Protein AF-A0ABD5F4J5-F1 (afdb_monomer_lite)

Sequence (522 aa):
MKVVSCDAGKTEVSPKMYNACTFEIIDKWDPKQHAKTCDTMFYLRDGTGAYVWDCDQWIFLDFSGYTAPDWNAKENQQGYIKNKPFEKLGEFLEVSSDGVLSVNITPADIGAATKEDLTSHVNDKENPHEVTAGQTGAYTKAESDANVIYQVIGKEKAEITFRLDAKSEFVKVSSVGYTTLLSPTNVSWTPLTEEQLNNLSSLDGSLYSARDVAANYMKQLKYDCDILGFFKSLLGEKFFTIRGATTDSQKVEVLESLITDFTSNVYGYGSGGGINKLTHRNWNGTWTVSDSTAANEVTRIGQIIESTDTNWKKLINGGKISVLSNSEPTISPNYSTVNIDYLCLDVTIELSANEHFEYMIAAYHRENPPEWSDVTEKPFSSINPNQFIAENDILTIKDGILPNPNVFEETYNLNLGQGYISVKQKFGIVQLTLVITDAVYQPNTKIYENGDIDSLMNQLFNTTRLDRINVYDFQNKTAPNIDSYLIEFSNYGIVFVGDSEVTFRDTEMAMLTFTMIPNNEL

Radius of gyration: 52.83 Å; chains: 1; bounding box: 90×92×153 Å

Foldseek 3Di:
DAQPDPDPPDRDDDDDDDPQQAEAEDCDDDPVPDDLDQRYKYAHPVRQWIWGRNVPDIDTGGPPPPDRPPPPPPPDPPDDPPCPPPCDPDPFWGQDPVGDIDGDDDCVNVVHDDPVRVVCVVPDPPPPVVQDCVNVVHDDPVRVVVCVLCVPFHQDKDKDKDKDWLPHPQKWKWKDKDLDDDDPPDPRTHTDDPVLSVLAGDLPPSKNKDWDQDANIKIKMKMKGQQLVVCCVVVPPVLQVLVVDPDLQSSLVVVLVFWFKKKKKFWWWKDAPNFIKKFKFWDLVDTDTAWMDRDPHTDIDIDIDGSPDPRSSSCCDSRMHMMMIIFGTHDPPDITMIITRYIMMMIMTIDGPSVSVVSVVVSVCVVVVPPPPPPPDDDPPDDDVDDDDDPDPPPDPDDLDDPDQDWDWDWDAWPPRQFIWIWIDHPQKIKIKTWGHFDKAFAFDFRHDDPVVLVVLLSQVVWWDWDDKDKAQPPPRDRPPCPQWDWDRDSRGITTHDDGMDGDYRRGGTIIMIIIHTPPDD

Secondary structure (DSSP, 8-state):
---S---TT---------S--EEEEESS--TTTS---TTEEEEETTSSEEEEE-SSSEEEEE-TTS----TT--S-------------SSTTEEE-TTS-EEE---GGGGTPPPHHHHHHHHH--S-TT---HHHHTPPPHHHHHHHHHHHHH-S-EEEEEEEEETTSTTEEEEEEEESSPPPTT-TT-EEPPHHHHHTTBSSSS--EEEEE-STTPEEEEEEEEEHHHHHHHHH-HHHHHHTT--SHHHHHHHHHHHEEEEEEEEEEEEEETTEE-EEEEEESSSEEEEEEE--SS-EEE--EEETTSTTGGGGSSSSEEEEEEEEPPPBTTBPEEEEEEEEEEEEEEEEEHHHHHHHHHHHHHHHS--S-SS-S---SS---TT-S--TT------TT--S-SS-EEEEEEPGGGSEEEEEEEETTEEEEEEEE-S-EE-TT-BS---HHHHHHHHHHHHHEEEEEEEEEETTT-S----TT-EEEEETTEEEEESSS-EE--TT--EEEEEEEEETT--

pLDDT: mean 72.53, std 21.41, range [24.97, 98.12]

Organism: Enterococcus avium (NCBI:txid33945)

Structure (mmCIF, N/CA/C/O backbone):
data_AF-A0ABD5F4J5-F1
#
_entry.id   AF-A0ABD5F4J5-F1
#
loop_
_atom_site.group_PDB
_atom_site.id
_atom_site.type_symbol
_atom_site.label_atom_id
_atom_site.label_alt_id
_atom_site.label_comp_id
_atom_site.label_asym_id
_atom_site.label_entity_id
_atom_site.label_seq_id
_atom_site.pdbx_PDB_ins_code
_atom_site.Cartn_x
_atom_site.Cartn_y
_atom_site.Cartn_z
_atom_site.occupancy
_atom_site.B_iso_or_equiv
_atom_site.auth_seq_id
_atom_site.auth_comp_id
_atom_site.auth_asym_id
_atom_site.auth_atom_id
_atom_site.pdbx_PDB_model_num
ATOM 1 N N . MET A 1 1 ? -52.479 -25.778 95.928 1.00 35.38 1 MET A N 1
ATOM 2 C CA . MET A 1 1 ? -52.741 -25.495 94.498 1.00 35.38 1 MET A CA 1
ATOM 3 C C . MET A 1 1 ? -53.493 -26.693 93.951 1.00 35.38 1 MET A C 1
ATOM 5 O O . MET A 1 1 ? -53.098 -27.797 94.290 1.00 35.38 1 MET A O 1
ATOM 9 N N . LYS A 1 2 ? -54.570 -26.512 93.181 1.00 33.91 2 LYS A N 1
ATOM 10 C CA . LYS A 1 2 ? -55.203 -27.623 92.458 1.00 33.91 2 LYS A CA 1
ATOM 11 C C . LYS A 1 2 ? -55.096 -27.340 90.967 1.00 33.91 2 LYS A C 1
ATOM 13 O O . LYS A 1 2 ? -55.423 -26.234 90.545 1.00 33.91 2 LYS A O 1
ATOM 18 N N . VAL A 1 3 ? -54.656 -28.333 90.202 1.00 41.06 3 VAL A N 1
ATOM 19 C CA . VAL A 1 3 ? -54.776 -28.346 88.743 1.00 41.06 3 VAL A CA 1
ATOM 20 C C . VAL A 1 3 ? -56.269 -28.380 88.416 1.00 41.06 3 VAL A C 1
ATOM 22 O O . VAL A 1 3 ? -56.971 -29.331 88.759 1.00 41.06 3 VAL A O 1
ATOM 25 N N . VAL A 1 4 ? -56.785 -27.292 87.843 1.00 45.97 4 VAL A N 1
ATOM 26 C CA . VAL A 1 4 ? -58.221 -27.147 87.545 1.00 45.97 4 VAL A CA 1
ATOM 27 C C . VAL A 1 4 ? -58.592 -27.865 86.237 1.00 45.97 4 VAL A C 1
ATOM 29 O O . VAL A 1 4 ? -59.760 -28.166 86.012 1.00 45.97 4 VAL A O 1
ATOM 32 N N . SER A 1 5 ? -57.604 -28.202 85.402 1.00 45.00 5 SER A N 1
ATOM 33 C CA . SER A 1 5 ? -57.790 -28.883 84.119 1.00 45.00 5 SER A CA 1
ATOM 34 C C . SER A 1 5 ? -56.547 -29.695 83.743 1.00 45.00 5 SER A C 1
ATOM 36 O O . SER A 1 5 ? -55.437 -29.192 83.876 1.00 45.00 5 SER A O 1
ATOM 38 N N . CYS A 1 6 ? -56.729 -30.924 83.251 1.00 42.53 6 CYS A N 1
ATOM 39 C CA . CYS A 1 6 ? -55.657 -31.779 82.711 1.00 42.53 6 CYS A CA 1
ATOM 40 C C . CYS A 1 6 ? -55.560 -31.664 81.179 1.00 42.53 6 CYS A C 1
ATOM 42 O O . CYS A 1 6 ? -55.326 -32.650 80.486 1.00 42.53 6 CYS A O 1
ATOM 44 N N . ASP A 1 7 ? -55.815 -30.470 80.644 1.00 43.12 7 ASP A N 1
ATOM 45 C CA . ASP A 1 7 ? -55.774 -30.197 79.209 1.00 43.12 7 ASP A CA 1
ATOM 46 C C . ASP A 1 7 ? -54.463 -29.471 78.878 1.00 43.12 7 ASP A C 1
ATOM 48 O O . ASP A 1 7 ? -54.168 -28.421 79.458 1.00 43.12 7 ASP A O 1
ATOM 52 N N . ALA A 1 8 ? -53.658 -30.029 77.969 1.00 44.91 8 ALA A N 1
ATOM 53 C CA . ALA A 1 8 ? -52.245 -29.671 77.774 1.00 44.91 8 ALA A CA 1
ATOM 54 C C . ALA A 1 8 ? -51.992 -28.207 77.342 1.00 44.91 8 ALA A C 1
ATOM 56 O O . ALA A 1 8 ? -50.848 -27.764 77.309 1.00 44.91 8 ALA A O 1
ATOM 57 N N . GLY A 1 9 ? -53.046 -27.448 77.020 1.00 46.25 9 GLY A N 1
ATOM 58 C CA . GLY A 1 9 ? -52.972 -26.045 76.606 1.00 46.25 9 GLY A CA 1
ATOM 59 C C . GLY A 1 9 ? -53.445 -25.008 77.632 1.00 46.25 9 GLY A C 1
ATOM 60 O O . GLY A 1 9 ? -53.452 -23.826 77.295 1.00 46.25 9 GLY A O 1
ATOM 61 N N . LYS A 1 10 ? -53.889 -25.391 78.842 1.00 46.69 10 LYS A N 1
ATOM 62 C CA . LYS A 1 10 ? -54.448 -24.440 79.829 1.00 46.69 10 LYS A CA 1
ATOM 63 C C . LYS A 1 10 ? -54.079 -24.787 81.271 1.00 46.69 10 LYS A C 1
ATOM 65 O O . LYS A 1 10 ? -54.906 -25.280 82.037 1.00 46.69 10 LYS A O 1
ATOM 70 N N . THR A 1 11 ? -52.855 -24.451 81.660 1.00 39.25 11 THR A N 1
ATOM 71 C CA . THR A 1 11 ? -52.442 -24.475 83.068 1.00 39.25 11 THR A CA 1
ATOM 72 C C . THR A 1 11 ? -52.654 -23.092 83.681 1.00 39.25 11 THR A C 1
ATOM 74 O O . THR A 1 11 ? -51.770 -22.244 83.640 1.00 39.25 11 THR A O 1
ATOM 77 N N . GLU A 1 12 ? -53.834 -22.849 84.252 1.00 41.09 12 GLU A N 1
ATOM 78 C CA . GLU A 1 12 ? -54.065 -21.709 85.149 1.00 41.09 12 GLU A CA 1
ATOM 79 C C . GLU A 1 12 ? -54.025 -22.177 86.607 1.00 41.09 12 GLU A C 1
ATOM 81 O O . GLU A 1 12 ? -54.680 -23.154 86.985 1.00 41.09 12 GLU A O 1
ATOM 86 N N . VAL A 1 13 ? -53.279 -21.455 87.447 1.00 37.22 13 VAL A N 1
ATOM 87 C CA . VAL A 1 13 ? -53.216 -21.691 88.894 1.00 37.22 13 VAL A CA 1
ATOM 88 C C . VAL A 1 13 ? -53.869 -20.504 89.597 1.00 37.22 13 VAL A C 1
ATOM 90 O O . VAL A 1 13 ? -53.298 -19.421 89.666 1.00 37.22 13 VAL A O 1
ATOM 93 N N . SER A 1 14 ? -55.082 -20.699 90.120 1.00 36.78 14 SER A N 1
ATOM 94 C CA . SER A 1 14 ? -55.800 -19.685 90.905 1.00 36.78 14 SER A CA 1
ATOM 95 C C . SER A 1 14 ? -55.846 -20.079 92.390 1.00 36.78 14 SER A C 1
ATOM 97 O O . SER A 1 14 ? -56.115 -21.246 92.704 1.00 36.78 14 SER A O 1
ATOM 99 N N . PRO A 1 15 ? -55.596 -19.156 93.339 1.00 36.97 15 PRO A N 1
ATOM 100 C CA . PRO A 1 15 ? -55.627 -19.469 94.758 1.00 36.97 15 PRO A CA 1
ATOM 101 C C . PRO A 1 15 ? -57.065 -19.407 95.295 1.00 36.97 15 PRO A C 1
ATOM 103 O O . PRO A 1 15 ? -57.634 -18.335 95.486 1.00 36.97 15 PRO A O 1
ATOM 106 N N . LYS A 1 16 ? -57.639 -20.564 95.636 1.00 38.19 16 LYS A N 1
ATOM 107 C CA . LYS A 1 16 ? -58.692 -20.649 96.658 1.00 38.19 16 LYS A CA 1
ATOM 108 C C . LYS A 1 16 ? -58.170 -21.465 97.833 1.00 38.19 16 LYS A C 1
ATOM 110 O O . LYS A 1 16 ? -57.847 -22.640 97.679 1.00 38.19 16 LYS A O 1
ATOM 115 N N . MET A 1 17 ? -58.064 -20.804 98.987 1.00 39.75 17 MET A N 1
ATOM 116 C CA . MET A 1 17 ? -57.745 -21.411 100.277 1.00 39.75 17 MET A CA 1
ATOM 117 C C . MET A 1 17 ? -58.704 -22.573 100.555 1.00 39.75 17 MET A C 1
ATOM 119 O O . MET A 1 17 ? -59.894 -22.354 100.770 1.00 39.75 17 MET A O 1
ATOM 123 N N . TYR A 1 18 ? -58.176 -23.793 100.568 1.00 38.16 18 TYR A N 1
ATOM 124 C CA . TYR A 1 18 ? -58.803 -24.934 101.223 1.00 38.16 18 TYR A CA 1
ATOM 125 C C . TYR A 1 18 ? -57.776 -25.569 102.163 1.00 38.16 18 TYR A C 1
ATOM 127 O O . TYR A 1 18 ? -56.677 -25.939 101.754 1.00 38.16 18 TYR A O 1
ATOM 135 N N . ASN A 1 19 ? -58.152 -25.649 103.438 1.00 47.16 19 ASN A N 1
ATOM 136 C CA . ASN A 1 19 ? -57.339 -26.067 104.582 1.00 47.16 19 ASN A CA 1
ATOM 137 C C . ASN A 1 19 ? -57.141 -27.594 104.660 1.00 47.16 19 ASN A C 1
ATOM 139 O O . ASN A 1 19 ? -57.452 -28.190 105.687 1.00 47.16 19 ASN A O 1
ATOM 143 N N . ALA A 1 20 ? -56.676 -28.253 103.596 1.00 50.28 20 ALA A N 1
ATOM 144 C CA . ALA A 1 20 ? -56.491 -29.710 103.638 1.00 50.28 20 ALA A CA 1
ATOM 145 C C . ALA A 1 20 ? -55.264 -30.246 102.883 1.00 50.28 20 ALA A C 1
ATOM 147 O O . ALA A 1 20 ? -55.219 -31.436 102.591 1.00 50.28 20 ALA A O 1
ATOM 148 N N . CYS A 1 21 ? -54.245 -29.421 102.608 1.00 56.91 21 CYS A N 1
ATOM 149 C CA . CYS A 1 21 ? -52.928 -29.984 102.298 1.00 56.91 21 CYS A CA 1
ATOM 150 C C . CYS A 1 21 ? -52.350 -30.563 103.591 1.00 56.91 21 CYS A C 1
ATOM 152 O O . CYS A 1 21 ? -52.035 -29.821 104.522 1.00 56.91 21 CYS A O 1
ATOM 154 N N . THR A 1 22 ? -52.250 -31.884 103.661 1.00 69.94 22 THR A N 1
ATOM 155 C CA . THR A 1 22 ? -51.612 -32.564 104.787 1.00 69.94 22 THR A CA 1
ATOM 156 C C . THR A 1 22 ? -50.114 -32.602 104.506 1.00 69.94 22 THR A C 1
ATOM 158 O O . THR A 1 22 ? -49.697 -33.004 103.421 1.00 69.94 22 THR A O 1
ATOM 161 N N . PHE A 1 23 ? -49.293 -32.156 105.448 1.00 78.44 23 PHE A N 1
ATOM 162 C CA . PHE A 1 23 ? -47.840 -32.212 105.310 1.00 78.44 23 PHE A CA 1
ATOM 163 C C . PHE A 1 23 ? -47.303 -33.284 106.245 1.00 78.44 23 PHE A C 1
ATOM 165 O O . PHE A 1 23 ? -47.634 -33.288 107.431 1.00 78.44 23 PHE A O 1
ATOM 172 N N . GLU A 1 24 ? -46.474 -34.178 105.720 1.00 81.12 24 GLU A N 1
ATOM 173 C CA . GLU A 1 24 ? -45.851 -35.236 106.508 1.00 81.12 24 GLU A CA 1
ATOM 174 C C . GLU A 1 24 ? -44.334 -35.167 106.350 1.00 81.12 24 GLU A C 1
ATOM 176 O O . GLU A 1 24 ? -43.817 -35.027 105.243 1.00 81.12 24 GLU A O 1
ATOM 181 N N . ILE A 1 25 ? -43.610 -35.222 107.466 1.00 84.19 25 ILE A N 1
ATOM 182 C CA . ILE A 1 25 ? -42.146 -35.220 107.461 1.00 84.19 25 ILE A CA 1
ATOM 183 C C . ILE A 1 25 ? -41.675 -36.666 107.530 1.00 84.19 25 ILE A C 1
ATOM 185 O O . ILE A 1 25 ? -41.963 -37.371 108.497 1.00 84.19 25 ILE A O 1
ATOM 189 N N . ILE A 1 26 ? -40.899 -37.074 106.536 1.00 85.12 26 ILE A N 1
ATOM 190 C CA . ILE A 1 26 ? -40.394 -38.431 106.366 1.00 85.12 26 ILE A CA 1
ATOM 191 C C . ILE A 1 26 ? -38.867 -38.434 106.384 1.00 85.12 26 ILE A C 1
ATOM 193 O O . ILE A 1 26 ? -38.214 -37.515 105.898 1.00 85.12 26 ILE A O 1
ATOM 197 N N . ASP A 1 27 ? -38.273 -39.487 106.937 1.00 88.25 27 ASP A N 1
ATOM 198 C CA . ASP A 1 27 ? -36.811 -39.627 106.953 1.00 88.25 27 ASP A CA 1
ATOM 199 C C . ASP A 1 27 ? -36.265 -40.110 105.603 1.00 88.25 27 ASP A C 1
ATOM 201 O O . ASP A 1 27 ? -35.128 -39.818 105.241 1.00 88.25 27 ASP A O 1
ATOM 205 N N . LYS A 1 28 ? -37.070 -40.864 104.845 1.00 88.25 28 LYS A N 1
ATOM 206 C CA . LYS A 1 28 ? -36.684 -41.419 103.549 1.00 88.25 28 LYS A CA 1
ATOM 207 C C . LYS A 1 28 ? -37.902 -41.636 102.663 1.00 88.25 28 LYS A C 1
ATOM 209 O O . LYS A 1 28 ? -38.932 -42.123 103.120 1.00 88.25 28 LYS A O 1
ATOM 214 N N . TRP A 1 29 ? -37.749 -41.345 101.376 1.00 89.50 29 TRP A N 1
ATOM 215 C CA . TRP A 1 29 ? -38.781 -41.600 100.380 1.00 89.50 29 TRP A CA 1
ATOM 216 C C . TRP A 1 29 ? -38.914 -43.093 100.028 1.00 89.50 29 TRP A C 1
ATOM 218 O O . TRP A 1 29 ? -37.930 -43.744 99.669 1.00 89.50 29 TRP A O 1
ATOM 228 N N . ASP A 1 30 ? -40.144 -43.614 100.091 1.00 86.69 30 ASP A N 1
ATOM 229 C CA . ASP A 1 30 ? -40.538 -44.929 99.559 1.00 86.69 30 ASP A CA 1
ATOM 230 C C . ASP A 1 30 ? -41.938 -44.841 98.915 1.00 86.69 30 ASP A C 1
ATOM 232 O O . ASP A 1 30 ? -42.944 -44.774 99.626 1.00 86.69 30 ASP A O 1
ATOM 236 N N . PRO A 1 31 ? -42.059 -44.878 97.579 1.00 82.75 31 PRO A N 1
ATOM 237 C CA . PRO A 1 31 ? -43.342 -44.702 96.899 1.00 82.75 31 PRO A CA 1
ATOM 238 C C . PRO A 1 31 ? -44.348 -45.837 97.155 1.00 82.75 31 PRO A C 1
ATOM 240 O O . PRO A 1 31 ? -45.509 -45.699 96.773 1.00 82.75 31 PRO A O 1
ATOM 243 N N . LYS A 1 32 ? -43.937 -46.964 97.760 1.00 82.00 32 LYS A N 1
ATOM 244 C CA . LYS A 1 32 ? -44.850 -48.059 98.137 1.00 82.00 32 LYS A CA 1
ATOM 245 C C . LYS A 1 32 ? -45.522 -47.841 99.492 1.00 82.00 32 LYS A C 1
ATOM 247 O O . LYS A 1 32 ? -46.560 -48.448 99.738 1.00 82.00 32 LYS A O 1
ATOM 252 N N . GLN A 1 33 ? -44.926 -47.025 100.361 1.00 80.12 33 GLN A N 1
ATOM 253 C CA . GLN A 1 33 ? -45.419 -46.773 101.720 1.00 80.12 33 GLN A CA 1
ATOM 254 C C . GLN A 1 33 ? -46.220 -45.472 101.825 1.00 80.12 33 GLN A C 1
ATOM 256 O O . GLN A 1 33 ? -47.048 -45.342 102.722 1.00 80.12 33 GLN A O 1
ATOM 261 N N . HIS A 1 34 ? -46.023 -44.541 100.891 1.00 81.38 34 HIS A N 1
ATOM 262 C CA . HIS A 1 34 ? -46.706 -43.250 100.887 1.00 81.38 34 HIS A CA 1
ATOM 263 C C . HIS A 1 34 ? -47.927 -43.282 99.960 1.00 81.38 34 HIS A C 1
ATOM 265 O O . HIS A 1 34 ? -47.842 -43.675 98.793 1.00 81.38 34 HIS A O 1
ATOM 271 N N . ALA A 1 35 ? -49.088 -42.905 100.500 1.00 72.62 35 ALA A N 1
ATOM 272 C CA . ALA A 1 35 ? -50.349 -42.935 99.770 1.00 72.62 35 ALA A CA 1
ATOM 273 C C . ALA A 1 35 ? -50.326 -41.952 98.588 1.00 72.62 35 ALA A C 1
ATOM 275 O O . ALA A 1 35 ? -49.888 -40.813 98.723 1.00 72.62 35 ALA A O 1
ATOM 276 N N . LYS A 1 36 ? -50.835 -42.384 97.428 1.00 77.00 36 LYS A N 1
ATOM 277 C CA . LYS A 1 36 ? -50.999 -41.549 96.227 1.00 77.00 36 LYS A CA 1
ATOM 278 C C . LYS A 1 36 ? -52.202 -40.617 96.379 1.00 77.00 36 LYS A C 1
ATOM 280 O O . LYS A 1 36 ? -53.247 -40.832 95.768 1.00 77.00 36 LYS A O 1
ATOM 285 N N . THR A 1 37 ? -52.079 -39.620 97.243 1.00 70.69 37 THR A N 1
ATOM 286 C CA . THR A 1 37 ? -53.100 -38.595 97.455 1.00 70.69 37 THR A CA 1
ATOM 287 C C . THR A 1 37 ? -52.587 -37.273 96.901 1.00 70.69 37 THR A C 1
ATOM 289 O O . THR A 1 37 ? -51.484 -36.841 97.223 1.00 70.69 37 THR A O 1
ATOM 292 N N . CYS A 1 38 ? -53.395 -36.597 96.080 1.00 63.16 38 CYS A N 1
ATOM 293 C CA . CYS A 1 38 ? -53.036 -35.273 95.552 1.00 63.16 38 CYS A CA 1
ATOM 294 C C . CYS A 1 38 ? -53.111 -34.170 96.648 1.00 63.16 38 CYS A C 1
ATOM 296 O O . CYS A 1 38 ? -52.852 -33.001 96.373 1.00 63.16 38 CYS A O 1
ATOM 298 N N . ASP A 1 39 ? -53.433 -34.557 97.893 1.00 71.19 39 ASP A N 1
ATOM 299 C CA . ASP A 1 39 ? -53.629 -33.682 99.055 1.00 71.19 39 ASP A CA 1
ATOM 300 C C . ASP A 1 39 ? -52.533 -33.841 100.133 1.00 71.19 39 ASP A C 1
ATOM 302 O O . ASP A 1 39 ? -52.599 -33.181 101.172 1.00 71.19 39 ASP A O 1
ATOM 306 N N . THR A 1 40 ? -51.525 -34.702 99.925 1.00 76.62 40 THR A N 1
ATOM 307 C CA . THR A 1 40 ? -50.421 -34.899 100.883 1.00 76.62 40 THR A CA 1
ATOM 308 C C . THR A 1 40 ? -49.067 -34.616 100.239 1.00 76.62 40 THR A C 1
ATOM 310 O O . THR A 1 40 ? -48.746 -35.168 99.189 1.00 76.62 40 THR A O 1
ATOM 313 N N . MET A 1 41 ? -48.259 -33.765 100.878 1.00 82.56 41 MET A N 1
ATOM 314 C CA . MET A 1 41 ? -46.866 -33.529 100.485 1.00 82.56 41 MET A CA 1
ATOM 315 C C . MET A 1 41 ? -45.918 -34.063 101.560 1.00 82.56 41 MET A C 1
ATOM 317 O O . MET A 1 41 ? -46.071 -33.759 102.745 1.00 82.56 41 MET A O 1
ATOM 321 N N . PHE A 1 42 ? -44.928 -34.839 101.121 1.00 86.31 42 PHE A N 1
ATOM 322 C CA . PHE A 1 42 ? -43.970 -35.518 101.986 1.00 86.31 42 PHE A CA 1
ATOM 323 C C . PHE A 1 42 ? -42.624 -34.799 101.958 1.00 86.31 42 PHE A C 1
ATOM 325 O O . PHE A 1 42 ? -41.934 -34.815 100.941 1.00 86.31 42 PHE A O 1
ATOM 332 N N . TYR A 1 43 ? -42.237 -34.178 103.065 1.00 85.50 43 TYR A N 1
ATOM 333 C CA . TYR A 1 43 ? -40.959 -33.482 103.201 1.00 85.50 43 TYR A CA 1
ATOM 334 C C . TYR A 1 43 ? -39.874 -34.423 103.700 1.00 85.50 43 TYR A C 1
ATOM 336 O O . TYR A 1 43 ? -40.069 -35.113 104.700 1.00 85.50 43 TYR A O 1
ATOM 344 N N . LEU A 1 44 ? -38.705 -34.403 103.062 1.00 82.12 44 LEU A N 1
ATOM 345 C CA . LEU A 1 44 ? -37.536 -35.085 103.601 1.00 82.12 44 LEU A CA 1
ATOM 346 C C . LEU A 1 44 ? -37.030 -34.328 104.833 1.00 82.12 44 LEU A C 1
ATOM 348 O O . LEU A 1 44 ? -36.820 -33.115 104.789 1.00 82.12 44 LEU A O 1
ATOM 352 N N . ARG A 1 45 ? -36.836 -35.038 105.949 1.00 81.62 45 ARG A N 1
ATOM 353 C CA . ARG A 1 45 ? -36.413 -34.444 107.228 1.00 81.62 45 ARG A CA 1
ATOM 354 C C . ARG A 1 45 ? -35.058 -33.737 107.141 1.00 81.62 45 ARG A C 1
ATOM 356 O O . ARG A 1 45 ? -34.811 -32.806 107.901 1.00 81.62 45 ARG A O 1
ATOM 363 N N . ASP A 1 46 ? -34.197 -34.155 106.220 1.00 80.00 46 ASP A N 1
ATOM 364 C CA . ASP A 1 46 ? -32.906 -33.511 105.957 1.00 80.00 46 ASP A CA 1
ATOM 365 C C . ASP A 1 46 ? -33.025 -32.158 105.226 1.00 80.00 46 ASP A C 1
ATOM 367 O O . ASP A 1 46 ? -32.020 -31.478 105.029 1.00 80.00 46 ASP A O 1
ATOM 371 N N . GLY A 1 47 ? -34.242 -31.747 104.851 1.00 76.81 47 GLY A N 1
ATOM 372 C CA . GLY A 1 47 ? -34.526 -30.476 104.192 1.00 76.81 47 GLY A CA 1
ATOM 373 C C . GLY A 1 47 ? -34.123 -30.432 102.720 1.00 76.81 47 GLY A C 1
ATOM 374 O O . GLY A 1 47 ? -34.210 -29.370 102.110 1.00 76.81 47 GLY A O 1
ATOM 375 N N . THR A 1 48 ? -33.695 -31.555 102.138 1.00 80.38 48 THR A N 1
ATOM 376 C CA . THR A 1 48 ? -33.195 -31.601 100.755 1.00 80.38 48 THR A CA 1
ATOM 377 C C . THR A 1 48 ? -34.298 -31.468 99.709 1.00 80.38 48 THR A C 1
ATOM 379 O O . THR A 1 48 ? -34.027 -31.060 98.583 1.00 80.38 48 THR A O 1
ATOM 382 N N . GLY A 1 49 ? -35.548 -31.767 100.065 1.00 83.62 49 GLY A N 1
ATOM 383 C CA . GLY A 1 49 ? -36.659 -31.663 99.132 1.00 83.62 49 GLY A CA 1
ATOM 384 C C . GLY A 1 49 ? -37.986 -32.180 99.671 1.00 83.62 49 GLY A C 1
ATOM 385 O O . GLY A 1 49 ? -38.121 -32.532 100.847 1.00 83.62 49 GLY A O 1
ATOM 386 N N . ALA A 1 50 ? -38.973 -32.247 98.784 1.00 87.25 50 ALA A N 1
ATOM 387 C CA . ALA A 1 50 ? -40.283 -32.825 99.060 1.00 87.25 50 ALA A CA 1
ATOM 388 C C . ALA A 1 50 ? -40.810 -33.641 97.876 1.00 87.25 50 ALA A C 1
ATOM 390 O O . ALA A 1 50 ? -40.413 -33.422 96.736 1.00 87.25 50 ALA A O 1
ATOM 391 N N . TYR A 1 51 ? -41.736 -34.557 98.145 1.00 83.25 51 TYR A N 1
ATOM 392 C CA . TYR A 1 51 ? -42.450 -35.327 97.130 1.00 83.25 51 TYR A CA 1
ATOM 393 C C . TYR A 1 51 ? -43.938 -34.990 97.144 1.00 83.25 51 TYR A C 1
ATOM 395 O O . TYR A 1 51 ? -44.571 -34.967 98.204 1.00 83.25 51 TYR A O 1
ATOM 403 N N . VAL A 1 52 ? -44.501 -34.766 95.958 1.00 84.94 52 VAL A N 1
ATOM 404 C CA . VAL A 1 52 ? -45.936 -34.529 95.749 1.00 84.94 52 VAL A CA 1
ATOM 405 C C . VAL A 1 52 ? -46.458 -35.419 94.624 1.00 84.94 52 VAL A C 1
ATOM 407 O O . VAL A 1 52 ? -45.746 -35.692 93.658 1.00 84.94 52 VAL A O 1
ATOM 410 N N . TRP A 1 53 ? -47.689 -35.905 94.761 1.00 82.00 53 TRP A N 1
ATOM 411 C CA . TRP A 1 53 ? -48.362 -36.679 93.721 1.00 82.00 53 TRP A CA 1
ATOM 412 C C . TRP A 1 53 ? -49.155 -35.726 92.822 1.00 82.00 53 TRP A C 1
ATOM 414 O O . TRP A 1 53 ? -50.073 -35.064 93.305 1.00 82.00 53 TRP A O 1
ATOM 424 N N . ASP A 1 54 ? -48.830 -35.654 91.527 1.00 73.81 54 ASP A N 1
ATOM 425 C CA . ASP A 1 54 ? -49.548 -34.787 90.566 1.00 73.81 54 ASP A CA 1
ATOM 426 C C . ASP A 1 54 ? -50.822 -35.426 89.987 1.00 73.81 54 ASP A C 1
ATOM 428 O O . ASP A 1 54 ? -51.449 -34.873 89.088 1.00 73.81 54 ASP A O 1
ATOM 432 N N . CYS A 1 55 ? -51.212 -36.565 90.562 1.00 73.94 55 CYS A N 1
ATOM 433 C CA . CYS A 1 55 ? -52.265 -37.474 90.133 1.00 73.94 55 CYS A CA 1
ATOM 434 C C . CYS A 1 55 ? -51.832 -38.553 89.105 1.00 73.94 55 CYS A C 1
ATOM 436 O O . CYS A 1 55 ? -52.462 -39.613 89.103 1.00 73.94 55 CYS A O 1
ATOM 438 N N . ASP A 1 56 ? -50.701 -38.397 88.403 1.00 75.31 56 ASP A N 1
ATOM 439 C CA . ASP A 1 56 ? -50.124 -39.392 87.477 1.00 75.31 56 ASP A CA 1
ATOM 440 C C . ASP A 1 56 ? -48.772 -39.956 87.951 1.00 75.31 56 ASP A C 1
ATOM 442 O O . ASP A 1 56 ? -48.514 -41.163 87.832 1.00 75.31 56 ASP A O 1
ATOM 446 N N . GLN A 1 57 ? -47.912 -39.112 88.531 1.00 78.12 57 GLN A N 1
ATOM 447 C CA . GLN A 1 57 ? -46.591 -39.505 89.027 1.00 78.12 57 GLN A CA 1
ATOM 448 C C . GLN A 1 57 ? -46.155 -38.743 90.287 1.00 78.12 57 GLN A C 1
ATOM 450 O O . GLN A 1 57 ? -46.724 -37.725 90.679 1.00 78.12 57 GLN A O 1
ATOM 455 N N . TRP A 1 58 ? -45.116 -39.266 90.946 1.00 81.38 58 TRP A N 1
ATOM 456 C CA . TRP A 1 58 ? -44.459 -38.582 92.056 1.00 81.38 58 TRP A CA 1
ATOM 457 C C . TRP A 1 58 ? -43.460 -37.576 91.498 1.00 81.38 58 TRP A C 1
ATOM 459 O O . TRP A 1 58 ? -42.533 -37.961 90.787 1.00 81.38 58 TRP A O 1
ATOM 469 N N . ILE A 1 59 ? -43.631 -36.310 91.859 1.00 77.56 59 ILE A N 1
ATOM 470 C CA . ILE A 1 59 ? -42.715 -35.227 91.515 1.00 77.56 59 ILE A CA 1
ATOM 471 C C . ILE A 1 59 ? -41.837 -34.935 92.728 1.00 77.56 59 ILE A C 1
ATOM 473 O O . ILE A 1 59 ? -42.349 -34.707 93.826 1.00 77.56 59 ILE A O 1
ATOM 477 N N . PHE A 1 60 ? -40.520 -34.929 92.519 1.00 84.31 60 PHE A N 1
ATOM 478 C CA . PHE A 1 60 ? -39.561 -34.444 93.505 1.00 84.31 60 PHE A CA 1
ATOM 479 C C . PHE A 1 60 ? -39.341 -32.941 93.328 1.00 84.31 60 PHE A C 1
ATOM 481 O O . PHE A 1 60 ? -39.049 -32.472 92.229 1.00 84.31 60 PHE A O 1
ATOM 488 N N . LEU A 1 61 ? -39.471 -32.202 94.422 1.00 79.44 61 LEU A N 1
ATOM 489 C CA . LEU A 1 61 ? -39.160 -30.786 94.525 1.00 79.44 61 LEU A CA 1
ATOM 490 C C . LEU A 1 61 ? -37.821 -30.660 95.245 1.00 79.44 61 LEU A C 1
ATOM 492 O O . LEU A 1 61 ? -37.736 -30.949 96.438 1.00 79.44 61 LEU A O 1
ATOM 496 N N . ASP A 1 62 ? -36.787 -30.265 94.508 1.00 77.00 62 ASP A N 1
ATOM 497 C CA . ASP A 1 62 ? -35.436 -30.086 95.034 1.00 77.00 62 ASP A CA 1
ATOM 498 C C . ASP A 1 62 ? -35.312 -28.721 95.724 1.00 77.00 62 ASP A C 1
ATOM 500 O O . ASP A 1 62 ? -35.621 -27.684 95.132 1.00 77.00 62 ASP A O 1
ATOM 504 N N . PHE A 1 63 ? -34.878 -28.723 96.984 1.00 76.94 63 PHE A N 1
ATOM 505 C CA . PHE A 1 63 ? -34.609 -27.506 97.753 1.00 76.94 63 PHE A CA 1
ATOM 506 C C . PHE A 1 63 ? -33.110 -27.258 97.962 1.00 76.94 63 PHE A C 1
ATOM 508 O O . PHE A 1 63 ? -32.730 -26.315 98.661 1.00 76.94 63 PHE A O 1
ATOM 515 N N . SER A 1 64 ? -32.240 -28.066 97.352 1.00 60.28 64 SER A N 1
ATOM 516 C CA . SER A 1 64 ? -30.799 -27.854 97.391 1.00 60.28 64 SER A CA 1
ATOM 517 C C . SER A 1 64 ? -30.440 -26.484 96.789 1.00 60.28 64 SER A C 1
ATOM 519 O O . SER A 1 64 ? -30.882 -26.101 95.710 1.00 60.28 64 SER A O 1
ATOM 521 N N . GLY A 1 65 ? -29.685 -25.684 97.550 1.00 58.00 65 GLY A N 1
ATOM 522 C CA . GLY A 1 65 ? -29.365 -24.289 97.210 1.00 58.00 65 GLY A CA 1
ATOM 523 C C . GLY A 1 65 ? -30.195 -23.234 97.951 1.00 58.00 65 GLY A C 1
ATOM 524 O O . GLY A 1 65 ? -29.808 -22.067 97.961 1.00 58.00 65 GLY A O 1
ATOM 525 N N . TYR A 1 66 ? -31.261 -23.632 98.650 1.00 55.50 66 TYR A N 1
ATOM 526 C CA . TYR A 1 66 ? -31.986 -22.775 99.586 1.00 55.50 66 TYR A CA 1
ATOM 527 C C . TYR A 1 66 ? -31.683 -23.212 101.022 1.00 55.50 66 TYR A C 1
ATOM 529 O O . TYR A 1 66 ? -31.806 -24.383 101.375 1.00 55.50 66 TYR A O 1
ATOM 537 N N . THR A 1 67 ? -31.277 -22.280 101.887 1.00 50.03 67 THR A N 1
ATOM 538 C CA . THR A 1 67 ? -31.241 -22.551 103.331 1.00 50.03 67 THR A CA 1
ATOM 539 C C . THR A 1 67 ? -32.669 -22.812 103.788 1.00 50.03 67 THR A C 1
ATOM 541 O O . THR A 1 67 ? -33.529 -21.961 103.550 1.00 50.03 67 THR A O 1
ATOM 544 N N . ALA A 1 68 ? -32.915 -23.979 104.395 1.00 48.16 68 ALA A N 1
ATOM 545 C CA . ALA A 1 68 ? -34.230 -24.395 104.875 1.00 48.16 68 ALA A CA 1
ATOM 546 C C . ALA A 1 68 ? -34.959 -23.218 105.554 1.00 48.16 68 ALA A C 1
ATOM 548 O O . ALA A 1 68 ? -34.340 -22.538 106.382 1.00 48.16 68 ALA A O 1
ATOM 549 N N . PRO A 1 69 ? -36.236 -22.946 105.219 1.00 50.44 69 PRO A N 1
ATOM 550 C CA . PRO A 1 69 ? -37.004 -21.921 105.913 1.00 50.44 69 PRO A CA 1
ATOM 551 C C . PRO A 1 69 ? -36.945 -22.195 107.417 1.00 50.44 69 PRO A C 1
ATOM 553 O O . PRO A 1 69 ? -37.065 -23.344 107.837 1.00 50.44 69 PRO A O 1
ATOM 556 N N . ASP A 1 70 ? -36.738 -21.171 108.238 1.00 44.59 70 ASP A N 1
ATOM 557 C CA . ASP A 1 70 ? -36.868 -21.313 109.686 1.00 44.59 70 ASP A CA 1
ATOM 558 C C . ASP A 1 70 ? -38.347 -21.582 110.016 1.00 44.59 70 ASP A C 1
ATOM 560 O O . ASP A 1 70 ? -39.156 -20.667 110.176 1.00 44.59 70 ASP A O 1
ATOM 564 N N . TRP A 1 71 ? -38.726 -22.860 110.065 1.00 48.53 71 TRP A N 1
ATOM 565 C CA . TRP A 1 71 ? -40.095 -23.299 110.348 1.00 48.53 71 TRP A CA 1
ATOM 566 C C . TRP A 1 71 ? -40.504 -23.074 111.816 1.00 48.53 71 TRP A C 1
ATOM 568 O O . TRP A 1 71 ? -41.631 -23.391 112.187 1.00 48.53 71 TRP A O 1
ATOM 578 N N . ASN A 1 72 ? -39.642 -22.468 112.650 1.00 42.03 72 ASN A N 1
ATOM 579 C CA . ASN A 1 72 ? -40.040 -21.922 113.951 1.00 42.03 72 ASN A CA 1
ATOM 580 C C . ASN A 1 72 ? -40.636 -20.506 113.861 1.00 42.03 72 ASN A C 1
ATOM 582 O O . ASN A 1 72 ? -40.886 -19.884 114.902 1.00 42.03 72 ASN A O 1
ATOM 586 N N . ALA A 1 73 ? -40.904 -19.985 112.658 1.00 39.38 73 ALA A N 1
ATOM 587 C CA . ALA A 1 73 ? -41.688 -18.770 112.479 1.00 39.38 73 ALA A CA 1
ATOM 588 C C . ALA A 1 73 ? -43.116 -18.979 113.017 1.00 39.38 73 ALA A C 1
ATOM 590 O O . ALA A 1 73 ? -44.011 -19.482 112.342 1.00 39.38 73 ALA A O 1
ATOM 591 N N . LYS A 1 74 ? -43.303 -18.605 114.287 1.00 35.00 74 LYS A N 1
ATOM 592 C CA . LYS A 1 74 ? -44.588 -18.607 114.986 1.00 35.00 74 LYS A CA 1
ATOM 593 C C . LYS A 1 74 ? -45.639 -17.866 114.160 1.00 35.00 74 LYS A C 1
ATOM 595 O O . LYS A 1 74 ? -45.368 -16.808 113.598 1.00 35.00 74 LYS A O 1
ATOM 600 N N . GLU A 1 75 ? -46.844 -18.415 114.201 1.00 39.53 75 GLU A N 1
ATOM 601 C CA . GLU A 1 75 ? -48.076 -18.161 113.437 1.00 39.53 75 GLU A CA 1
ATOM 602 C C . GLU A 1 75 ? -48.579 -16.701 113.303 1.00 39.53 75 GLU A C 1
ATOM 604 O O . GLU A 1 75 ? -49.672 -16.489 112.803 1.00 39.53 75 GLU A O 1
ATOM 609 N N . ASN A 1 76 ? -47.827 -15.662 113.686 1.00 38.28 76 ASN A N 1
ATOM 610 C CA . ASN A 1 76 ? -48.324 -14.281 113.761 1.00 38.28 76 ASN A CA 1
ATOM 611 C C . ASN A 1 76 ? -47.350 -13.210 113.230 1.00 38.28 76 ASN A C 1
ATOM 613 O O . ASN A 1 76 ? -47.209 -12.148 113.837 1.00 38.28 76 ASN A O 1
ATOM 617 N N . GLN A 1 77 ? -46.704 -13.427 112.081 1.00 38.22 77 GLN A N 1
ATOM 618 C CA . GLN A 1 77 ? -46.086 -12.326 111.324 1.00 38.22 77 GLN A CA 1
ATOM 619 C C . GLN A 1 77 ? -46.859 -12.025 110.037 1.00 38.22 77 GLN A C 1
ATOM 621 O O . GLN A 1 77 ? -46.402 -12.241 108.919 1.00 38.22 77 GLN A O 1
ATOM 626 N N . GLN A 1 78 ? -48.046 -11.442 110.216 1.00 41.62 78 GLN A N 1
ATOM 627 C CA . GLN A 1 78 ? -48.643 -10.539 109.233 1.00 41.62 78 GLN A CA 1
ATOM 628 C C . GLN A 1 78 ? -47.730 -9.306 109.120 1.00 41.62 78 GLN A C 1
ATOM 630 O O . GLN A 1 78 ? -47.872 -8.328 109.850 1.00 41.62 78 GLN A O 1
ATOM 635 N N . GLY A 1 79 ? -46.718 -9.387 108.258 1.00 34.56 79 GLY A N 1
ATOM 636 C CA . GLY A 1 79 ? -45.691 -8.358 108.162 1.00 34.56 79 GLY A CA 1
ATOM 637 C C . GLY A 1 79 ? -44.924 -8.411 106.850 1.00 34.56 79 GLY A C 1
ATOM 638 O O . GLY A 1 79 ? -43.820 -8.930 106.800 1.00 34.56 79 GLY A O 1
ATOM 639 N N . TYR A 1 80 ? -45.500 -7.801 105.813 1.00 35.12 80 TYR A N 1
ATOM 640 C CA . TYR A 1 80 ? -44.761 -7.152 104.728 1.00 35.12 80 TYR A CA 1
ATOM 641 C C . TYR A 1 80 ? -43.715 -7.998 103.968 1.00 35.12 80 TYR A C 1
ATOM 643 O O . TYR A 1 80 ? -42.529 -7.669 103.970 1.00 35.12 80 TYR A O 1
ATOM 651 N N . ILE A 1 81 ? -44.159 -8.925 103.109 1.00 36.22 81 ILE A N 1
ATOM 652 C CA . ILE A 1 81 ? -43.544 -8.945 101.770 1.00 36.22 81 ILE A CA 1
ATOM 653 C C . ILE A 1 81 ? -44.166 -7.761 101.045 1.00 36.22 81 ILE A C 1
ATOM 655 O O . ILE A 1 81 ? -45.267 -7.827 100.505 1.00 36.22 81 ILE A O 1
ATOM 659 N N . LYS A 1 82 ? -43.505 -6.610 101.156 1.00 35.97 82 LYS A N 1
ATOM 660 C CA . LYS A 1 82 ? -43.831 -5.424 100.374 1.00 35.97 82 LYS A CA 1
ATOM 661 C C . LYS A 1 82 ? -43.817 -5.883 98.913 1.00 35.97 82 LYS A C 1
ATOM 663 O O . LYS A 1 82 ? -42.751 -6.269 98.437 1.00 35.97 82 LYS A O 1
ATOM 668 N N . ASN A 1 83 ? -44.975 -5.871 98.244 1.00 40.47 83 ASN A N 1
ATOM 669 C CA . ASN A 1 83 ? -45.071 -5.872 96.786 1.00 40.47 83 ASN A CA 1
ATOM 670 C C . ASN A 1 83 ? -44.155 -4.749 96.294 1.00 40.47 83 ASN A C 1
ATOM 672 O O . ASN A 1 83 ? -44.559 -3.588 96.235 1.00 40.47 83 ASN A O 1
ATOM 676 N N . LYS A 1 84 ? -42.888 -5.066 96.029 1.00 35.38 84 LYS A N 1
ATOM 677 C CA . LYS A 1 84 ? -42.100 -4.261 95.120 1.00 35.38 84 LYS A CA 1
ATOM 678 C C . LYS A 1 84 ? -42.697 -4.595 93.759 1.00 35.38 84 LYS A C 1
ATOM 680 O O . LYS A 1 84 ? -42.663 -5.773 93.401 1.00 35.38 84 LYS A O 1
ATOM 685 N N . PRO A 1 85 ? -43.311 -3.639 93.046 1.00 41.28 85 PRO A N 1
ATOM 686 C CA . PRO A 1 85 ? -43.641 -3.893 91.657 1.00 41.28 85 PRO A CA 1
ATOM 687 C C . PRO A 1 85 ? -42.338 -4.333 90.977 1.00 41.28 85 PRO A C 1
ATOM 689 O O . PRO A 1 85 ? -41.275 -3.764 91.243 1.00 41.28 85 PRO A O 1
ATOM 692 N N . PHE A 1 86 ? -42.389 -5.415 90.200 1.00 45.03 86 PHE A N 1
ATOM 693 C CA . PHE A 1 86 ? -41.277 -5.850 89.356 1.00 45.03 86 PHE A CA 1
ATOM 694 C C . PHE A 1 86 ? -41.109 -4.809 88.243 1.00 45.03 86 PHE A C 1
ATOM 696 O O . PHE A 1 86 ? -41.489 -5.032 87.104 1.00 45.03 86 PHE A O 1
ATOM 703 N N . GLU A 1 87 ? -40.626 -3.620 88.593 1.00 50.41 87 GLU A N 1
ATOM 704 C CA . GLU A 1 87 ? -40.711 -2.439 87.733 1.00 50.41 87 GLU A CA 1
ATOM 705 C C . GLU A 1 87 ? -39.554 -2.330 86.732 1.00 50.41 87 GLU A C 1
ATOM 707 O O . GLU A 1 87 ? -39.485 -1.341 86.018 1.00 50.41 87 GLU A O 1
ATOM 712 N N . LYS A 1 88 ? -38.660 -3.330 86.652 1.00 47.91 88 LYS A N 1
ATOM 713 C CA . LYS A 1 88 ? -37.706 -3.518 85.541 1.00 47.91 88 LYS A CA 1
ATOM 714 C C . LYS A 1 88 ? -36.950 -4.840 85.687 1.00 47.91 88 LYS A C 1
ATOM 716 O O . LYS A 1 88 ? -36.219 -5.022 86.659 1.00 47.91 88 LYS A O 1
ATOM 721 N N . LEU A 1 89 ? -37.093 -5.743 84.714 1.00 53.44 89 LEU A N 1
ATOM 722 C CA . LEU A 1 89 ? -36.298 -6.982 84.610 1.00 53.44 89 LEU A CA 1
ATOM 723 C C . LEU A 1 89 ? -35.070 -6.833 83.687 1.00 53.44 89 LEU A C 1
ATOM 725 O O . LEU A 1 89 ? -34.420 -7.815 83.345 1.00 53.44 89 LEU A O 1
ATOM 729 N N . GLY A 1 90 ? -34.723 -5.602 83.313 1.00 56.44 90 GLY A N 1
ATOM 730 C CA . GLY A 1 90 ? -33.658 -5.271 82.365 1.00 56.44 90 GLY A CA 1
ATOM 731 C C . GLY A 1 90 ? -34.133 -4.179 81.408 1.00 56.44 90 GLY A C 1
ATOM 732 O O . GLY A 1 90 ? -35.315 -3.843 81.414 1.00 56.44 90 GLY A O 1
ATOM 733 N N . GLU A 1 91 ? -33.232 -3.613 80.601 1.00 57.44 91 GLU A N 1
ATOM 734 C CA . GLU A 1 91 ? -33.511 -2.443 79.742 1.00 57.44 91 GLU A CA 1
ATOM 735 C C . GLU A 1 91 ? -34.610 -2.646 78.680 1.00 57.44 91 GLU A C 1
ATOM 737 O O . GLU A 1 91 ? -35.086 -1.659 78.134 1.00 57.44 91 GLU A O 1
ATOM 742 N N . PHE A 1 92 ? -35.086 -3.876 78.447 1.00 61.41 92 PHE A N 1
ATOM 743 C CA . PHE A 1 92 ? -36.058 -4.183 77.382 1.00 61.41 92 PHE A CA 1
ATOM 744 C C . PHE A 1 92 ? -37.212 -5.104 77.814 1.00 61.41 92 PHE A C 1
ATOM 746 O O . PHE A 1 92 ? -37.976 -5.569 76.969 1.00 61.41 92 PHE A O 1
ATOM 753 N N . LEU A 1 93 ? -37.336 -5.398 79.115 1.00 59.25 93 LEU A N 1
ATOM 754 C CA . LEU A 1 93 ? -38.369 -6.286 79.663 1.00 59.25 93 LEU A CA 1
ATOM 755 C C . LEU A 1 93 ? -39.310 -5.505 80.579 1.00 59.25 93 LEU A C 1
ATOM 757 O O . LEU A 1 93 ? -38.932 -5.124 81.693 1.00 59.25 93 LEU A O 1
ATOM 761 N N . GLU A 1 94 ? -40.546 -5.325 80.121 1.00 64.38 94 GLU A N 1
ATOM 762 C CA . GLU A 1 94 ? -41.608 -4.661 80.871 1.00 64.38 94 GLU A CA 1
ATOM 763 C C . GLU A 1 94 ? -42.727 -5.654 81.190 1.00 64.38 94 GLU A C 1
ATOM 765 O O . GLU A 1 94 ? -43.187 -6.407 80.327 1.00 64.38 94 GLU A O 1
ATOM 770 N N . VAL A 1 95 ? -43.166 -5.658 82.449 1.00 61.31 95 VAL A N 1
ATOM 771 C CA . VAL A 1 95 ? -44.349 -6.400 82.891 1.00 61.31 95 VAL A CA 1
ATOM 772 C C . VAL A 1 95 ? -45.476 -5.391 83.051 1.00 61.31 95 VAL A C 1
ATOM 774 O O . VAL A 1 95 ? -45.376 -4.471 83.865 1.00 61.31 95 VAL A O 1
ATOM 777 N N . SER A 1 96 ? -46.535 -5.541 82.263 1.00 63.50 96 SER A N 1
ATOM 778 C CA . SER A 1 96 ? -47.711 -4.680 82.344 1.00 63.50 96 SER A CA 1
ATOM 779 C C . SER A 1 96 ? -48.484 -4.906 83.651 1.00 63.50 96 SER A C 1
ATOM 781 O O . SER A 1 96 ? -48.299 -5.897 84.360 1.00 63.50 96 SER A O 1
ATOM 783 N N . SER A 1 97 ? -49.370 -3.971 84.000 1.00 58.69 97 SER A N 1
ATOM 784 C CA . SER A 1 97 ? -50.139 -3.989 85.257 1.00 58.69 97 SER A CA 1
ATOM 785 C C . SER A 1 97 ? -51.109 -5.173 85.398 1.00 58.69 97 SER A C 1
ATOM 787 O O . SER A 1 97 ? -51.566 -5.459 86.503 1.00 58.69 97 SER A O 1
ATOM 789 N N . ASP A 1 98 ? -51.399 -5.870 84.303 1.00 67.75 98 ASP A N 1
ATOM 790 C CA . ASP A 1 98 ? -52.180 -7.106 84.214 1.00 67.75 98 ASP A CA 1
ATOM 791 C C . ASP A 1 98 ? -51.312 -8.383 84.183 1.00 67.75 98 ASP A C 1
ATOM 793 O O . ASP A 1 98 ? -51.846 -9.488 84.108 1.00 67.75 98 ASP A O 1
ATOM 797 N N . GLY A 1 99 ? -49.986 -8.256 84.315 1.00 60.16 99 GLY A N 1
ATOM 798 C CA . GLY A 1 99 ? -49.058 -9.379 84.466 1.00 60.16 99 GLY A CA 1
ATOM 799 C C . GLY A 1 99 ? -48.544 -9.982 83.157 1.00 60.16 99 GLY A C 1
ATOM 800 O O . GLY A 1 99 ? -47.962 -11.067 83.187 1.00 60.16 99 GLY A O 1
ATOM 801 N N . VAL A 1 100 ? -48.728 -9.308 82.018 1.00 64.75 100 VAL A N 1
ATOM 802 C CA . VAL A 1 100 ? -48.179 -9.753 80.731 1.00 64.75 100 VAL A CA 1
ATOM 803 C C . VAL A 1 100 ? -46.728 -9.289 80.606 1.00 64.75 100 VAL A C 1
ATOM 805 O O . VAL A 1 100 ? -46.414 -8.113 80.779 1.00 64.75 100 VAL A O 1
ATOM 808 N N . LEU A 1 101 ? -45.824 -10.222 80.301 1.00 73.38 101 LEU A N 1
ATOM 809 C CA . LEU A 1 101 ? -44.441 -9.902 79.958 1.00 73.38 101 LEU A CA 1
ATOM 810 C C . LEU A 1 101 ? -44.389 -9.448 78.497 1.00 73.38 101 LEU A C 1
ATOM 812 O O . LEU A 1 101 ? -44.740 -10.212 77.598 1.00 73.38 101 LEU A O 1
ATOM 816 N N . SER A 1 102 ? -43.932 -8.224 78.262 1.00 67.12 102 SER A N 1
ATOM 817 C CA . SER A 1 102 ? -43.723 -7.673 76.926 1.00 67.12 102 SER A CA 1
ATOM 818 C C . SER A 1 102 ? -42.256 -7.305 76.729 1.00 67.12 102 SER A C 1
ATOM 820 O O . SER A 1 102 ? -41.584 -6.836 77.651 1.00 67.12 102 SER A O 1
ATOM 822 N N . VAL A 1 103 ? -41.751 -7.565 75.523 1.00 71.25 103 VAL A N 1
ATOM 823 C CA . VAL A 1 103 ? -40.407 -7.157 75.112 1.00 71.25 103 VAL A CA 1
ATOM 824 C C . VAL A 1 103 ? -40.570 -6.055 74.083 1.00 71.25 103 VAL A C 1
ATOM 826 O O . VAL A 1 103 ? -41.190 -6.273 73.040 1.00 71.25 103 VAL A O 1
ATOM 829 N N . ASN A 1 104 ? -40.053 -4.871 74.389 1.00 67.69 104 ASN A N 1
ATOM 830 C CA . ASN A 1 104 ? -40.128 -3.727 73.491 1.00 67.69 104 ASN A CA 1
ATOM 831 C C . ASN A 1 104 ? -38.836 -3.692 72.664 1.00 67.69 104 ASN A C 1
ATOM 833 O O . ASN A 1 104 ? -37.844 -3.104 73.082 1.00 67.69 104 ASN A O 1
ATOM 837 N N . ILE A 1 105 ? -38.830 -4.432 71.551 1.00 71.81 105 ILE A N 1
ATOM 838 C CA . ILE A 1 105 ? -37.696 -4.533 70.624 1.00 71.81 105 ILE A CA 1
ATOM 839 C C . ILE A 1 105 ? -38.034 -3.725 69.374 1.00 71.81 105 ILE A C 1
ATOM 841 O O . ILE A 1 105 ? -39.021 -4.004 68.690 1.00 71.81 105 ILE A O 1
ATOM 845 N N . THR A 1 106 ? -37.205 -2.742 69.053 1.00 71.38 106 THR A N 1
ATOM 846 C CA . THR A 1 106 ? -37.262 -1.997 67.795 1.00 71.38 106 THR A CA 1
ATOM 847 C C . THR A 1 106 ? -36.404 -2.678 66.717 1.00 71.38 106 THR A C 1
ATOM 849 O O . THR A 1 106 ? -35.501 -3.452 67.039 1.00 71.38 106 THR A O 1
ATOM 852 N N . PRO A 1 107 ? -36.616 -2.388 65.418 1.00 66.56 107 PRO A N 1
ATOM 853 C CA . PRO A 1 107 ? -35.718 -2.848 64.355 1.00 66.56 107 PRO A CA 1
ATOM 854 C C . PRO A 1 107 ? -34.244 -2.474 64.592 1.00 66.56 107 PRO A C 1
ATOM 856 O O . PRO A 1 107 ? -33.359 -3.258 64.257 1.00 66.56 107 PRO A O 1
ATOM 859 N N . ALA A 1 108 ? -33.980 -1.327 65.231 1.00 68.19 108 ALA A N 1
ATOM 860 C CA . ALA A 1 108 ? -32.630 -0.902 65.598 1.00 68.19 108 ALA A CA 1
ATOM 861 C C . ALA A 1 108 ? -31.993 -1.831 66.647 1.00 68.19 108 ALA A C 1
ATOM 863 O O . ALA A 1 108 ? -30.807 -2.136 66.549 1.00 68.19 108 ALA A O 1
ATOM 864 N N . ASP A 1 109 ? -32.787 -2.353 67.587 1.00 73.00 109 ASP A N 1
ATOM 865 C CA . ASP A 1 109 ? -32.308 -3.230 68.665 1.00 73.00 109 ASP A CA 1
ATOM 866 C C . ASP A 1 109 ? -31.861 -4.615 68.162 1.00 73.00 109 ASP A C 1
ATOM 868 O O . ASP A 1 109 ? -31.108 -5.311 68.840 1.00 73.00 109 ASP A O 1
ATOM 872 N N . ILE A 1 110 ? -32.290 -5.012 66.959 1.00 79.62 110 ILE A N 1
ATOM 873 C CA . ILE A 1 110 ? -31.885 -6.268 66.298 1.00 79.62 110 ILE A CA 1
ATOM 874 C C . ILE A 1 110 ? -30.981 -6.046 65.080 1.00 79.62 110 ILE A C 1
ATOM 876 O O . ILE A 1 110 ? -30.643 -7.008 64.392 1.00 79.62 110 ILE A O 1
ATOM 880 N N . GLY A 1 111 ? -30.601 -4.796 64.792 1.00 77.19 111 GLY A N 1
ATOM 881 C CA . GLY A 1 111 ? -29.804 -4.450 63.613 1.00 77.19 111 GLY A CA 1
ATOM 882 C C . GLY A 1 111 ? -30.516 -4.723 62.283 1.00 77.19 111 GLY A C 1
ATOM 883 O O . GLY A 1 111 ? -29.862 -5.012 61.283 1.00 77.19 111 GLY A O 1
ATOM 884 N N . ALA A 1 112 ? -31.850 -4.681 62.260 1.00 79.44 112 ALA A N 1
ATOM 885 C CA . ALA A 1 112 ? -32.617 -4.833 61.032 1.00 79.44 112 ALA A CA 1
ATOM 886 C C . ALA A 1 112 ? -32.540 -3.549 60.191 1.00 79.44 112 ALA A C 1
ATOM 888 O O . ALA A 1 112 ? -32.718 -2.448 60.712 1.00 79.44 112 ALA A O 1
ATOM 889 N N . ALA A 1 113 ? -32.305 -3.705 58.885 1.00 82.50 113 ALA A N 1
ATOM 890 C CA . ALA A 1 113 ? -32.248 -2.592 57.942 1.00 82.50 113 ALA A CA 1
ATOM 891 C C . ALA A 1 113 ? -33.568 -1.803 57.927 1.00 82.50 113 ALA A C 1
ATOM 893 O O . ALA A 1 113 ? -34.659 -2.384 57.925 1.00 82.50 113 ALA A O 1
ATOM 894 N N . THR A 1 114 ? -33.465 -0.475 57.907 1.00 84.94 114 THR A N 1
ATOM 895 C CA . THR A 1 114 ? -34.624 0.418 57.848 1.00 84.94 114 THR A CA 1
ATOM 896 C C . THR A 1 114 ? -35.226 0.461 56.442 1.00 84.94 114 THR A C 1
ATOM 898 O O . THR A 1 114 ? -34.651 -0.020 55.459 1.00 84.94 114 THR A O 1
ATOM 901 N N . LYS A 1 115 ? -36.420 1.052 56.320 1.00 84.06 115 LYS A N 1
ATOM 902 C CA . LYS A 1 115 ? -37.039 1.275 55.010 1.00 84.06 115 LYS A CA 1
ATOM 903 C C . LYS A 1 115 ? -36.202 2.243 54.175 1.00 84.06 115 LYS A C 1
ATOM 905 O O . LYS A 1 115 ? -36.109 2.047 52.963 1.00 84.06 115 LYS A O 1
ATOM 910 N N . GLU A 1 116 ? -35.602 3.255 54.799 1.00 83.81 116 GLU A N 1
ATOM 911 C CA . GLU A 1 116 ? -34.669 4.165 54.141 1.00 83.81 116 GLU A CA 1
ATOM 912 C C . GLU A 1 116 ? -33.429 3.420 53.628 1.00 83.81 116 GLU A C 1
ATOM 914 O O . GLU A 1 116 ? -33.091 3.586 52.458 1.00 83.81 116 GLU A O 1
ATOM 919 N N . ASP A 1 117 ? -32.828 2.532 54.430 1.00 84.31 117 ASP A N 1
ATOM 920 C CA . ASP A 1 117 ? -31.656 1.736 54.019 1.00 84.31 117 ASP A CA 1
ATOM 921 C C . ASP A 1 117 ? -31.968 0.860 52.802 1.00 84.31 117 ASP A C 1
ATOM 923 O O . ASP A 1 117 ? -31.211 0.825 51.831 1.00 84.31 117 ASP A O 1
ATOM 927 N N . LEU A 1 118 ? -33.123 0.188 52.814 1.00 86.88 118 LEU A N 1
ATOM 928 C CA . LEU A 1 118 ? -33.547 -0.651 51.695 1.00 86.88 118 LEU A CA 1
ATOM 929 C C . LEU A 1 118 ? -33.892 0.184 50.456 1.00 86.88 118 LEU A C 1
ATOM 931 O O . LEU A 1 118 ? -33.602 -0.223 49.335 1.00 86.88 118 LEU A O 1
ATOM 935 N N . THR A 1 119 ? -34.495 1.358 50.645 1.00 85.50 119 THR A N 1
ATOM 936 C CA . THR A 1 119 ? -34.814 2.276 49.543 1.00 85.50 119 THR A CA 1
ATOM 937 C C . THR A 1 119 ? -33.541 2.842 48.920 1.00 85.50 119 THR A C 1
ATOM 939 O O . THR A 1 119 ? -33.468 2.953 47.699 1.00 85.50 119 THR A O 1
ATOM 942 N N . SER A 1 120 ? -32.532 3.154 49.734 1.00 84.94 120 SER A N 1
ATOM 943 C CA . SER A 1 120 ? -31.206 3.547 49.263 1.00 84.94 120 SER A CA 1
ATOM 944 C C . SER A 1 120 ? -30.570 2.410 48.465 1.00 84.94 120 SER A C 1
ATOM 946 O O . SER A 1 120 ? -30.244 2.598 47.301 1.00 84.94 120 SER A O 1
ATOM 948 N N . HIS A 1 121 ? -30.540 1.194 49.021 1.00 82.31 121 HIS A N 1
ATOM 949 C CA . HIS A 1 121 ? -29.975 0.018 48.356 1.00 82.31 121 HIS A CA 1
ATOM 950 C C . HIS A 1 121 ? -30.653 -0.323 47.018 1.00 82.31 121 HIS A C 1
ATOM 952 O O . HIS A 1 121 ? -29.984 -0.693 46.062 1.00 82.31 121 HIS A O 1
ATOM 958 N N . VAL A 1 122 ? -31.983 -0.203 46.930 1.00 86.88 122 VAL A N 1
ATOM 959 C CA . VAL A 1 122 ? -32.746 -0.482 45.697 1.00 86.88 122 VAL A CA 1
ATOM 960 C C . VAL A 1 122 ? -32.528 0.590 44.627 1.00 86.88 122 VAL A C 1
ATOM 962 O O . VAL A 1 122 ? -32.588 0.287 43.436 1.00 86.88 122 VAL A O 1
ATOM 965 N N . ASN A 1 123 ? -32.304 1.840 45.034 1.00 81.50 123 ASN A N 1
ATOM 966 C CA . ASN A 1 123 ? -32.051 2.944 44.108 1.00 81.50 123 ASN A CA 1
ATOM 967 C C . ASN A 1 123 ? -30.568 3.116 43.772 1.00 81.50 123 ASN A C 1
ATOM 969 O O . ASN A 1 123 ? -30.251 3.853 42.835 1.00 81.50 123 ASN A O 1
ATOM 973 N N . ASP A 1 124 ? -29.686 2.436 44.500 1.00 77.56 124 ASP A N 1
ATOM 974 C CA . ASP A 1 124 ? -28.263 2.403 44.229 1.00 77.56 124 ASP A CA 1
ATOM 975 C C . ASP A 1 124 ? -27.989 1.636 42.928 1.00 77.56 124 ASP A C 1
ATOM 977 O O . ASP A 1 124 ? -28.213 0.429 42.803 1.00 77.56 124 ASP A O 1
ATOM 981 N N . LYS A 1 125 ? -27.538 2.383 41.921 1.00 79.19 125 LYS A N 1
ATOM 982 C CA . LYS A 1 125 ? -27.142 1.856 40.611 1.00 79.19 125 LYS A CA 1
ATOM 983 C C . LYS A 1 125 ? -25.625 1.708 40.496 1.00 79.19 125 LYS A C 1
ATOM 985 O O . LYS A 1 125 ? -25.152 1.209 39.474 1.00 79.19 125 LYS A O 1
ATOM 990 N N . GLU A 1 126 ? -24.872 2.123 41.511 1.00 75.06 126 GLU A N 1
ATOM 991 C CA . GLU A 1 126 ? -23.423 1.999 41.573 1.00 75.06 126 GLU A CA 1
ATOM 992 C C . GLU A 1 126 ? -23.055 0.654 42.187 1.00 75.06 126 GLU A C 1
ATOM 994 O O . GLU A 1 126 ? -22.801 0.560 43.374 1.00 75.06 126 GLU A O 1
ATOM 999 N N . ASN A 1 127 ? -23.077 -0.401 41.362 1.00 70.12 127 ASN A N 1
ATOM 1000 C CA . ASN A 1 127 ? -22.612 -1.766 41.660 1.00 70.12 127 ASN A CA 1
ATOM 1001 C C . ASN A 1 127 ? -22.318 -2.079 43.156 1.00 70.12 127 ASN A C 1
ATOM 1003 O O . ASN A 1 127 ? -21.166 -2.354 43.506 1.00 70.12 127 ASN A O 1
ATOM 1007 N N . PRO A 1 128 ? -23.338 -2.089 44.040 1.00 72.19 128 PRO A N 1
ATOM 1008 C CA . PRO A 1 128 ? -23.128 -2.072 45.496 1.00 72.19 128 PRO A CA 1
ATOM 1009 C C . PRO A 1 128 ? -22.617 -3.407 46.049 1.00 72.19 128 PRO A C 1
ATOM 1011 O O . PRO A 1 128 ? -22.291 -3.534 47.226 1.00 72.19 128 PRO A O 1
ATOM 1014 N N . HIS A 1 129 ? -22.572 -4.420 45.185 1.00 77.25 129 HIS A N 1
ATOM 1015 C CA . HIS A 1 129 ? -22.108 -5.774 45.469 1.00 77.25 129 HIS A CA 1
ATOM 1016 C C . HIS A 1 129 ? -20.782 -6.084 44.765 1.00 77.25 129 HIS A C 1
ATOM 1018 O O . HIS A 1 129 ? -20.375 -7.245 44.733 1.00 77.25 129 HIS A O 1
ATOM 1024 N N . GLU A 1 130 ? -20.154 -5.071 44.152 1.00 78.38 130 GLU A N 1
ATOM 1025 C CA . GLU A 1 130 ? -18.910 -5.179 43.381 1.00 78.38 130 GLU A CA 1
ATOM 1026 C C . GLU A 1 130 ? -18.940 -6.318 42.344 1.00 78.38 130 GLU A C 1
ATOM 1028 O O . GLU A 1 130 ? -17.925 -6.939 42.023 1.00 78.38 130 GLU A O 1
ATOM 1033 N N . VAL A 1 131 ? -20.123 -6.613 41.794 1.00 80.62 131 VAL A N 1
ATOM 1034 C CA . VAL A 1 131 ? -20.304 -7.684 40.819 1.00 80.62 131 VAL A CA 1
ATOM 1035 C C . VAL A 1 131 ? -19.531 -7.324 39.561 1.00 80.62 131 VAL A C 1
ATOM 1037 O O . VAL A 1 131 ? -19.809 -6.341 38.876 1.00 80.62 131 VAL A O 1
ATOM 1040 N N . THR A 1 132 ? -18.533 -8.134 39.252 1.00 72.81 132 THR A N 1
ATOM 1041 C CA . THR A 1 132 ? -17.707 -7.980 38.060 1.00 72.81 132 THR A CA 1
ATOM 1042 C C . THR A 1 132 ? -18.432 -8.520 36.828 1.00 72.81 132 THR A C 1
ATOM 1044 O O . THR A 1 132 ? -19.264 -9.429 36.910 1.00 72.81 132 THR A O 1
ATOM 1047 N N . ALA A 1 133 ? -18.073 -8.012 35.647 1.00 64.56 133 ALA A N 1
ATOM 1048 C CA . ALA A 1 133 ? -18.569 -8.538 34.372 1.00 64.56 133 ALA A CA 1
ATOM 1049 C C . ALA A 1 133 ? -18.351 -10.066 34.266 1.00 64.56 133 ALA A C 1
ATOM 1051 O O . ALA A 1 133 ? -19.260 -10.808 33.893 1.00 64.56 133 ALA A O 1
ATOM 1052 N N . GLY A 1 134 ? -17.204 -10.556 34.754 1.00 65.81 134 GLY A N 1
ATOM 1053 C CA . GLY A 1 134 ? -16.884 -11.985 34.801 1.00 65.81 134 GLY A CA 1
ATOM 1054 C C . GLY A 1 134 ? -17.849 -12.827 35.646 1.00 65.81 134 GLY A C 1
ATOM 1055 O O . GLY A 1 134 ? -18.120 -13.971 35.291 1.00 65.81 134 GLY A O 1
ATOM 1056 N N . GLN A 1 135 ? -18.424 -12.277 36.721 1.00 72.56 135 GLN A N 1
ATOM 1057 C CA . GLN A 1 135 ? -19.388 -12.997 37.567 1.00 72.56 135 GLN A CA 1
ATOM 1058 C C . GLN A 1 135 ? -20.770 -13.145 36.918 1.00 72.56 135 GLN A C 1
ATOM 1060 O O . GLN A 1 135 ? -21.488 -14.093 37.229 1.00 72.56 135 GLN A O 1
ATOM 1065 N N . THR A 1 136 ? -21.143 -12.244 36.007 1.00 72.12 136 THR A N 1
ATOM 1066 C CA . THR A 1 136 ? -22.420 -12.312 35.269 1.00 72.12 136 THR A CA 1
ATOM 1067 C C . THR A 1 136 ? -22.294 -13.036 33.929 1.00 72.12 136 THR A C 1
ATOM 1069 O O . THR A 1 136 ? -23.294 -13.239 33.243 1.00 72.12 136 THR A O 1
ATOM 1072 N N . GLY A 1 137 ? -21.074 -13.433 33.547 1.00 66.62 137 GLY A N 1
ATOM 1073 C CA . GLY A 1 137 ? -20.778 -13.927 32.203 1.00 66.62 137 GLY A CA 1
ATOM 1074 C C . GLY A 1 137 ? -20.911 -12.845 31.126 1.00 66.62 137 GLY A C 1
ATOM 1075 O O . GLY A 1 137 ? -20.988 -13.174 29.944 1.00 66.62 137 GLY A O 1
ATOM 1076 N N . ALA A 1 138 ? -20.964 -11.569 31.523 1.00 64.81 138 ALA A N 1
ATOM 1077 C CA . ALA A 1 138 ? -20.983 -10.442 30.609 1.00 64.81 138 ALA A CA 1
ATOM 1078 C C . ALA A 1 138 ? -19.560 -10.118 30.150 1.00 64.81 138 ALA A C 1
ATOM 1080 O O . ALA A 1 138 ? -18.604 -10.172 30.925 1.00 64.81 138 ALA A O 1
ATOM 1081 N N . TYR A 1 139 ? -19.427 -9.741 28.884 1.00 56.38 139 TYR A N 1
ATOM 1082 C CA . TYR A 1 139 ? -18.176 -9.208 28.366 1.00 56.38 139 TYR A CA 1
ATOM 1083 C C . TYR A 1 139 ? -17.914 -7.824 28.961 1.00 56.38 139 TYR A C 1
ATOM 1085 O O . TYR A 1 139 ? -18.818 -6.995 29.084 1.00 56.38 139 TYR A O 1
ATOM 1093 N N . THR A 1 140 ? -16.658 -7.541 29.289 1.00 69.94 140 THR A N 1
ATOM 1094 C CA . THR A 1 140 ? -16.210 -6.169 29.531 1.00 69.94 140 THR A CA 1
ATOM 1095 C C . THR A 1 140 ? -16.456 -5.318 28.284 1.00 69.94 140 THR A C 1
ATOM 1097 O O . THR A 1 140 ? -16.585 -5.831 27.168 1.00 69.94 140 THR A O 1
ATOM 1100 N N . LYS A 1 141 ? -16.498 -3.990 28.441 1.00 65.50 141 LYS A N 1
ATOM 1101 C CA . LYS A 1 141 ? -16.611 -3.079 27.292 1.00 65.50 141 LYS A CA 1
ATOM 1102 C C . LYS A 1 141 ? -15.511 -3.351 26.255 1.00 65.50 141 LYS A C 1
ATOM 1104 O O . LYS A 1 141 ? -15.804 -3.444 25.073 1.00 65.50 141 LYS A O 1
ATOM 1109 N N . ALA A 1 142 ? -14.275 -3.568 26.709 1.00 65.00 142 ALA A N 1
ATOM 1110 C CA . ALA A 1 142 ? -13.144 -3.887 25.840 1.00 65.00 142 ALA A CA 1
ATOM 1111 C C . ALA A 1 142 ? -13.329 -5.216 25.083 1.00 65.00 142 ALA A C 1
ATOM 1113 O O . ALA A 1 142 ? -13.054 -5.285 23.889 1.00 65.00 142 ALA A O 1
ATOM 1114 N N . GLU A 1 143 ? -13.830 -6.260 25.748 1.00 63.06 143 GLU A N 1
ATOM 1115 C CA . GLU A 1 143 ? -14.126 -7.546 25.101 1.00 63.06 143 GLU A CA 1
ATOM 1116 C C . GLU A 1 143 ? -15.305 -7.449 24.129 1.00 63.06 143 GLU A C 1
ATOM 1118 O O . GLU A 1 143 ? -15.283 -8.082 23.078 1.00 63.06 143 GLU A O 1
ATOM 1123 N N . SER A 1 144 ? -16.318 -6.645 24.454 1.00 64.25 144 SER A N 1
ATOM 1124 C CA . SER A 1 144 ? -17.473 -6.397 23.584 1.00 64.25 144 SER A CA 1
ATOM 1125 C C . SER A 1 144 ? -17.050 -5.649 22.318 1.00 64.25 144 SER A C 1
ATOM 1127 O O . SER A 1 144 ? -17.376 -6.085 21.216 1.00 64.25 144 SER A O 1
ATOM 1129 N N . ASP A 1 145 ? -16.262 -4.580 22.469 1.00 63.12 145 ASP A N 1
ATOM 1130 C CA . ASP A 1 145 ? -15.724 -3.785 21.362 1.00 63.12 145 ASP A CA 1
ATOM 1131 C C . ASP A 1 145 ? -14.820 -4.648 20.461 1.00 63.12 145 ASP A C 1
ATOM 1133 O O . ASP A 1 145 ? -14.967 -4.643 19.238 1.00 63.12 145 ASP A O 1
ATOM 1137 N N . ALA A 1 146 ? -13.948 -5.472 21.055 1.00 59.72 146 ALA A N 1
ATOM 1138 C CA . ALA A 1 146 ? -13.111 -6.411 20.311 1.00 59.72 146 ALA A CA 1
ATOM 1139 C C . ALA A 1 146 ? -13.947 -7.479 19.583 1.00 59.72 146 ALA A C 1
ATOM 1141 O O . ALA A 1 146 ? -13.718 -7.741 18.404 1.00 59.72 146 ALA A O 1
ATOM 1142 N N . ASN A 1 147 ? -14.942 -8.080 20.242 1.00 61.16 147 ASN A N 1
ATOM 1143 C CA . ASN A 1 147 ? -15.769 -9.132 19.646 1.00 61.16 147 ASN A CA 1
ATOM 1144 C C . ASN A 1 147 ? -16.625 -8.622 18.482 1.00 61.16 147 ASN A C 1
ATOM 1146 O O . ASN A 1 147 ? -16.755 -9.335 17.488 1.00 61.16 147 ASN A O 1
ATOM 1150 N N . VAL A 1 148 ? -17.167 -7.402 18.560 1.00 62.47 148 VAL A N 1
ATOM 1151 C CA . VAL A 1 148 ? -17.926 -6.797 17.450 1.00 62.47 148 VAL A CA 1
ATOM 1152 C C . VAL A 1 148 ? -17.025 -6.584 16.227 1.00 62.47 148 VAL A C 1
ATOM 1154 O O . VAL A 1 148 ? -17.430 -6.897 15.109 1.00 62.47 148 VAL A O 1
ATOM 1157 N N . ILE A 1 149 ? -15.782 -6.137 16.422 1.00 56.22 149 ILE A N 1
ATOM 1158 C CA . ILE A 1 149 ? -14.808 -5.947 15.335 1.00 56.22 149 ILE A CA 1
ATOM 1159 C C . ILE A 1 149 ? -14.370 -7.301 14.748 1.00 56.22 149 ILE A C 1
ATOM 1161 O O . ILE A 1 149 ? -14.388 -7.488 13.534 1.00 56.22 149 ILE A O 1
ATOM 1165 N N . TYR A 1 150 ? -14.059 -8.295 15.584 1.00 55.50 150 TYR A N 1
ATOM 1166 C CA . TYR A 1 150 ? -13.654 -9.621 15.105 1.00 55.50 150 TYR A CA 1
ATOM 1167 C C . TYR A 1 150 ? -14.770 -10.360 14.349 1.00 55.50 150 TYR A C 1
ATOM 1169 O O . TYR A 1 150 ? -14.478 -11.072 13.385 1.00 55.50 150 TYR A O 1
ATOM 1177 N N . GLN A 1 151 ? -16.034 -10.201 14.760 1.00 56.09 151 GLN A N 1
ATOM 1178 C CA . GLN A 1 151 ? -17.175 -10.903 14.158 1.00 56.09 151 GLN A CA 1
ATOM 1179 C C . GLN A 1 151 ? -17.633 -10.317 12.817 1.00 56.09 151 GLN A C 1
ATOM 1181 O O . GLN A 1 151 ? -18.176 -11.056 11.999 1.00 56.09 151 GLN A O 1
ATOM 1186 N N . VAL A 1 152 ? -17.430 -9.018 12.573 1.00 55.69 152 VAL A N 1
ATOM 1187 C CA . VAL A 1 152 ? -17.939 -8.346 11.362 1.00 55.69 152 VAL A CA 1
ATOM 1188 C C . VAL A 1 152 ? -16.951 -8.413 10.186 1.00 55.69 152 VAL A C 1
ATOM 1190 O O . VAL A 1 152 ? -17.377 -8.312 9.038 1.00 55.69 152 VAL A O 1
ATOM 1193 N N . ILE A 1 153 ? -15.649 -8.599 10.441 1.00 54.47 153 ILE A N 1
ATOM 1194 C CA . ILE A 1 153 ? -14.594 -8.276 9.457 1.00 54.47 153 ILE A CA 1
ATOM 1195 C C . ILE A 1 153 ? -13.575 -9.413 9.249 1.00 54.47 153 ILE A C 1
ATOM 1197 O O . ILE A 1 153 ? -12.937 -9.479 8.202 1.00 54.47 153 ILE A O 1
ATOM 1201 N N . GLY A 1 154 ? -13.445 -10.338 10.210 1.00 53.47 154 GLY A N 1
ATOM 1202 C CA . GLY A 1 154 ? -12.478 -11.440 10.154 1.00 53.47 154 GLY A CA 1
ATOM 1203 C C . GLY A 1 154 ? -11.011 -11.002 10.331 1.00 53.47 154 GLY A C 1
ATOM 1204 O O . GLY A 1 154 ? -10.662 -9.831 10.229 1.00 53.47 154 GLY A O 1
ATOM 1205 N N . LYS A 1 155 ? -10.118 -11.967 10.605 1.00 55.69 155 LYS A N 1
ATOM 1206 C CA . LYS A 1 155 ? -8.650 -11.762 10.687 1.00 55.69 155 LYS A CA 1
ATOM 1207 C C . LYS A 1 155 ? -7.967 -11.700 9.314 1.00 55.69 155 LYS A C 1
ATOM 1209 O O . LYS A 1 155 ? -6.743 -11.787 9.238 1.00 55.69 155 LYS A O 1
ATOM 1214 N N . GLU A 1 156 ? -8.741 -11.665 8.235 1.00 67.75 156 GLU A N 1
ATOM 1215 C CA . GLU A 1 156 ? -8.217 -11.942 6.905 1.00 67.75 156 GLU A CA 1
ATOM 1216 C C . GLU A 1 156 ? -7.308 -10.808 6.429 1.00 67.75 156 GLU A C 1
ATOM 1218 O O . GLU A 1 156 ? -7.683 -9.635 6.373 1.00 67.75 156 GLU A O 1
ATOM 1223 N N . LYS A 1 157 ? -6.075 -11.201 6.120 1.00 80.00 157 LYS A N 1
ATOM 1224 C CA . LYS A 1 157 ? -5.120 -10.418 5.354 1.00 80.00 157 LYS A CA 1
ATOM 1225 C C . LYS A 1 157 ? -5.349 -10.746 3.884 1.00 80.00 157 LYS A C 1
ATOM 1227 O O . LYS A 1 157 ? -5.445 -11.919 3.524 1.00 80.00 157 LYS A O 1
ATOM 1232 N N . ALA A 1 158 ? -5.477 -9.717 3.062 1.00 83.12 158 ALA A N 1
ATOM 1233 C CA . ALA A 1 158 ? -5.634 -9.835 1.625 1.00 83.12 158 ALA A CA 1
ATOM 1234 C C . ALA A 1 158 ? -4.353 -9.356 0.944 1.00 83.12 158 ALA A C 1
ATOM 1236 O O . ALA A 1 158 ? -3.982 -8.188 1.073 1.00 83.12 158 ALA A O 1
ATOM 1237 N N . GLU A 1 159 ? -3.707 -10.251 0.203 1.00 91.44 159 GLU A N 1
ATOM 1238 C CA . GLU A 1 159 ? -2.647 -9.885 -0.731 1.00 91.44 159 GLU A CA 1
ATOM 1239 C C . GLU A 1 159 ? -3.269 -9.419 -2.047 1.00 91.44 159 GLU A C 1
ATOM 1241 O O . GLU A 1 159 ? -4.121 -10.094 -2.632 1.00 91.44 159 GLU A O 1
ATOM 1246 N N . ILE A 1 160 ? -2.868 -8.235 -2.502 1.00 92.12 160 ILE A N 1
ATOM 1247 C CA . ILE A 1 160 ? -3.381 -7.619 -3.722 1.00 92.12 160 ILE A CA 1
ATOM 1248 C C . ILE A 1 160 ? -2.204 -7.104 -4.543 1.00 92.12 160 ILE A C 1
ATOM 1250 O O . ILE A 1 160 ? -1.427 -6.270 -4.075 1.00 92.12 160 ILE A O 1
ATOM 1254 N N . THR A 1 161 ? -2.105 -7.567 -5.789 1.00 95.94 161 THR A N 1
ATOM 1255 C CA . THR A 1 161 ? -1.108 -7.097 -6.755 1.00 95.94 161 THR A CA 1
ATOM 1256 C C . THR A 1 161 ? -1.680 -5.987 -7.627 1.00 95.94 161 THR A C 1
ATOM 1258 O O . THR A 1 161 ? -2.699 -6.154 -8.301 1.00 95.94 161 THR A O 1
ATOM 1261 N N . PHE A 1 162 ? -0.980 -4.859 -7.657 1.00 96.56 162 PHE A N 1
ATOM 1262 C CA . PHE A 1 162 ? -1.277 -3.701 -8.488 1.00 96.56 162 PHE A CA 1
ATOM 1263 C C . PHE A 1 162 ? -0.251 -3.574 -9.605 1.00 96.56 162 PHE A C 1
ATOM 1265 O O . PHE A 1 162 ? 0.947 -3.714 -9.376 1.00 96.56 162 PHE A O 1
ATOM 1272 N N . ARG A 1 163 ? -0.722 -3.262 -10.812 1.00 96.19 163 ARG A N 1
ATOM 1273 C CA . ARG A 1 163 ? 0.120 -3.112 -11.998 1.00 96.19 163 ARG A CA 1
ATOM 1274 C C . ARG A 1 163 ? 0.219 -1.655 -12.426 1.00 96.19 163 ARG A C 1
ATOM 1276 O O . ARG A 1 163 ? -0.796 -1.000 -12.643 1.00 96.19 163 ARG A O 1
ATOM 1283 N N . LEU A 1 164 ? 1.448 -1.183 -12.605 1.00 96.81 164 LEU A N 1
ATOM 1284 C CA . LEU A 1 164 ? 1.784 0.115 -13.176 1.00 96.81 164 LEU A CA 1
ATOM 1285 C C . LEU A 1 164 ? 2.511 -0.110 -14.505 1.00 96.81 164 LEU A C 1
ATOM 1287 O O . LEU A 1 164 ? 3.677 -0.502 -14.523 1.00 96.81 164 LEU A O 1
ATOM 1291 N N . ASP A 1 165 ? 1.825 0.111 -15.620 1.00 94.81 165 ASP A N 1
ATOM 1292 C CA . ASP A 1 165 ? 2.402 0.022 -16.965 1.00 94.81 165 ASP A CA 1
ATOM 1293 C C . ASP A 1 165 ? 2.808 1.399 -17.519 1.00 94.81 165 ASP A C 1
ATOM 1295 O O . ASP A 1 165 ? 2.658 2.426 -16.856 1.00 94.81 165 ASP A O 1
ATOM 1299 N N . ALA A 1 166 ? 3.321 1.428 -18.752 1.00 93.75 166 ALA A N 1
ATOM 1300 C CA . ALA A 1 166 ? 3.775 2.649 -19.417 1.00 93.75 166 ALA A CA 1
ATOM 1301 C C . ALA A 1 166 ? 2.697 3.742 -19.597 1.00 93.75 166 ALA A C 1
ATOM 1303 O O . ALA A 1 166 ? 3.062 4.887 -19.863 1.00 93.75 166 ALA A O 1
ATOM 1304 N N . LYS A 1 167 ? 1.399 3.416 -19.482 1.00 89.88 167 LYS A N 1
ATOM 1305 C CA . LYS A 1 167 ? 0.288 4.380 -19.584 1.00 89.88 167 LYS A CA 1
ATOM 1306 C C . LYS A 1 167 ? -0.141 4.951 -18.241 1.00 89.88 167 LYS A C 1
ATOM 1308 O O . LYS A 1 167 ? -0.869 5.942 -18.217 1.00 89.88 167 LYS A O 1
ATOM 1313 N N . SER A 1 168 ? 0.275 4.340 -17.136 1.00 94.56 168 SER A N 1
ATOM 1314 C CA . SER A 1 168 ? 0.004 4.880 -15.810 1.00 94.56 168 SER A CA 1
ATOM 1315 C C . SER A 1 168 ? 0.571 6.296 -15.690 1.00 94.56 168 SER A C 1
ATOM 1317 O O . SER A 1 168 ? 1.734 6.538 -16.008 1.00 94.56 168 SER A O 1
ATOM 1319 N N . GLU A 1 169 ? -0.224 7.234 -15.168 1.00 95.50 169 GLU A N 1
ATOM 1320 C CA . GLU A 1 169 ? 0.230 8.609 -14.899 1.00 95.50 169 GLU A CA 1
ATOM 1321 C C . GLU A 1 169 ? 1.395 8.666 -13.892 1.00 95.50 169 GLU A C 1
ATOM 1323 O O . GLU A 1 169 ? 2.155 9.636 -13.844 1.00 95.50 169 GLU A O 1
ATOM 1328 N N . PHE A 1 170 ? 1.561 7.592 -13.115 1.00 97.19 170 PHE A N 1
ATOM 1329 C CA . PHE A 1 170 ? 2.632 7.410 -12.141 1.00 97.19 170 PHE A CA 1
ATOM 1330 C C . PHE A 1 170 ? 3.902 6.812 -12.755 1.00 97.19 170 PHE A C 1
ATOM 1332 O O . PHE A 1 170 ? 4.881 6.612 -12.038 1.00 97.19 170 PHE A O 1
ATOM 1339 N N . VAL A 1 171 ? 3.916 6.522 -14.058 1.00 97.12 171 VAL A N 1
ATOM 1340 C CA . VAL A 1 171 ? 5.067 5.951 -14.760 1.00 97.12 171 VAL A CA 1
ATOM 1341 C C . VAL A 1 171 ? 5.613 6.951 -15.769 1.00 97.12 171 VAL A C 1
ATOM 1343 O O . VAL A 1 171 ? 4.896 7.492 -16.605 1.00 97.12 171 VAL A O 1
ATOM 1346 N N . LYS A 1 172 ? 6.924 7.197 -15.709 1.00 96.75 172 LYS A N 1
ATOM 1347 C CA . LYS A 1 172 ? 7.632 8.024 -16.693 1.00 96.75 172 LYS A CA 1
ATOM 1348 C C . LYS A 1 172 ? 8.696 7.210 -17.392 1.00 96.75 172 LYS A C 1
ATOM 1350 O O . LYS A 1 172 ? 9.627 6.739 -16.743 1.00 96.75 172 LYS A O 1
ATOM 1355 N N . VAL A 1 173 ? 8.587 7.097 -18.713 1.00 97.75 173 VAL A N 1
ATOM 1356 C CA . VAL A 1 173 ? 9.559 6.382 -19.544 1.00 97.75 173 VAL A CA 1
ATOM 1357 C C . VAL A 1 173 ? 10.423 7.377 -20.314 1.00 97.75 173 VAL A C 1
ATOM 1359 O O . VAL A 1 173 ? 9.917 8.305 -20.947 1.00 97.75 173 VAL A O 1
ATOM 1362 N N . SER A 1 174 ? 11.736 7.167 -20.282 1.00 97.69 174 SER A N 1
ATOM 1363 C CA . SER A 1 174 ? 12.728 8.012 -20.946 1.00 97.69 174 SER A CA 1
ATOM 1364 C C . SER A 1 174 ? 13.805 7.167 -21.610 1.00 97.69 174 SER A C 1
ATOM 1366 O O . SER A 1 174 ? 14.183 6.114 -21.101 1.00 97.69 174 SER A O 1
ATOM 1368 N N . SER A 1 175 ? 14.370 7.649 -22.715 1.00 97.69 175 SER A N 1
ATOM 1369 C CA . SER A 1 175 ? 15.490 6.985 -23.384 1.00 97.69 175 SER A CA 1
ATOM 1370 C C . SER A 1 175 ? 16.672 7.921 -23.591 1.00 97.69 175 SER A C 1
ATOM 1372 O O . SER A 1 175 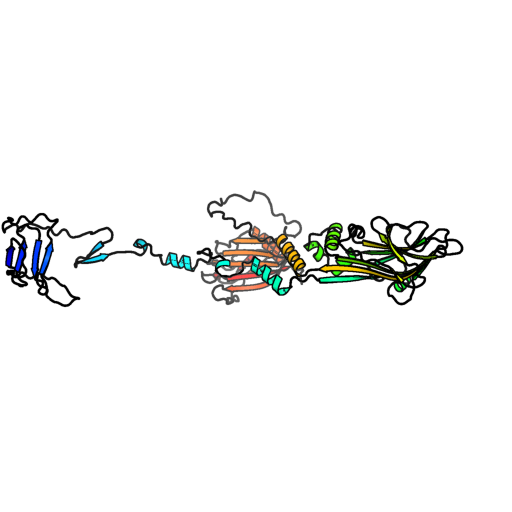? 16.528 9.141 -23.663 1.00 97.69 175 SER A O 1
ATOM 1374 N N . VAL A 1 176 ? 17.858 7.335 -23.709 1.00 97.69 176 VAL A N 1
ATOM 1375 C CA . VAL A 1 176 ? 19.102 8.051 -24.004 1.00 97.69 176 VAL A CA 1
ATOM 1376 C C . VAL A 1 176 ? 20.104 7.080 -24.622 1.00 97.69 176 VAL A C 1
ATOM 1378 O O . VAL A 1 176 ? 19.952 5.864 -24.506 1.00 97.69 176 VAL A O 1
ATOM 1381 N N . GLY A 1 177 ? 21.101 7.596 -25.328 1.00 97.12 177 GLY A N 1
ATOM 1382 C CA . GLY A 1 177 ? 22.300 6.837 -25.657 1.00 97.12 177 GLY A CA 1
ATOM 1383 C C . GLY A 1 177 ? 23.511 7.508 -25.032 1.00 97.12 177 GLY A C 1
ATOM 1384 O O . GLY A 1 177 ? 23.630 8.732 -25.063 1.00 97.12 177 GLY A O 1
ATOM 1385 N N . TYR A 1 178 ? 24.371 6.719 -24.395 1.00 97.19 178 TYR A N 1
ATOM 1386 C CA . TYR A 1 178 ? 25.530 7.249 -23.680 1.00 97.19 178 TYR A CA 1
ATOM 1387 C C . TYR A 1 178 ? 26.618 6.189 -23.534 1.00 97.19 178 TYR A C 1
ATOM 1389 O O . TYR A 1 178 ? 26.338 5.001 -23.658 1.00 97.19 178 TYR A O 1
ATOM 1397 N N . THR A 1 179 ? 27.858 6.587 -23.252 1.00 95.81 179 THR A N 1
ATOM 1398 C CA . THR A 1 179 ? 28.983 5.647 -23.062 1.00 95.81 179 THR A CA 1
ATOM 1399 C C . THR A 1 179 ? 28.993 4.972 -21.688 1.00 95.81 179 THR A C 1
ATOM 1401 O O . THR A 1 179 ? 29.712 3.998 -21.480 1.00 95.81 179 THR A O 1
ATOM 1404 N N . THR A 1 180 ? 28.198 5.476 -20.743 1.00 96.06 180 THR A N 1
ATOM 1405 C CA . THR A 1 180 ? 28.048 4.948 -19.382 1.00 96.06 180 THR A CA 1
ATOM 1406 C C . THR A 1 180 ? 26.573 4.836 -19.001 1.00 96.06 180 THR A C 1
ATOM 1408 O O . THR A 1 180 ? 25.706 5.452 -19.626 1.00 96.06 180 THR A O 1
ATOM 1411 N N . LEU A 1 181 ? 26.280 4.056 -17.957 1.00 97.12 181 LEU A N 1
ATOM 1412 C CA . LEU A 1 181 ? 24.931 3.970 -17.402 1.00 97.12 181 LEU A CA 1
ATOM 1413 C C . LEU A 1 181 ? 24.592 5.275 -16.669 1.00 97.12 181 LEU A C 1
ATOM 1415 O O . LEU A 1 181 ? 25.264 5.629 -15.697 1.00 97.12 181 LEU A O 1
ATOM 1419 N N . LEU A 1 182 ? 23.565 5.995 -17.125 1.00 97.19 182 LEU A N 1
ATOM 1420 C CA . LEU A 1 182 ? 23.164 7.260 -16.502 1.00 97.19 182 LEU A CA 1
ATOM 1421 C C . LEU A 1 182 ? 22.311 7.009 -15.257 1.00 97.19 182 LEU A C 1
ATOM 1423 O O . LEU A 1 182 ? 21.433 6.149 -15.271 1.00 97.19 182 LEU A O 1
ATOM 1427 N N . SER A 1 183 ? 22.525 7.775 -14.183 1.00 96.31 183 SER A N 1
ATOM 1428 C CA . SER A 1 183 ? 21.662 7.707 -12.995 1.00 96.31 183 SER A CA 1
ATOM 1429 C C . SER A 1 183 ? 20.217 8.101 -13.337 1.00 96.31 183 SER A C 1
ATOM 1431 O O . SER A 1 183 ? 19.999 8.879 -14.274 1.00 96.31 183 SER A O 1
ATOM 1433 N N . PRO A 1 184 ? 19.211 7.646 -12.567 1.00 96.06 184 PRO A N 1
ATOM 1434 C CA . PRO A 1 184 ? 17.820 8.019 -12.808 1.00 96.06 184 PRO A CA 1
ATOM 1435 C C . PRO A 1 184 ? 17.569 9.532 -12.825 1.00 96.06 184 PRO A C 1
ATOM 1437 O O . PRO A 1 184 ? 16.711 9.999 -13.566 1.00 96.06 184 PRO A O 1
ATOM 1440 N N . THR A 1 185 ? 18.325 10.308 -12.051 1.00 95.12 185 THR A N 1
ATOM 1441 C CA . THR A 1 185 ? 18.155 11.762 -11.911 1.00 95.12 185 THR A CA 1
ATOM 1442 C C . THR A 1 185 ? 18.938 12.586 -12.937 1.00 95.12 185 THR A C 1
ATOM 1444 O O . THR A 1 185 ? 18.922 13.813 -12.873 1.00 95.12 185 THR A O 1
ATOM 1447 N N . ASN A 1 186 ? 19.647 11.948 -13.874 1.00 96.88 186 ASN A N 1
ATOM 1448 C CA . ASN A 1 186 ? 20.434 12.666 -14.873 1.00 96.88 186 ASN A CA 1
ATOM 1449 C C . ASN A 1 186 ? 19.534 13.485 -15.820 1.00 96.88 186 ASN A C 1
ATOM 1451 O O . ASN A 1 186 ? 18.531 12.996 -16.325 1.00 96.88 186 ASN A O 1
ATOM 1455 N N . VAL A 1 187 ? 19.916 14.722 -16.122 1.00 96.38 187 VAL A N 1
ATOM 1456 C CA . VAL A 1 187 ? 19.114 15.620 -16.974 1.00 96.38 187 VAL A CA 1
ATOM 1457 C C . VAL A 1 187 ? 19.136 15.265 -18.466 1.00 96.38 187 VAL A C 1
ATOM 1459 O O . VAL A 1 187 ? 18.346 15.804 -19.229 1.00 96.38 187 VAL A O 1
ATOM 1462 N N . SER A 1 188 ? 20.023 14.363 -18.896 1.00 97.19 188 SER A N 1
ATOM 1463 C CA . SER A 1 188 ? 20.166 13.963 -20.308 1.00 97.19 188 SER A CA 1
ATOM 1464 C C . SER A 1 188 ? 19.100 12.959 -20.761 1.00 97.19 188 SER A C 1
ATOM 1466 O O . SER A 1 188 ? 19.025 12.629 -21.945 1.00 97.19 188 SER A O 1
ATOM 1468 N N . TRP A 1 189 ? 18.292 12.436 -19.834 1.00 98.00 189 TRP A N 1
ATOM 1469 C CA . TRP A 1 189 ? 17.164 11.572 -20.165 1.00 98.00 189 TRP A CA 1
ATOM 1470 C C . TRP A 1 189 ? 16.148 12.331 -21.016 1.00 98.00 189 TRP A C 1
ATOM 1472 O O . TRP A 1 189 ? 15.665 13.387 -20.617 1.00 98.00 189 TRP A O 1
ATOM 1482 N N . THR A 1 190 ? 15.793 11.770 -22.172 1.00 97.44 190 THR A N 1
ATOM 1483 C CA . THR A 1 190 ? 14.742 12.326 -23.031 1.00 97.44 190 THR A CA 1
ATOM 1484 C C . THR A 1 190 ? 13.449 11.542 -22.804 1.00 97.44 190 THR A C 1
ATOM 1486 O O . THR A 1 190 ? 13.438 10.340 -23.093 1.00 97.44 190 THR A O 1
ATOM 1489 N N . PRO A 1 191 ? 12.379 12.171 -22.281 1.00 97.31 191 PRO A N 1
ATOM 1490 C CA . PRO A 1 191 ? 11.078 11.524 -22.131 1.00 97.31 191 PRO A CA 1
ATOM 1491 C C . PRO A 1 191 ? 10.534 11.032 -23.472 1.00 97.31 191 PRO A C 1
ATOM 1493 O O . PRO A 1 191 ? 10.737 11.679 -24.502 1.00 97.31 191 PRO A O 1
ATOM 1496 N N . LEU A 1 192 ? 9.847 9.892 -23.456 1.00 96.50 192 LEU A N 1
ATOM 1497 C CA . LEU A 1 192 ? 9.147 9.383 -24.634 1.00 96.50 192 LEU A CA 1
ATOM 1498 C C . LEU A 1 192 ? 7.898 10.225 -24.927 1.00 96.50 192 LEU A C 1
ATOM 1500 O O . LEU A 1 192 ? 7.279 10.783 -24.021 1.00 96.50 192 LEU A O 1
ATOM 1504 N N . THR A 1 193 ? 7.527 10.305 -26.204 1.00 95.25 193 THR A N 1
ATOM 1505 C CA . THR A 1 193 ? 6.251 10.897 -26.623 1.00 95.25 193 THR A CA 1
ATOM 1506 C C . THR A 1 193 ? 5.088 9.950 -26.320 1.00 95.25 193 THR A C 1
ATOM 1508 O O . THR A 1 193 ? 5.279 8.747 -26.156 1.00 95.25 193 T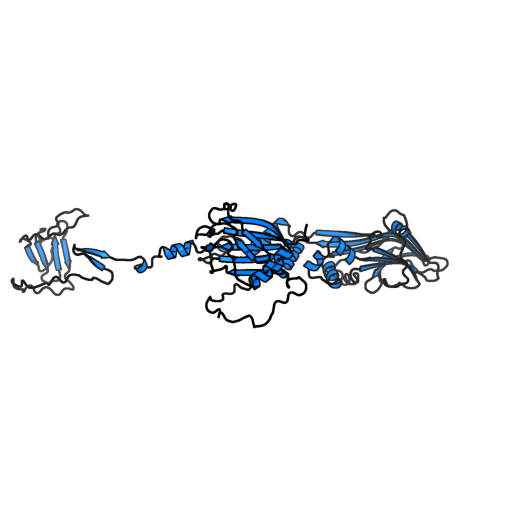HR A O 1
ATOM 1511 N N . GLU A 1 194 ? 3.860 10.467 -26.297 1.00 93.12 194 GLU A N 1
ATOM 1512 C CA . GLU A 1 194 ? 2.652 9.657 -26.077 1.00 93.12 194 GLU A CA 1
ATOM 1513 C C . GLU A 1 194 ? 2.490 8.536 -27.121 1.00 93.12 194 GLU A C 1
ATOM 1515 O O . GLU A 1 194 ? 2.183 7.398 -26.779 1.00 93.12 194 GLU A O 1
ATOM 1520 N N . GLU A 1 195 ? 2.800 8.821 -28.389 1.00 92.25 195 GLU A N 1
ATOM 1521 C CA . GLU A 1 195 ? 2.828 7.815 -29.460 1.00 92.25 195 GLU A CA 1
ATOM 1522 C C . GLU A 1 195 ? 3.813 6.677 -29.154 1.00 92.25 195 GLU A C 1
ATOM 1524 O O . GLU A 1 195 ? 3.495 5.506 -29.340 1.00 92.25 195 GLU A O 1
ATOM 1529 N N . GLN A 1 196 ? 4.995 7.005 -28.625 1.00 94.75 196 GLN A N 1
ATOM 1530 C CA . GLN A 1 196 ? 5.999 6.010 -28.248 1.00 94.75 196 GLN A CA 1
ATOM 1531 C C . GLN A 1 196 ? 5.592 5.210 -27.005 1.00 94.75 196 GLN A C 1
ATOM 1533 O O . GLN A 1 196 ? 5.903 4.025 -26.932 1.00 94.75 196 GLN A O 1
ATOM 1538 N N . LEU A 1 197 ? 4.904 5.833 -26.043 1.00 94.81 197 LEU A N 1
ATOM 1539 C CA . LEU A 1 197 ? 4.366 5.149 -24.862 1.00 94.81 197 LEU A CA 1
ATOM 1540 C C . LEU A 1 197 ? 3.250 4.163 -25.229 1.00 94.81 197 LEU A C 1
ATOM 1542 O O . LEU A 1 197 ? 3.129 3.117 -24.595 1.00 94.81 197 LEU A O 1
ATOM 1546 N N . ASN A 1 198 ? 2.466 4.445 -26.274 1.00 92.69 198 ASN A N 1
ATOM 1547 C CA . ASN A 1 198 ? 1.445 3.513 -26.755 1.00 92.69 198 ASN A CA 1
ATOM 1548 C C . ASN A 1 198 ? 2.048 2.178 -27.223 1.00 92.69 198 ASN A C 1
ATOM 1550 O O . ASN A 1 198 ? 1.492 1.133 -26.889 1.00 92.69 198 ASN A O 1
ATOM 1554 N N . ASN A 1 199 ? 3.223 2.205 -27.860 1.00 94.56 199 ASN A N 1
ATOM 1555 C CA . ASN A 1 199 ? 4.000 1.013 -28.248 1.00 94.56 199 ASN A CA 1
ATOM 1556 C C . ASN A 1 199 ? 4.660 0.281 -27.060 1.00 94.56 199 ASN A C 1
ATOM 1558 O O . ASN A 1 199 ? 5.493 -0.592 -27.253 1.00 94.56 199 ASN A O 1
ATOM 1562 N N . LEU A 1 200 ? 4.403 0.708 -25.823 1.00 95.31 200 LEU A N 1
ATOM 1563 C CA . LEU A 1 200 ? 4.930 0.086 -24.604 1.00 95.31 200 LEU A CA 1
ATOM 1564 C C . LEU A 1 200 ? 3.813 -0.356 -23.654 1.00 95.31 200 LEU A C 1
ATOM 1566 O O . LEU A 1 200 ? 4.086 -0.752 -22.520 1.00 95.31 200 LEU A O 1
ATOM 1570 N N . SER A 1 201 ? 2.555 -0.213 -24.078 1.00 86.31 201 SER A N 1
ATOM 1571 C CA . SER A 1 201 ? 1.394 -0.260 -23.187 1.00 86.31 201 SER A CA 1
ATOM 1572 C C . SER A 1 201 ? 0.692 -1.610 -23.116 1.00 86.31 201 SER A C 1
ATOM 1574 O O . SER A 1 201 ? -0.068 -1.859 -22.183 1.00 86.31 201 SER A O 1
ATOM 1576 N N . SER A 1 202 ? 0.962 -2.489 -24.073 1.00 92.62 202 SER A N 1
ATOM 1577 C CA . SER A 1 202 ? 0.401 -3.831 -24.147 1.00 92.62 202 SER A CA 1
ATOM 1578 C C . SER A 1 202 ? 1.384 -4.762 -24.832 1.00 92.62 202 SER A C 1
ATOM 1580 O O . SER A 1 202 ? 2.168 -4.341 -25.669 1.00 92.62 202 SER A O 1
ATOM 1582 N N . LEU A 1 203 ? 1.328 -6.046 -24.483 1.00 93.81 203 LEU A N 1
ATOM 1583 C CA . LEU A 1 203 ? 2.043 -7.084 -25.217 1.00 93.81 203 LEU A CA 1
ATOM 1584 C C . LEU A 1 203 ? 1.265 -7.403 -26.501 1.00 93.81 203 LEU A C 1
ATOM 1586 O O . LEU A 1 203 ? 0.409 -8.290 -26.502 1.00 93.81 203 LEU A O 1
ATOM 1590 N N . ASP A 1 204 ? 1.504 -6.628 -27.557 1.00 94.12 204 ASP A N 1
ATOM 1591 C CA . ASP A 1 204 ? 0.746 -6.694 -28.812 1.00 94.12 204 ASP A CA 1
ATOM 1592 C C . ASP A 1 204 ? 1.621 -6.793 -30.076 1.00 94.12 204 ASP A C 1
ATOM 1594 O O . ASP A 1 204 ? 1.097 -6.933 -31.185 1.00 94.12 204 ASP A O 1
ATOM 1598 N N . GLY A 1 205 ? 2.946 -6.797 -29.913 1.00 91.75 205 GLY A N 1
ATOM 1599 C CA . GLY A 1 205 ? 3.923 -6.852 -30.994 1.00 91.75 205 GLY A CA 1
ATOM 1600 C C . GLY A 1 205 ? 4.301 -5.485 -31.573 1.00 91.75 205 GLY A C 1
ATOM 1601 O O . GLY A 1 205 ? 5.159 -5.429 -32.462 1.00 91.75 205 GLY A O 1
ATOM 1602 N 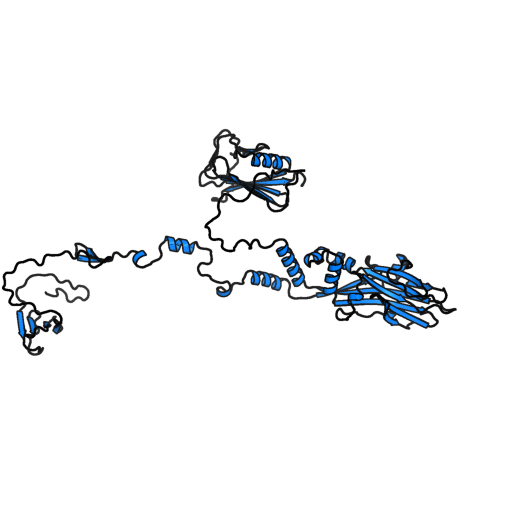N . SER A 1 206 ? 3.705 -4.386 -31.106 1.00 93.50 206 SER A N 1
ATOM 1603 C CA . SER A 1 206 ? 4.049 -3.024 -31.518 1.00 93.50 206 SER A CA 1
ATOM 1604 C C . SER A 1 206 ? 5.287 -2.553 -30.770 1.00 93.50 206 SER A C 1
ATOM 1606 O O . SER A 1 206 ? 5.212 -1.989 -29.690 1.00 93.50 206 SER A O 1
ATOM 1608 N N . LEU A 1 207 ? 6.460 -2.736 -31.371 1.00 94.62 207 LEU A N 1
ATOM 1609 C CA . LEU A 1 207 ? 7.717 -2.429 -30.693 1.00 94.62 207 LEU A CA 1
ATOM 1610 C C . LEU A 1 207 ? 8.000 -0.924 -30.617 1.00 94.62 207 LEU A C 1
ATOM 1612 O O . LEU A 1 207 ? 8.121 -0.232 -31.634 1.00 94.62 207 LEU A O 1
ATOM 1616 N N . TYR A 1 208 ? 8.297 -0.438 -29.415 1.00 96.69 208 TYR A N 1
ATOM 1617 C CA . TYR A 1 208 ? 9.205 0.687 -29.263 1.00 96.69 208 TYR A CA 1
ATOM 1618 C C . TYR A 1 208 ? 10.629 0.236 -29.602 1.00 96.69 208 TYR A C 1
ATOM 1620 O O . TYR A 1 208 ? 11.246 -0.560 -28.891 1.00 96.69 208 TYR A O 1
ATOM 1628 N N . SER A 1 209 ? 11.179 0.783 -30.683 1.00 95.69 209 SER A N 1
ATOM 1629 C CA . SER A 1 209 ? 12.558 0.540 -31.106 1.00 95.69 209 SER A CA 1
ATOM 1630 C C . SER A 1 209 ? 13.345 1.842 -31.094 1.00 95.69 209 SER A C 1
ATOM 1632 O O . SER A 1 209 ? 13.014 2.789 -31.811 1.00 95.69 209 SER A O 1
ATOM 1634 N N . ALA A 1 210 ? 14.439 1.873 -30.337 1.00 94.94 210 ALA A N 1
ATOM 1635 C CA . ALA A 1 210 ? 15.354 3.005 -30.319 1.00 94.94 210 ALA A CA 1
ATOM 1636 C C . ALA A 1 210 ? 16.797 2.559 -30.525 1.00 94.94 210 ALA A C 1
ATOM 1638 O O . ALA A 1 210 ? 17.244 1.567 -29.954 1.00 94.94 210 ALA A O 1
ATOM 1639 N N . ARG A 1 211 ? 17.532 3.336 -31.324 1.00 94.81 211 ARG A N 1
ATOM 1640 C CA . ARG A 1 211 ? 18.890 3.034 -31.778 1.00 94.81 211 ARG A CA 1
ATOM 1641 C C . ARG A 1 211 ? 19.853 4.165 -31.440 1.00 94.81 211 ARG A C 1
ATOM 1643 O O . ARG A 1 211 ? 19.476 5.331 -31.516 1.00 94.81 211 ARG A O 1
ATOM 1650 N N . ASP A 1 212 ? 21.100 3.807 -31.156 1.00 95.50 212 ASP A N 1
ATOM 1651 C CA . ASP A 1 212 ? 22.245 4.710 -31.171 1.00 95.50 212 ASP A CA 1
ATOM 1652 C C . ASP A 1 212 ? 23.330 4.229 -32.150 1.00 95.50 212 ASP A C 1
ATOM 1654 O O . ASP A 1 212 ? 23.523 3.028 -32.360 1.00 95.50 212 ASP A O 1
ATOM 1658 N N . VAL A 1 213 ? 24.016 5.185 -32.775 1.00 93.00 213 VAL A N 1
ATOM 1659 C CA . VAL A 1 213 ? 25.047 4.960 -33.799 1.00 93.00 213 VAL A CA 1
ATOM 1660 C C . VAL A 1 213 ? 26.406 5.535 -33.404 1.00 93.00 213 VAL A C 1
ATOM 1662 O O . VAL A 1 213 ? 27.398 5.274 -34.084 1.00 93.00 213 VAL A O 1
ATOM 1665 N N . ALA A 1 214 ? 26.472 6.319 -32.326 1.00 92.88 214 ALA A N 1
ATOM 1666 C CA . ALA A 1 214 ? 27.718 6.889 -31.851 1.00 92.88 214 ALA A CA 1
ATOM 1667 C C . ALA A 1 214 ? 28.632 5.788 -31.292 1.00 92.88 214 ALA A C 1
ATOM 1669 O O . ALA A 1 214 ? 28.190 4.816 -30.671 1.00 92.88 214 ALA A O 1
ATOM 1670 N N . ALA A 1 215 ? 29.934 5.929 -31.543 1.00 90.94 215 ALA A N 1
ATOM 1671 C CA . ALA A 1 215 ? 30.924 4.927 -31.169 1.00 90.94 215 ALA A CA 1
ATOM 1672 C C . ALA A 1 215 ? 30.933 4.701 -29.649 1.00 90.94 215 ALA A C 1
ATOM 1674 O O . ALA A 1 215 ? 31.063 5.654 -28.883 1.00 90.94 215 ALA A O 1
ATOM 1675 N N . ASN A 1 216 ? 30.840 3.435 -29.226 1.00 92.75 216 ASN A N 1
ATOM 1676 C CA . ASN A 1 216 ? 30.786 3.004 -27.823 1.00 92.75 216 ASN A CA 1
ATOM 1677 C C . ASN A 1 216 ? 29.552 3.468 -27.030 1.00 92.75 216 ASN A C 1
ATOM 1679 O O . ASN A 1 216 ? 29.527 3.316 -25.809 1.00 92.75 216 ASN A O 1
ATOM 1683 N N . TYR A 1 217 ? 28.531 4.030 -27.679 1.00 95.38 217 TYR A N 1
ATOM 1684 C CA . TYR A 1 217 ? 27.298 4.392 -26.984 1.00 95.38 217 TYR A CA 1
ATOM 1685 C C . TYR A 1 217 ? 26.452 3.140 -26.776 1.00 95.38 217 TYR A C 1
ATOM 1687 O O . TYR A 1 217 ? 26.331 2.303 -27.668 1.00 95.38 217 TYR A O 1
ATOM 1695 N N . MET A 1 218 ? 25.854 3.018 -25.598 1.00 96.12 218 MET A N 1
ATOM 1696 C CA . MET A 1 218 ? 24.809 2.047 -25.309 1.00 96.12 218 MET A CA 1
ATOM 1697 C C . MET A 1 218 ? 23.459 2.748 -25.282 1.00 96.12 218 MET A C 1
ATOM 1699 O O . MET A 1 218 ? 23.290 3.762 -24.594 1.00 96.12 218 MET A O 1
ATOM 1703 N N . LYS A 1 219 ? 22.492 2.197 -26.018 1.00 97.31 219 LYS A N 1
ATOM 1704 C CA . LYS A 1 219 ? 21.113 2.654 -25.927 1.00 97.31 219 LYS A CA 1
ATOM 1705 C C . LYS A 1 219 ? 20.498 2.152 -24.623 1.00 97.31 219 LYS A C 1
ATOM 1707 O O . LYS A 1 219 ? 20.647 0.992 -24.239 1.00 97.31 219 LYS A O 1
ATOM 1712 N N . GLN A 1 220 ? 19.829 3.070 -23.945 1.00 97.81 220 GLN A N 1
ATOM 1713 C CA . GLN A 1 220 ? 19.264 2.915 -22.618 1.00 97.81 220 GLN A CA 1
ATOM 1714 C C . GLN A 1 220 ? 17.801 3.378 -22.635 1.00 97.81 220 GLN A C 1
ATOM 1716 O O . GLN A 1 220 ? 17.492 4.437 -23.189 1.00 97.81 220 GLN A O 1
ATOM 1721 N N . LEU A 1 221 ? 16.916 2.595 -22.022 1.00 98.12 221 LEU A N 1
ATOM 1722 C CA . LEU A 1 221 ? 15.515 2.922 -21.763 1.00 98.12 221 LEU A CA 1
ATOM 1723 C C . LEU A 1 221 ? 15.253 2.749 -20.271 1.00 98.12 221 LEU A C 1
ATOM 1725 O O . LEU A 1 221 ? 15.484 1.675 -19.721 1.00 98.12 221 LEU A O 1
ATOM 1729 N N . LYS A 1 222 ? 14.767 3.797 -19.622 1.00 96.94 222 LYS A N 1
ATOM 1730 C CA . LYS A 1 222 ? 14.443 3.802 -18.202 1.00 96.94 222 LYS A CA 1
ATOM 1731 C C . LYS A 1 222 ? 12.956 4.043 -18.022 1.00 96.94 222 LYS A C 1
ATOM 1733 O O . LYS A 1 222 ? 12.396 4.869 -18.737 1.00 96.94 222 LYS A O 1
ATOM 1738 N N . TYR A 1 223 ? 12.356 3.398 -17.033 1.00 96.12 223 TYR A N 1
ATOM 1739 C CA . TYR A 1 223 ? 11.062 3.808 -16.508 1.00 96.12 223 TYR A CA 1
ATOM 1740 C C . TYR A 1 223 ? 11.150 4.032 -14.997 1.00 96.12 223 TYR A C 1
ATOM 1742 O O . TYR A 1 223 ? 11.761 3.243 -14.274 1.00 96.12 223 TYR A O 1
ATOM 1750 N N . ASP A 1 224 ? 10.601 5.156 -14.539 1.00 97.12 224 ASP A N 1
ATOM 1751 C CA . ASP A 1 224 ? 10.446 5.478 -13.122 1.00 97.12 224 ASP A CA 1
ATOM 1752 C C . ASP A 1 224 ? 8.975 5.335 -12.741 1.00 97.12 224 ASP A C 1
ATOM 1754 O O . ASP A 1 224 ? 8.123 5.982 -13.353 1.00 97.12 224 ASP A O 1
ATOM 1758 N N . CYS A 1 225 ? 8.694 4.541 -11.715 1.00 98.00 225 CYS A N 1
ATOM 1759 C CA . CYS A 1 225 ? 7.359 4.353 -11.160 1.00 98.00 225 CYS A CA 1
ATOM 1760 C C . CYS A 1 225 ? 7.244 5.082 -9.819 1.00 98.00 225 CYS A C 1
ATOM 1762 O O . CYS A 1 225 ? 7.972 4.757 -8.880 1.00 98.00 225 CYS A O 1
ATOM 1764 N N . ASP A 1 226 ? 6.326 6.041 -9.713 1.00 98.00 226 ASP A N 1
ATOM 1765 C CA . ASP A 1 226 ? 5.966 6.736 -8.475 1.00 98.00 226 ASP A CA 1
ATOM 1766 C C . ASP A 1 226 ? 4.928 5.929 -7.686 1.00 98.00 226 ASP A C 1
ATOM 1768 O O . ASP A 1 226 ? 3.721 6.178 -7.744 1.00 98.00 226 ASP A O 1
ATOM 1772 N N . ILE A 1 227 ? 5.412 4.915 -6.967 1.00 98.00 227 ILE A N 1
ATOM 1773 C CA . ILE A 1 227 ? 4.550 4.017 -6.195 1.00 98.00 227 ILE A CA 1
ATOM 1774 C C . ILE A 1 227 ? 3.895 4.740 -5.013 1.00 98.00 227 ILE A C 1
ATOM 1776 O O . ILE A 1 227 ? 2.749 4.447 -4.687 1.00 98.00 227 ILE A O 1
ATOM 1780 N N . LEU A 1 228 ? 4.565 5.726 -4.406 1.00 97.69 228 LEU A N 1
ATOM 1781 C CA . LEU A 1 228 ? 3.956 6.527 -3.345 1.00 97.69 228 LEU A CA 1
ATOM 1782 C C . LEU A 1 228 ? 2.783 7.344 -3.893 1.00 97.69 228 LEU A C 1
ATOM 1784 O O . LEU A 1 228 ? 1.702 7.318 -3.308 1.00 97.69 228 LEU A O 1
ATOM 1788 N N . GLY A 1 229 ? 2.971 8.040 -5.018 1.00 97.69 229 GLY A N 1
ATOM 1789 C CA . GLY A 1 229 ? 1.898 8.773 -5.689 1.00 97.69 229 GLY A CA 1
ATOM 1790 C C . GLY A 1 229 ? 0.707 7.875 -6.028 1.00 97.69 229 GLY A C 1
ATOM 1791 O O . GLY A 1 229 ? -0.432 8.218 -5.705 1.00 97.69 229 GLY A O 1
ATOM 1792 N N . PHE A 1 230 ? 0.980 6.691 -6.583 1.00 97.88 230 PHE A N 1
ATOM 1793 C CA . PHE A 1 230 ? -0.043 5.701 -6.916 1.00 97.88 230 PHE A CA 1
ATOM 1794 C C . PHE A 1 230 ? -0.850 5.263 -5.687 1.00 97.88 230 PHE A C 1
ATOM 1796 O O . PHE A 1 230 ? -2.076 5.383 -5.678 1.00 97.88 230 PHE A O 1
ATOM 1803 N N . PHE A 1 231 ? -0.188 4.819 -4.614 1.00 96.94 231 PHE A N 1
ATOM 1804 C CA . PHE A 1 231 ? -0.889 4.342 -3.418 1.00 96.94 231 PHE A CA 1
ATOM 1805 C C . PHE A 1 231 ? -1.567 5.465 -2.626 1.00 96.94 231 PHE A C 1
ATOM 1807 O O . PHE A 1 231 ? -2.580 5.215 -1.979 1.00 96.94 231 PHE A O 1
ATOM 1814 N N . LYS A 1 232 ? -1.091 6.712 -2.715 1.00 96.75 232 LYS A N 1
ATOM 1815 C CA . LYS A 1 232 ? -1.820 7.878 -2.189 1.00 96.75 232 LYS A CA 1
ATOM 1816 C C . LYS A 1 232 ? -3.127 8.120 -2.938 1.00 96.75 232 LYS A C 1
ATOM 1818 O O . LYS A 1 232 ? -4.132 8.413 -2.296 1.00 96.75 232 LYS A O 1
ATOM 1823 N N . SER A 1 233 ? -3.115 7.982 -4.264 1.00 96.69 233 SER A N 1
ATOM 1824 C CA . SER A 1 233 ? -4.322 8.083 -5.090 1.00 96.69 233 SER A CA 1
ATOM 1825 C C . SER A 1 233 ? -5.300 6.939 -4.792 1.00 96.69 233 SER A C 1
ATOM 1827 O O . SER A 1 233 ? -6.497 7.167 -4.639 1.00 96.69 233 SER A O 1
ATOM 1829 N N . LEU A 1 234 ? -4.780 5.720 -4.622 1.00 92.88 234 LEU A N 1
ATOM 1830 C CA . LEU A 1 234 ? -5.582 4.515 -4.416 1.00 92.88 234 LEU A CA 1
ATOM 1831 C C . LEU A 1 234 ? -6.166 4.388 -2.998 1.00 92.88 234 LEU A C 1
ATOM 1833 O O . LEU A 1 234 ? -7.349 4.099 -2.843 1.00 92.88 234 LEU A O 1
ATOM 1837 N N . LEU A 1 235 ? -5.335 4.554 -1.964 1.00 91.38 235 LEU A N 1
ATOM 1838 C CA . LEU A 1 235 ? -5.707 4.322 -0.559 1.00 91.38 235 LEU A CA 1
ATOM 1839 C C . LEU A 1 235 ? -6.166 5.608 0.150 1.00 91.38 235 LEU A C 1
ATOM 1841 O O . LEU A 1 235 ? -6.807 5.545 1.199 1.00 91.38 235 LEU A O 1
ATOM 1845 N N . GLY A 1 236 ? -5.854 6.776 -0.418 1.00 90.94 236 GLY A N 1
ATOM 1846 C CA . GLY A 1 236 ? -6.177 8.089 0.136 1.00 90.94 236 GLY A CA 1
ATOM 1847 C C . GLY A 1 236 ? -5.204 8.565 1.222 1.00 90.94 236 GLY A C 1
ATOM 1848 O O . GLY A 1 236 ? -4.623 7.784 1.971 1.00 90.94 236 GLY A O 1
ATOM 1849 N N . GLU A 1 237 ? -5.057 9.887 1.365 1.00 91.38 237 GLU A N 1
ATOM 1850 C CA . GLU A 1 237 ? -4.145 10.502 2.353 1.00 91.38 237 GLU A CA 1
ATOM 1851 C C . GLU A 1 237 ? -4.448 10.070 3.799 1.00 91.38 237 GLU A C 1
ATOM 1853 O O . GLU A 1 237 ? -3.532 9.805 4.581 1.00 91.38 237 GLU A O 1
ATOM 1858 N N . LYS A 1 238 ? -5.736 9.922 4.144 1.00 88.44 238 LYS A N 1
ATOM 1859 C CA . LYS A 1 238 ? -6.170 9.513 5.489 1.00 88.44 238 LYS A CA 1
ATOM 1860 C C . LYS A 1 238 ? -5.620 8.148 5.905 1.00 88.44 238 LYS A C 1
ATOM 1862 O O . LYS A 1 238 ? -5.318 7.955 7.080 1.00 88.44 238 LYS A O 1
ATOM 1867 N N . PHE A 1 239 ? -5.453 7.219 4.961 1.00 90.62 239 PHE A N 1
ATOM 1868 C CA . PHE A 1 239 ? -4.918 5.884 5.234 1.00 90.62 239 PHE A CA 1
ATOM 1869 C C . PHE A 1 239 ? -3.527 5.942 5.878 1.00 90.62 239 PHE A C 1
ATOM 1871 O O . PHE A 1 239 ? -3.223 5.160 6.785 1.00 90.62 239 PHE A O 1
ATOM 1878 N N . PHE A 1 240 ? -2.704 6.893 5.437 1.00 92.75 240 PHE A N 1
ATOM 1879 C CA . PHE A 1 240 ? -1.360 7.102 5.954 1.00 92.75 240 PHE A CA 1
ATOM 1880 C C . PHE A 1 240 ? -1.365 7.913 7.253 1.00 92.75 240 PHE A C 1
ATOM 1882 O O . PHE A 1 240 ? -0.683 7.543 8.209 1.00 92.75 240 PHE A O 1
ATOM 1889 N N . THR A 1 241 ? -2.161 8.983 7.334 1.00 91.50 241 THR A N 1
ATOM 1890 C CA . THR A 1 241 ? -2.181 9.847 8.529 1.00 91.50 241 THR A CA 1
ATOM 1891 C C . THR A 1 241 ? -2.733 9.131 9.759 1.00 91.50 241 THR A C 1
ATOM 1893 O O . THR A 1 241 ? -2.224 9.329 10.859 1.00 91.50 241 THR A O 1
ATOM 1896 N N . ILE A 1 242 ? -3.714 8.240 9.586 1.00 85.50 242 ILE A N 1
ATOM 1897 C CA . ILE A 1 242 ? -4.242 7.374 10.654 1.00 85.50 242 ILE A CA 1
ATOM 1898 C C . ILE A 1 242 ? -3.145 6.456 11.232 1.00 85.50 242 ILE A C 1
ATOM 1900 O O . ILE A 1 242 ? -3.118 6.193 12.435 1.00 85.50 242 ILE A O 1
ATOM 1904 N N . ARG A 1 243 ? -2.174 6.056 10.402 1.00 88.38 243 ARG A N 1
ATOM 1905 C CA . ARG A 1 243 ?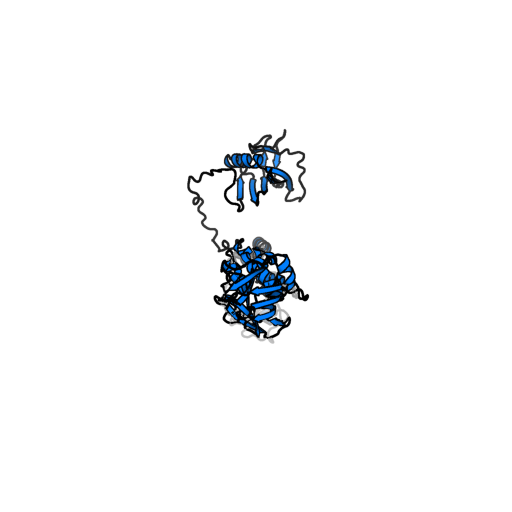 -0.968 5.308 10.802 1.00 88.38 243 ARG A CA 1
ATOM 1906 C C . ARG A 1 243 ? 0.171 6.206 11.305 1.00 88.38 243 ARG A C 1
ATOM 1908 O O . ARG A 1 243 ? 1.285 5.738 11.501 1.00 88.38 243 ARG A O 1
ATOM 1915 N N . GLY A 1 244 ? -0.096 7.493 11.531 1.00 87.50 244 GLY A N 1
ATOM 1916 C CA . GLY A 1 244 ? 0.868 8.459 12.063 1.00 87.50 244 GLY A CA 1
ATOM 1917 C C . GLY A 1 244 ? 1.842 9.039 11.033 1.00 87.50 244 GLY A C 1
ATOM 1918 O O . GLY A 1 244 ? 2.730 9.799 11.412 1.00 87.50 244 GLY A O 1
ATOM 1919 N N . ALA A 1 245 ? 1.688 8.728 9.743 1.00 93.12 245 ALA A N 1
ATOM 1920 C CA . ALA A 1 245 ? 2.565 9.238 8.695 1.00 93.12 245 ALA A CA 1
ATOM 1921 C C . ALA A 1 245 ? 2.070 10.587 8.151 1.00 93.12 245 ALA A C 1
ATOM 1923 O O . ALA A 1 245 ? 1.076 10.656 7.426 1.00 93.12 245 ALA A O 1
ATOM 1924 N N . THR A 1 246 ? 2.779 11.670 8.479 1.00 93.50 246 THR A N 1
ATOM 1925 C CA . THR A 1 246 ? 2.434 13.041 8.055 1.00 93.50 246 THR A CA 1
ATOM 1926 C C . THR A 1 246 ? 3.379 13.588 6.987 1.00 93.50 246 THR A C 1
ATOM 1928 O O . THR A 1 246 ? 2.973 14.414 6.171 1.00 93.50 246 THR A O 1
ATOM 1931 N N . THR A 1 247 ? 4.612 13.087 6.931 1.00 96.38 247 THR A N 1
ATOM 1932 C CA . THR A 1 247 ? 5.614 13.426 5.907 1.00 96.38 247 THR A CA 1
ATOM 1933 C C . THR A 1 247 ? 5.707 12.343 4.835 1.00 96.38 247 THR A C 1
ATOM 1935 O O . THR A 1 247 ? 5.439 11.177 5.113 1.00 96.38 247 THR A O 1
ATOM 1938 N N . ASP A 1 248 ? 6.141 12.687 3.618 1.00 95.19 248 ASP A N 1
ATOM 1939 C CA . ASP A 1 248 ? 6.292 11.692 2.545 1.00 95.19 248 ASP A CA 1
ATOM 1940 C C . ASP A 1 248 ? 7.280 10.572 2.917 1.00 95.19 248 ASP A C 1
ATOM 1942 O O . ASP A 1 248 ? 7.028 9.420 2.585 1.00 95.19 248 ASP A O 1
ATOM 1946 N N . SER A 1 249 ? 8.334 10.859 3.693 1.00 96.31 249 SER A N 1
ATOM 1947 C CA . SER A 1 249 ? 9.256 9.825 4.198 1.00 96.31 249 SER A CA 1
ATOM 1948 C C . SER A 1 249 ? 8.538 8.795 5.074 1.00 96.31 249 SER A C 1
ATOM 1950 O O . SER A 1 249 ? 8.688 7.597 4.866 1.00 96.31 249 SER A O 1
ATOM 1952 N N . GLN A 1 250 ? 7.697 9.247 6.009 1.00 96.94 250 GLN A N 1
ATOM 1953 C CA . GLN A 1 250 ? 6.917 8.341 6.858 1.00 96.94 250 GLN A CA 1
ATOM 1954 C C . GLN A 1 250 ? 5.868 7.568 6.051 1.00 96.94 250 GLN A C 1
ATOM 1956 O O . GLN A 1 250 ? 5.566 6.418 6.354 1.00 96.94 250 GLN A O 1
ATOM 1961 N N . LYS A 1 251 ? 5.302 8.179 5.003 1.00 97.25 251 LYS A N 1
ATOM 1962 C CA . LYS A 1 251 ? 4.347 7.492 4.122 1.00 97.25 251 LYS A CA 1
ATOM 1963 C C . LYS A 1 251 ? 5.026 6.379 3.326 1.00 97.25 251 LYS A C 1
ATOM 1965 O O . LYS A 1 251 ? 4.420 5.330 3.132 1.00 97.25 251 LYS A O 1
ATOM 1970 N N . VAL A 1 252 ? 6.278 6.585 2.911 1.00 97.25 252 VAL A N 1
ATOM 1971 C CA . VAL A 1 252 ? 7.105 5.532 2.304 1.00 97.25 252 VAL A CA 1
ATOM 1972 C C . VAL A 1 252 ? 7.362 4.410 3.303 1.00 97.25 252 VAL A C 1
ATOM 1974 O O . VAL A 1 252 ? 7.180 3.261 2.935 1.00 97.25 252 VAL A O 1
ATOM 1977 N N . GLU A 1 253 ? 7.684 4.709 4.563 1.00 96.75 253 GLU A N 1
ATOM 1978 C CA . GLU A 1 253 ? 7.870 3.676 5.597 1.00 96.75 253 GLU A CA 1
ATOM 1979 C C . GLU A 1 253 ? 6.604 2.832 5.823 1.00 96.75 253 GLU A C 1
ATOM 1981 O O . GLU A 1 253 ? 6.693 1.610 5.939 1.00 96.75 253 GLU A O 1
ATOM 1986 N N . VAL A 1 254 ? 5.422 3.462 5.827 1.00 95.75 254 VAL A N 1
ATOM 1987 C CA . VAL A 1 254 ? 4.134 2.745 5.882 1.00 95.75 254 VAL A CA 1
ATOM 1988 C C . VAL A 1 254 ? 3.932 1.889 4.635 1.00 95.75 254 VAL A C 1
ATOM 1990 O O . VAL A 1 254 ? 3.508 0.745 4.735 1.00 95.75 254 VAL A O 1
ATOM 1993 N N . LEU A 1 255 ? 4.239 2.407 3.446 1.00 96.25 255 LEU A N 1
ATOM 1994 C CA . LEU A 1 255 ? 4.127 1.621 2.220 1.00 96.25 255 LEU A CA 1
ATOM 1995 C C . LEU A 1 255 ? 5.091 0.422 2.233 1.00 96.25 255 LEU A C 1
ATOM 1997 O O . LEU A 1 255 ? 4.703 -0.689 1.886 1.00 96.25 255 LEU A O 1
ATOM 2001 N N . GLU A 1 256 ? 6.321 0.620 2.703 1.00 96.12 256 GLU A N 1
ATOM 2002 C CA . GLU A 1 256 ? 7.310 -0.442 2.878 1.00 96.12 256 GLU A CA 1
ATOM 2003 C C . GLU A 1 256 ? 6.880 -1.510 3.893 1.00 96.12 256 GLU A C 1
ATOM 2005 O O . GLU A 1 256 ? 7.347 -2.639 3.807 1.00 96.12 256 GLU A O 1
ATOM 2010 N N . SER A 1 257 ? 6.030 -1.196 4.875 1.00 94.31 257 SER A N 1
ATOM 2011 C CA . SER A 1 257 ? 5.516 -2.229 5.784 1.00 94.31 257 SER A CA 1
ATOM 2012 C C . SER A 1 257 ? 4.395 -3.069 5.171 1.00 94.31 257 SER A C 1
ATOM 2014 O O . SER A 1 257 ? 4.068 -4.115 5.719 1.00 94.31 257 SER A O 1
ATOM 2016 N N . LEU A 1 258 ? 3.789 -2.599 4.076 1.00 94.62 258 LEU A N 1
ATOM 2017 C CA . LEU A 1 258 ? 2.661 -3.257 3.413 1.00 94.62 258 LEU A CA 1
ATOM 2018 C C . LEU A 1 258 ? 3.084 -4.054 2.179 1.00 94.62 258 LEU A C 1
ATOM 2020 O O . LEU A 1 258 ? 2.428 -5.037 1.854 1.00 94.62 258 LEU A O 1
ATOM 2024 N N . ILE A 1 259 ? 4.141 -3.632 1.477 1.00 96.88 259 ILE A N 1
ATOM 2025 C CA . ILE A 1 259 ? 4.645 -4.335 0.290 1.00 96.88 259 ILE A CA 1
ATOM 2026 C C . ILE A 1 259 ? 5.197 -5.706 0.689 1.00 96.88 259 ILE A C 1
ATOM 2028 O O . ILE A 1 259 ? 6.134 -5.792 1.481 1.00 96.88 259 ILE A O 1
ATOM 2032 N N . THR A 1 260 ? 4.655 -6.763 0.086 1.00 97.19 260 THR A N 1
ATOM 2033 C CA . THR A 1 260 ? 5.149 -8.140 0.228 1.00 97.19 260 THR A CA 1
ATOM 2034 C C . THR A 1 260 ? 6.234 -8.436 -0.797 1.00 97.19 260 THR A C 1
ATOM 2036 O O . THR A 1 260 ? 7.265 -9.016 -0.453 1.00 97.19 260 THR A O 1
ATOM 2039 N N . ASP A 1 261 ? 6.027 -7.985 -2.033 1.00 97.56 261 ASP A N 1
ATOM 2040 C CA . ASP A 1 261 ? 6.922 -8.163 -3.169 1.00 97.56 261 ASP A CA 1
ATOM 2041 C C . ASP A 1 261 ? 6.625 -7.149 -4.283 1.00 97.56 261 ASP A C 1
ATOM 2043 O O . ASP A 1 261 ? 5.577 -6.499 -4.325 1.00 97.56 261 ASP A O 1
ATOM 2047 N N . PHE A 1 262 ? 7.565 -7.008 -5.213 1.00 97.19 262 PHE A N 1
ATOM 2048 C CA . PHE A 1 262 ? 7.318 -6.345 -6.487 1.00 97.19 262 PHE A CA 1
ATOM 2049 C C . PHE A 1 262 ? 8.178 -6.942 -7.601 1.00 97.19 262 PHE A C 1
ATOM 2051 O O . PHE A 1 262 ? 9.256 -7.486 -7.372 1.00 97.19 262 PHE A O 1
ATOM 2058 N N . THR A 1 263 ? 7.721 -6.800 -8.842 1.00 96.38 263 THR A N 1
ATOM 2059 C CA . THR A 1 263 ? 8.400 -7.315 -10.033 1.00 96.38 263 THR A CA 1
ATOM 2060 C C . THR A 1 263 ? 8.461 -6.245 -11.110 1.00 96.38 263 THR A C 1
ATOM 2062 O O . THR A 1 263 ? 7.433 -5.800 -11.622 1.00 96.38 263 THR A O 1
ATOM 2065 N N . SER A 1 264 ? 9.674 -5.855 -11.501 1.00 95.00 264 SER A N 1
ATOM 2066 C CA . SER A 1 264 ? 9.906 -5.015 -12.676 1.00 95.00 264 SER A CA 1
ATOM 2067 C C . SER A 1 264 ? 10.015 -5.889 -13.926 1.00 95.00 264 SER A C 1
ATOM 2069 O O . SER A 1 264 ? 10.975 -6.642 -14.089 1.00 95.00 264 SER A O 1
ATOM 2071 N N . ASN A 1 265 ? 9.022 -5.807 -14.810 1.00 95.69 265 ASN A N 1
ATOM 2072 C CA . ASN A 1 265 ? 8.921 -6.622 -16.017 1.00 95.69 265 ASN A CA 1
ATOM 2073 C C . ASN A 1 265 ? 9.261 -5.803 -17.265 1.00 95.69 265 ASN A C 1
ATOM 2075 O O . ASN A 1 265 ? 8.826 -4.658 -17.414 1.00 95.69 265 ASN A O 1
ATOM 2079 N N . VAL A 1 266 ? 9.990 -6.424 -18.190 1.00 97.06 266 VAL A N 1
ATOM 2080 C CA . VAL A 1 266 ? 10.253 -5.900 -19.533 1.00 97.06 266 VAL A CA 1
ATOM 2081 C C . VAL A 1 266 ? 10.116 -7.032 -20.542 1.00 97.06 266 VAL A C 1
ATOM 2083 O O . VAL A 1 266 ? 10.674 -8.109 -20.354 1.00 97.06 266 VAL A O 1
ATOM 2086 N N . TYR A 1 267 ? 9.386 -6.786 -21.623 1.00 98.12 267 TYR A N 1
ATOM 2087 C CA . TYR A 1 267 ? 9.192 -7.712 -22.731 1.00 98.12 267 TYR A CA 1
ATOM 2088 C C . TYR A 1 267 ? 9.887 -7.130 -23.950 1.00 98.12 267 TYR A C 1
ATOM 2090 O O . TYR A 1 267 ? 9.443 -6.131 -24.516 1.00 98.12 267 TYR A O 1
ATOM 2098 N N . GLY A 1 268 ? 11.013 -7.720 -24.338 1.00 97.62 268 GLY A N 1
ATOM 2099 C CA . GLY A 1 268 ? 11.808 -7.169 -25.422 1.00 97.62 268 GLY A CA 1
ATOM 2100 C C . GLY A 1 268 ? 13.098 -7.921 -25.687 1.00 97.62 268 GLY A C 1
ATOM 2101 O O . GLY A 1 268 ? 13.342 -9.002 -25.154 1.00 97.62 268 GLY A O 1
ATOM 2102 N N . TYR A 1 269 ? 13.925 -7.323 -26.533 1.00 97.94 269 TYR A N 1
ATOM 2103 C CA . TYR A 1 269 ? 15.262 -7.791 -26.865 1.00 97.94 269 TYR A CA 1
ATOM 2104 C C . TYR A 1 269 ? 16.162 -6.610 -27.232 1.00 97.94 269 TYR A C 1
ATOM 2106 O O . TYR A 1 269 ? 15.714 -5.500 -27.527 1.00 97.94 269 TYR A O 1
ATOM 2114 N N . GLY A 1 270 ? 17.468 -6.843 -27.202 1.00 96.75 270 GLY A N 1
ATOM 2115 C CA . GLY A 1 270 ? 18.473 -5.823 -27.463 1.00 96.75 270 GLY A CA 1
ATOM 2116 C C . GLY A 1 270 ? 19.508 -6.344 -28.438 1.00 96.75 270 GLY A C 1
ATOM 2117 O O . GLY A 1 270 ? 19.796 -7.537 -28.466 1.00 96.75 270 GLY A O 1
ATOM 2118 N N . SER A 1 271 ? 20.089 -5.449 -29.224 1.00 94.12 271 SER A N 1
ATOM 2119 C CA . SER A 1 271 ? 21.193 -5.771 -30.126 1.00 94.12 271 SER A CA 1
ATOM 2120 C C . SER A 1 271 ? 22.273 -4.708 -29.998 1.00 94.12 271 SER A C 1
ATOM 2122 O O . SER A 1 271 ? 21.967 -3.520 -30.050 1.00 94.12 271 SER A O 1
ATOM 2124 N N . GLY A 1 272 ? 23.525 -5.114 -29.832 1.00 89.31 272 GLY A N 1
ATOM 2125 C CA . GLY A 1 272 ? 24.652 -4.202 -29.658 1.00 89.31 272 GLY A CA 1
ATOM 2126 C C . GLY A 1 272 ? 25.970 -4.961 -29.676 1.00 89.31 272 GLY A C 1
ATOM 2127 O O . GLY A 1 272 ? 26.007 -6.148 -29.373 1.00 89.31 272 GLY A O 1
ATOM 2128 N N . GLY A 1 273 ? 27.058 -4.316 -30.088 1.00 81.69 273 GLY A N 1
ATOM 2129 C CA . GLY A 1 273 ? 28.383 -4.942 -30.069 1.00 81.69 273 GLY A CA 1
ATOM 2130 C C . GLY A 1 273 ? 28.535 -6.212 -30.921 1.00 81.69 273 GLY A C 1
ATOM 2131 O O . GLY A 1 273 ? 29.444 -6.999 -30.683 1.00 81.69 273 GLY A O 1
ATOM 2132 N N . GLY A 1 274 ? 27.647 -6.436 -31.897 1.00 85.62 274 GLY A N 1
ATOM 2133 C CA . GLY A 1 274 ? 27.613 -7.661 -32.707 1.00 85.62 274 GLY A CA 1
ATOM 2134 C C . GLY A 1 274 ? 26.930 -8.862 -32.041 1.00 85.62 274 GLY A C 1
ATOM 2135 O O . GLY A 1 274 ? 26.958 -9.950 -32.609 1.00 85.62 274 GLY A O 1
ATOM 2136 N N . ILE A 1 275 ? 26.304 -8.681 -30.873 1.00 92.56 275 ILE A N 1
ATOM 2137 C CA . ILE A 1 275 ? 25.541 -9.717 -30.167 1.00 92.56 275 ILE A CA 1
ATOM 2138 C C . ILE A 1 275 ? 24.110 -9.255 -29.869 1.00 92.56 275 ILE A C 1
ATOM 2140 O O . ILE A 1 275 ? 23.817 -8.058 -29.824 1.00 92.56 275 ILE A O 1
ATOM 2144 N N . ASN A 1 276 ? 23.214 -10.218 -29.645 1.00 95.56 276 ASN A N 1
ATOM 2145 C CA . ASN A 1 276 ? 21.892 -9.945 -29.092 1.00 95.56 276 ASN A CA 1
ATOM 2146 C C . ASN A 1 276 ? 21.986 -10.027 -27.577 1.00 95.56 276 ASN A C 1
ATOM 2148 O O . ASN A 1 276 ? 22.383 -11.060 -27.036 1.00 95.56 276 ASN A O 1
ATOM 2152 N N . LYS A 1 277 ? 21.686 -8.918 -26.907 1.00 96.25 277 LYS A N 1
ATOM 2153 C CA . LYS A 1 277 ? 21.617 -8.858 -25.455 1.00 96.25 277 LYS A CA 1
ATOM 2154 C C . LYS A 1 277 ? 20.814 -7.653 -24.987 1.00 96.25 277 LYS A C 1
ATOM 2156 O O . LYS A 1 277 ? 21.112 -6.516 -25.361 1.00 96.25 277 LYS A O 1
ATOM 2161 N N . LEU A 1 278 ? 19.843 -7.914 -24.120 1.00 97.88 278 LEU A N 1
ATOM 2162 C CA . LEU A 1 278 ? 19.140 -6.910 -23.327 1.00 97.88 278 LEU A CA 1
ATOM 2163 C C . LEU A 1 278 ? 19.445 -7.168 -21.854 1.00 97.88 278 LEU A C 1
ATOM 2165 O O . LEU A 1 278 ? 19.272 -8.288 -21.377 1.00 97.88 278 LEU A O 1
ATOM 2169 N N . THR A 1 279 ? 19.916 -6.147 -21.143 1.00 97.50 279 THR A N 1
ATOM 2170 C CA . THR A 1 279 ? 20.169 -6.229 -19.699 1.00 97.50 279 THR A CA 1
ATOM 2171 C C . THR A 1 279 ? 19.148 -5.387 -18.953 1.00 97.50 279 THR A C 1
ATOM 2173 O O . THR A 1 279 ? 19.029 -4.195 -19.231 1.00 97.50 279 THR A O 1
ATOM 2176 N N . HIS A 1 280 ? 18.459 -6.005 -17.998 1.00 96.50 280 HIS A N 1
ATOM 2177 C CA . HIS A 1 280 ? 17.493 -5.389 -17.095 1.00 96.50 280 HIS A CA 1
ATOM 2178 C C . HIS A 1 280 ? 18.126 -5.119 -15.735 1.00 96.50 280 HIS A C 1
ATOM 2180 O O . HIS A 1 280 ? 18.873 -5.945 -15.197 1.00 96.50 280 HIS A O 1
ATOM 2186 N N . ARG A 1 281 ? 17.871 -3.932 -15.192 1.00 96.62 281 ARG A N 1
ATOM 2187 C CA . ARG A 1 281 ? 18.555 -3.422 -14.007 1.00 96.62 281 ARG A CA 1
ATOM 2188 C C . ARG A 1 281 ? 17.602 -2.647 -13.119 1.00 96.62 281 ARG A C 1
ATOM 2190 O O . ARG A 1 281 ? 16.861 -1.801 -13.610 1.00 96.62 281 ARG A O 1
ATOM 2197 N N . ASN A 1 282 ? 17.732 -2.834 -11.813 1.00 95.06 282 ASN A N 1
ATOM 2198 C CA . ASN A 1 282 ? 17.043 -2.019 -10.820 1.00 95.06 282 ASN A CA 1
ATOM 2199 C C . ASN A 1 282 ? 18.030 -1.075 -10.116 1.00 95.06 282 ASN A C 1
ATOM 2201 O O . ASN A 1 282 ? 19.204 -1.412 -9.895 1.00 95.06 282 ASN A O 1
ATOM 2205 N N . TRP A 1 283 ? 17.558 0.125 -9.782 1.00 95.94 283 TRP A N 1
ATOM 2206 C CA . TRP A 1 283 ? 18.344 1.139 -9.084 1.00 95.94 283 TRP A CA 1
ATOM 2207 C C . TRP A 1 283 ? 18.256 0.975 -7.567 1.00 95.94 283 TRP A C 1
ATOM 2209 O O . TRP A 1 283 ? 17.167 1.047 -7.016 1.00 95.94 283 TRP A O 1
ATOM 2219 N N . ASN A 1 284 ? 19.394 0.853 -6.881 1.00 92.94 284 ASN A N 1
ATOM 2220 C CA . ASN A 1 284 ? 19.470 0.843 -5.409 1.00 92.94 284 ASN A CA 1
ATOM 2221 C C . ASN A 1 284 ? 20.515 1.826 -4.843 1.00 92.94 284 ASN A C 1
ATOM 2223 O O . ASN A 1 284 ? 21.138 1.574 -3.810 1.00 92.94 284 ASN A O 1
ATOM 2227 N N . GLY A 1 285 ? 20.764 2.919 -5.570 1.00 92.31 285 GLY A N 1
ATOM 2228 C CA . GLY A 1 285 ? 21.922 3.808 -5.396 1.00 92.31 285 GLY A CA 1
ATOM 2229 C C . GLY A 1 285 ? 23.013 3.573 -6.448 1.00 92.31 285 GLY A C 1
ATOM 2230 O O . GLY A 1 285 ? 23.797 4.471 -6.744 1.00 92.31 285 GLY A O 1
ATOM 2231 N N . THR A 1 286 ? 23.010 2.394 -7.071 1.00 94.25 286 THR A N 1
ATOM 2232 C CA . THR A 1 286 ? 23.704 2.085 -8.325 1.00 94.25 286 THR A CA 1
ATOM 2233 C C . THR A 1 286 ? 22.824 1.171 -9.182 1.00 94.25 286 THR A C 1
ATOM 2235 O O . THR A 1 286 ? 21.833 0.618 -8.701 1.00 94.25 286 THR A O 1
ATOM 2238 N N . TRP A 1 287 ? 23.160 1.007 -10.461 1.00 95.31 287 TRP A N 1
ATOM 2239 C CA . TRP A 1 287 ? 22.460 0.066 -11.331 1.00 95.31 287 TRP A CA 1
ATOM 2240 C C . TRP A 1 287 ? 22.937 -1.361 -11.079 1.00 95.31 287 TRP A C 1
ATOM 2242 O O . TRP A 1 287 ? 24.050 -1.732 -11.458 1.00 95.31 287 TRP A O 1
ATOM 2252 N N . THR A 1 288 ? 22.067 -2.183 -10.503 1.00 92.31 288 THR A N 1
ATOM 2253 C CA . THR A 1 288 ? 22.325 -3.614 -10.298 1.00 92.31 288 THR A CA 1
ATOM 2254 C C . THR A 1 288 ? 21.666 -4.437 -11.391 1.00 92.31 288 THR A C 1
ATOM 2256 O O . THR A 1 288 ? 20.547 -4.136 -11.787 1.00 92.31 288 THR A O 1
ATOM 2259 N N . VAL A 1 289 ? 22.375 -5.435 -11.927 1.00 90.38 289 VAL A N 1
ATOM 2260 C CA . VAL A 1 289 ? 21.782 -6.362 -12.904 1.00 90.38 289 VAL A CA 1
ATOM 2261 C C . VAL A 1 289 ? 20.765 -7.223 -12.178 1.00 90.38 289 VAL A C 1
ATOM 2263 O O . VAL A 1 289 ? 21.119 -7.882 -11.206 1.00 90.38 289 VAL A O 1
ATOM 2266 N N . SER A 1 290 ? 19.532 -7.200 -12.668 1.00 87.38 290 SER A N 1
ATOM 2267 C CA . SER A 1 290 ? 18.441 -8.025 -12.154 1.00 87.38 290 SER A CA 1
ATOM 2268 C C . SER A 1 290 ? 18.207 -9.226 -13.063 1.00 87.38 290 SER A C 1
ATOM 2270 O O . SER A 1 290 ? 18.026 -10.332 -12.578 1.00 87.38 290 SER A O 1
ATOM 2272 N N . ASP A 1 291 ? 18.260 -9.026 -14.382 1.00 95.62 291 ASP A N 1
ATOM 2273 C CA . ASP A 1 291 ? 18.067 -10.101 -15.356 1.00 95.62 291 ASP A CA 1
ATOM 2274 C C . ASP A 1 291 ? 18.684 -9.730 -16.718 1.00 95.62 291 ASP A C 1
ATOM 2276 O O . ASP A 1 291 ? 19.021 -8.568 -16.972 1.00 95.62 291 ASP A O 1
ATOM 2280 N N . SER A 1 292 ? 18.856 -10.697 -17.617 1.00 96.75 292 SER A N 1
ATOM 2281 C CA . SER A 1 292 ? 19.259 -10.432 -19.000 1.00 96.75 292 SER A CA 1
ATOM 2282 C C . SER A 1 292 ? 18.840 -11.546 -19.948 1.00 96.75 292 SER A C 1
ATOM 2284 O O . SER A 1 292 ? 18.827 -12.715 -19.578 1.00 96.75 292 SER A O 1
ATOM 2286 N N . THR A 1 293 ? 18.601 -11.195 -21.209 1.00 97.44 293 THR A N 1
ATOM 2287 C CA . THR A 1 293 ? 18.337 -12.163 -22.280 1.00 97.44 293 THR A CA 1
ATOM 2288 C C . THR A 1 293 ? 19.303 -11.961 -23.439 1.00 97.44 293 THR A C 1
ATOM 2290 O O . THR A 1 293 ? 19.674 -10.827 -23.744 1.00 97.44 293 THR A O 1
ATOM 2293 N N . ALA A 1 294 ? 19.698 -13.060 -24.086 1.00 97.25 294 ALA A N 1
ATOM 2294 C CA . ALA A 1 294 ? 20.444 -13.069 -25.347 1.00 97.25 294 ALA A CA 1
ATOM 2295 C C . ALA A 1 294 ? 19.549 -13.378 -26.566 1.00 97.25 294 ALA A C 1
ATOM 2297 O O . ALA A 1 294 ? 20.048 -13.587 -27.674 1.00 97.25 294 ALA A O 1
ATOM 2298 N N . ALA A 1 295 ? 18.231 -13.443 -26.360 1.00 96.50 295 ALA A N 1
ATOM 2299 C CA . ALA A 1 295 ? 17.265 -13.664 -27.424 1.00 96.50 295 ALA A CA 1
ATOM 2300 C C . ALA A 1 295 ? 17.253 -12.499 -28.425 1.00 96.50 295 ALA A C 1
ATOM 2302 O O . ALA A 1 295 ? 17.599 -11.360 -28.106 1.00 96.50 295 ALA A O 1
ATOM 2303 N N . ASN A 1 296 ? 16.828 -12.802 -29.646 1.00 94.31 296 ASN A N 1
ATOM 2304 C CA . ASN A 1 296 ? 16.627 -11.851 -30.739 1.00 94.31 296 ASN A CA 1
ATOM 2305 C C . ASN A 1 296 ? 15.140 -11.621 -31.056 1.00 94.31 296 ASN A C 1
ATOM 2307 O O . ASN A 1 296 ? 14.810 -11.117 -32.126 1.00 94.31 296 ASN A O 1
ATOM 2311 N N . GLU A 1 297 ? 14.267 -12.011 -30.135 1.00 96.25 297 GLU A N 1
ATOM 2312 C CA . GLU A 1 297 ? 12.816 -11.887 -30.202 1.00 96.25 297 GLU A CA 1
ATOM 2313 C C . GLU A 1 297 ? 12.276 -11.459 -28.833 1.00 96.25 297 GLU A C 1
ATOM 2315 O O . GLU A 1 297 ? 12.979 -11.565 -27.821 1.00 96.25 297 GLU A O 1
ATOM 2320 N N . VAL A 1 298 ? 11.040 -10.953 -28.799 1.00 97.56 298 VAL A N 1
ATOM 2321 C CA . VAL A 1 298 ? 10.404 -10.440 -27.577 1.00 97.56 298 VAL A CA 1
ATOM 2322 C C . VAL A 1 298 ? 10.428 -11.510 -26.487 1.00 97.56 298 VAL A C 1
ATOM 2324 O O . VAL A 1 298 ? 9.751 -12.529 -26.576 1.00 97.56 298 VAL A O 1
ATOM 2327 N N . THR A 1 299 ? 11.219 -11.260 -25.446 1.00 97.62 299 THR A N 1
ATOM 2328 C CA . THR A 1 299 ? 11.386 -12.159 -24.305 1.00 97.62 299 THR A CA 1
ATOM 2329 C C . THR A 1 299 ? 11.106 -11.387 -23.029 1.00 97.62 299 THR A C 1
ATOM 2331 O O . THR A 1 299 ? 11.573 -10.259 -22.867 1.00 97.62 299 THR A O 1
ATOM 2334 N N . ARG A 1 300 ? 10.352 -11.993 -22.108 1.00 97.00 300 ARG A N 1
ATOM 2335 C CA . ARG A 1 300 ? 10.159 -11.433 -20.770 1.00 97.00 300 ARG A CA 1
ATOM 2336 C C . ARG A 1 300 ? 11.450 -11.576 -19.965 1.00 97.00 300 ARG A C 1
ATOM 2338 O O . ARG A 1 300 ? 11.919 -12.694 -19.770 1.00 97.00 300 ARG A O 1
ATOM 2345 N N . ILE A 1 301 ? 11.950 -10.466 -19.443 1.00 96.94 301 ILE A N 1
ATOM 2346 C CA . ILE A 1 301 ? 12.981 -10.406 -18.404 1.00 96.94 301 ILE A CA 1
ATOM 2347 C C . ILE A 1 301 ? 12.445 -9.625 -17.203 1.00 96.94 301 ILE A C 1
ATOM 2349 O O . ILE A 1 301 ? 11.631 -8.710 -17.356 1.00 96.94 301 ILE A O 1
ATOM 2353 N N . GLY A 1 302 ? 12.867 -10.011 -16.004 1.00 92.81 302 GLY A N 1
ATOM 2354 C CA . GLY A 1 302 ? 12.378 -9.420 -14.760 1.00 92.81 302 GLY A CA 1
ATOM 2355 C C . GLY A 1 302 ? 12.363 -10.414 -13.607 1.00 92.81 302 GLY A C 1
ATOM 2356 O O . GLY A 1 302 ? 11.939 -11.562 -13.764 1.00 92.81 302 GLY A O 1
ATOM 2357 N N . GLN A 1 303 ? 12.793 -9.947 -12.437 1.00 91.50 303 GLN A N 1
ATOM 2358 C CA . GLN A 1 303 ? 12.909 -10.742 -11.219 1.00 91.50 303 GLN A CA 1
ATOM 2359 C C . GLN A 1 303 ? 11.910 -10.245 -10.168 1.00 91.50 303 GLN A C 1
ATOM 2361 O O . GLN A 1 303 ? 11.735 -9.034 -10.011 1.00 91.50 303 GLN A O 1
ATOM 2366 N N . ILE A 1 304 ? 11.285 -11.187 -9.459 1.00 95.00 304 ILE A N 1
ATOM 2367 C CA . ILE A 1 304 ? 10.500 -10.908 -8.253 1.00 95.00 304 ILE A CA 1
ATOM 2368 C C . ILE A 1 304 ? 11.474 -10.497 -7.146 1.00 95.00 304 ILE A C 1
ATOM 2370 O O . ILE A 1 304 ? 12.461 -11.194 -6.904 1.00 95.00 304 ILE A O 1
ATOM 2374 N N . ILE A 1 305 ? 11.206 -9.365 -6.506 1.00 95.25 305 ILE A N 1
ATOM 2375 C CA . ILE A 1 305 ? 11.933 -8.885 -5.336 1.00 95.25 305 ILE A CA 1
ATOM 2376 C C . ILE A 1 305 ? 11.003 -9.000 -4.136 1.00 95.25 305 ILE A C 1
ATOM 2378 O O . ILE A 1 305 ? 9.969 -8.335 -4.097 1.00 95.25 305 ILE A O 1
ATOM 2382 N N . GLU A 1 306 ? 11.378 -9.824 -3.163 1.00 96.38 306 GLU A N 1
ATOM 2383 C CA . GLU A 1 306 ? 10.580 -10.057 -1.960 1.00 96.38 306 GLU A CA 1
ATOM 2384 C C . GLU A 1 306 ? 10.972 -9.075 -0.847 1.00 96.38 306 GLU A C 1
ATOM 2386 O O . GLU A 1 306 ? 12.124 -8.652 -0.721 1.00 96.38 306 GLU A O 1
ATOM 2391 N N . SER A 1 307 ? 10.024 -8.740 0.026 1.00 94.25 307 SER A N 1
ATOM 2392 C CA . SER A 1 307 ? 10.250 -7.899 1.213 1.00 94.25 307 SER A CA 1
ATOM 2393 C C . SER A 1 307 ? 11.180 -8.540 2.263 1.00 94.25 307 SER A C 1
ATOM 2395 O O . SER A 1 307 ? 11.614 -7.891 3.220 1.00 94.25 307 SER A O 1
ATOM 2397 N N . THR A 1 308 ? 11.532 -9.810 2.080 1.00 94.00 308 THR A N 1
ATOM 2398 C CA . THR A 1 308 ? 12.537 -10.554 2.851 1.00 94.00 308 THR A CA 1
ATOM 2399 C C . THR A 1 308 ? 13.969 -10.322 2.353 1.00 94.00 308 THR A C 1
ATOM 2401 O O . THR A 1 308 ? 14.919 -10.594 3.095 1.00 94.00 308 THR A O 1
ATOM 2404 N N . ASP A 1 309 ? 14.164 -9.782 1.144 1.00 92.81 309 ASP A N 1
ATOM 2405 C CA . ASP A 1 309 ? 15.493 -9.557 0.573 1.00 92.81 309 ASP A CA 1
ATOM 2406 C C . ASP A 1 309 ? 16.243 -8.435 1.304 1.00 92.81 309 ASP A C 1
ATOM 2408 O O . ASP A 1 309 ? 15.766 -7.313 1.441 1.00 92.81 309 ASP A O 1
ATOM 2412 N N . THR A 1 310 ? 17.499 -8.661 1.701 1.00 89.12 310 THR A N 1
ATOM 2413 C CA . THR A 1 310 ? 18.259 -7.741 2.582 1.00 89.12 310 THR A CA 1
ATOM 2414 C C . THR A 1 310 ? 18.348 -6.283 2.094 1.00 89.12 310 THR A C 1
ATOM 2416 O O . THR A 1 310 ? 18.577 -5.376 2.891 1.00 89.12 310 THR A 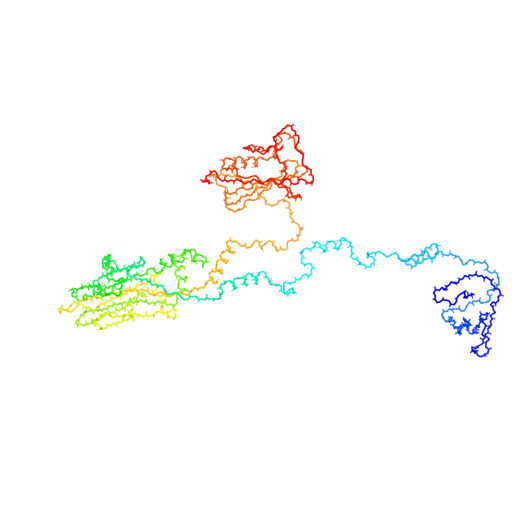O 1
ATOM 2419 N N . ASN A 1 311 ? 18.199 -6.032 0.791 1.00 87.94 311 ASN A N 1
ATOM 2420 C CA . ASN A 1 311 ? 18.330 -4.699 0.199 1.00 87.94 311 ASN A CA 1
ATOM 2421 C C . ASN A 1 311 ? 17.073 -4.214 -0.538 1.00 87.94 311 ASN A C 1
ATOM 2423 O O . ASN A 1 311 ? 17.170 -3.201 -1.232 1.00 87.94 311 ASN A O 1
ATOM 2427 N N . TRP A 1 312 ? 15.921 -4.880 -0.401 1.00 93.19 312 TRP A N 1
ATOM 2428 C CA . TRP A 1 312 ? 14.729 -4.547 -1.190 1.00 93.19 312 TRP A CA 1
ATOM 2429 C C . TRP A 1 312 ? 14.298 -3.084 -1.014 1.00 93.19 312 TRP A C 1
ATOM 2431 O O . TRP A 1 312 ? 14.065 -2.384 -1.994 1.00 93.19 312 TRP A O 1
ATOM 2441 N N . LYS A 1 313 ? 14.325 -2.574 0.226 1.00 93.56 313 LYS A N 1
ATOM 2442 C CA . LYS A 1 313 ? 13.968 -1.184 0.550 1.00 93.56 313 LYS A CA 1
ATOM 2443 C C . LYS A 1 313 ? 14.822 -0.159 -0.188 1.00 93.56 313 LYS A C 1
ATOM 2445 O O . LYS A 1 313 ? 14.332 0.890 -0.575 1.00 93.56 313 LYS A O 1
ATOM 2450 N N . LYS A 1 314 ? 16.097 -0.468 -0.464 1.00 93.81 314 LYS A N 1
ATOM 2451 C CA . LYS A 1 314 ? 16.986 0.442 -1.212 1.00 93.81 314 LYS A CA 1
ATOM 2452 C C . LYS A 1 314 ? 16.533 0.650 -2.657 1.00 93.81 314 LYS A C 1
ATOM 2454 O O . LYS A 1 314 ? 16.956 1.620 -3.278 1.00 93.81 314 LYS A O 1
ATOM 2459 N N . LEU A 1 315 ? 15.720 -0.264 -3.191 1.00 94.62 315 LEU A N 1
ATOM 2460 C CA . LEU A 1 315 ? 15.133 -0.157 -4.525 1.00 94.62 315 LEU A CA 1
ATOM 2461 C C . LEU A 1 315 ? 13.959 0.836 -4.551 1.00 94.62 315 LEU A C 1
ATOM 2463 O O . LEU A 1 315 ? 13.608 1.330 -5.621 1.00 94.62 315 LEU A O 1
ATOM 2467 N N . ILE A 1 316 ? 13.395 1.165 -3.382 1.00 94.62 316 ILE A N 1
ATOM 2468 C CA . ILE A 1 316 ? 12.361 2.183 -3.190 1.00 94.62 316 ILE A CA 1
ATOM 2469 C C . ILE A 1 316 ? 13.046 3.483 -2.759 1.00 94.62 316 ILE A C 1
ATOM 2471 O O . ILE A 1 316 ? 13.325 3.741 -1.593 1.00 94.62 316 ILE A O 1
ATOM 2475 N N . ASN A 1 317 ? 13.347 4.336 -3.730 1.00 91.31 317 ASN A N 1
ATOM 2476 C CA . ASN A 1 317 ? 14.066 5.585 -3.512 1.00 91.31 317 ASN A CA 1
ATOM 2477 C C . ASN A 1 317 ? 13.086 6.746 -3.296 1.00 91.31 317 ASN A C 1
ATOM 2479 O O . ASN A 1 317 ? 12.696 7.422 -4.250 1.00 91.31 317 ASN A O 1
ATOM 2483 N N . GLY A 1 318 ? 12.666 6.955 -2.046 1.00 90.19 318 GLY A N 1
ATOM 2484 C CA . GLY A 1 318 ? 11.722 8.023 -1.697 1.00 90.19 318 GLY A CA 1
ATOM 2485 C C . GLY A 1 318 ? 10.342 7.815 -2.326 1.00 90.19 318 GLY A C 1
ATOM 2486 O O . GLY A 1 318 ? 9.747 8.760 -2.835 1.00 90.19 318 GLY A O 1
ATOM 2487 N N . GLY A 1 319 ? 9.870 6.564 -2.349 1.00 95.38 319 GLY A N 1
ATOM 2488 C CA . GLY A 1 319 ? 8.575 6.207 -2.933 1.00 95.38 319 GLY A CA 1
ATOM 2489 C C . GLY A 1 319 ? 8.595 5.985 -4.444 1.00 95.38 319 GLY A C 1
ATOM 2490 O O . GLY A 1 319 ? 7.531 5.904 -5.054 1.00 95.38 319 GLY A O 1
ATOM 2491 N N . LYS A 1 320 ? 9.783 5.885 -5.054 1.00 96.62 320 LYS A N 1
ATOM 2492 C CA . LYS A 1 320 ? 9.952 5.622 -6.488 1.00 96.62 320 LYS A CA 1
ATOM 2493 C C . LYS A 1 320 ? 10.798 4.387 -6.742 1.00 96.62 320 LYS A C 1
ATOM 2495 O O . LYS A 1 320 ? 11.825 4.207 -6.093 1.00 96.62 320 LYS A O 1
ATOM 2500 N N . ILE A 1 321 ? 10.409 3.594 -7.733 1.00 97.19 321 ILE A N 1
ATOM 2501 C CA . ILE A 1 321 ? 11.204 2.475 -8.243 1.00 97.19 321 ILE A CA 1
ATOM 2502 C C . ILE A 1 321 ? 11.682 2.841 -9.646 1.00 97.19 321 ILE A C 1
ATOM 2504 O O . ILE A 1 321 ? 10.876 3.146 -10.523 1.00 97.19 321 ILE A O 1
ATOM 2508 N N . SER A 1 322 ? 12.999 2.826 -9.854 1.00 97.12 322 SER A N 1
ATOM 2509 C CA . SER A 1 322 ? 13.619 3.133 -11.147 1.00 97.12 322 SER A CA 1
ATOM 2510 C C . SER A 1 322 ? 14.234 1.882 -11.755 1.00 97.12 322 SER A C 1
ATOM 2512 O O . SER A 1 322 ? 15.028 1.184 -11.115 1.00 97.12 322 SER A O 1
ATOM 2514 N N . VAL A 1 323 ? 13.917 1.650 -13.023 1.00 97.12 323 VAL A N 1
ATOM 2515 C CA . VAL A 1 323 ? 14.307 0.451 -13.761 1.00 97.12 323 VAL A CA 1
ATOM 2516 C C . VAL A 1 323 ? 14.950 0.845 -15.080 1.00 97.12 323 VAL A C 1
ATOM 2518 O O . VAL A 1 323 ? 14.482 1.764 -15.747 1.00 97.12 323 VAL A O 1
ATOM 2521 N N . LEU A 1 324 ? 16.018 0.151 -15.466 1.00 97.62 324 LEU A N 1
ATOM 2522 C CA . LEU A 1 324 ? 16.779 0.404 -16.683 1.00 97.62 324 LEU A CA 1
ATOM 2523 C C . LEU A 1 324 ? 16.899 -0.863 -17.522 1.00 97.62 324 LEU A C 1
ATOM 2525 O O . LEU A 1 324 ? 17.339 -1.906 -17.048 1.00 97.62 324 LEU A O 1
ATOM 2529 N N . SER A 1 325 ? 16.601 -0.724 -18.805 1.00 97.50 325 SER A N 1
ATOM 2530 C CA . SER A 1 325 ? 16.931 -1.684 -19.847 1.00 97.50 325 SER A CA 1
ATOM 2531 C C . SER A 1 325 ? 17.985 -1.098 -20.776 1.00 97.50 325 SER A C 1
ATOM 2533 O O . SER A 1 325 ? 17.823 0.011 -21.288 1.00 97.50 325 SER A O 1
ATOM 2535 N N . ASN A 1 326 ? 19.076 -1.826 -21.007 1.00 97.44 326 ASN A N 1
ATOM 2536 C CA . ASN A 1 326 ? 20.133 -1.382 -21.912 1.00 97.44 326 ASN A CA 1
ATOM 2537 C C . ASN A 1 326 ? 20.624 -2.506 -22.830 1.00 97.44 326 ASN A C 1
ATOM 2539 O O . ASN A 1 326 ? 20.700 -3.670 -22.429 1.00 97.44 326 ASN A O 1
ATOM 2543 N N . SER A 1 327 ? 21.003 -2.131 -24.049 1.00 96.62 327 SER A N 1
ATOM 2544 C CA . SER A 1 327 ? 21.744 -2.986 -24.978 1.00 96.62 327 SER A CA 1
ATOM 2545 C C . SER A 1 327 ? 23.253 -2.798 -24.817 1.00 96.62 327 SER A C 1
ATOM 2547 O O . SER A 1 327 ? 23.723 -1.888 -24.125 1.00 96.62 327 SER A O 1
ATOM 2549 N N . GLU A 1 328 ? 24.028 -3.675 -25.449 1.00 95.50 328 GLU A N 1
ATOM 2550 C CA . GLU A 1 328 ? 25.491 -3.581 -25.465 1.00 95.50 328 GLU A CA 1
ATOM 2551 C C . GLU A 1 328 ? 25.974 -2.372 -26.295 1.00 95.50 328 GLU A C 1
ATOM 2553 O O . GLU A 1 328 ? 25.253 -1.914 -27.191 1.00 95.50 328 GLU A O 1
ATOM 2558 N N . PRO A 1 329 ? 27.171 -1.824 -26.021 1.00 95.38 329 PRO A N 1
ATOM 2559 C CA . PRO A 1 329 ? 27.700 -0.669 -26.744 1.00 95.38 329 PRO A CA 1
ATOM 2560 C C . PRO A 1 329 ? 27.837 -0.883 -28.258 1.00 95.38 329 PRO A C 1
ATOM 2562 O O . PRO A 1 329 ? 28.104 -1.987 -28.733 1.00 95.38 329 PRO A O 1
ATOM 2565 N N . THR A 1 330 ? 27.709 0.194 -29.030 1.00 93.88 330 THR A N 1
ATOM 2566 C CA . THR A 1 330 ? 27.974 0.222 -30.476 1.00 93.88 330 THR A CA 1
ATOM 2567 C C . THR A 1 330 ? 29.405 -0.234 -30.783 1.00 93.88 330 THR A C 1
ATOM 2569 O O . THR A 1 330 ? 30.364 0.348 -30.272 1.00 93.88 330 THR A O 1
ATOM 2572 N N . ILE A 1 331 ? 29.551 -1.207 -31.688 1.00 88.88 331 ILE A N 1
ATOM 2573 C CA . ILE A 1 331 ? 30.830 -1.605 -32.299 1.00 88.88 331 ILE A CA 1
ATOM 2574 C C . ILE A 1 331 ? 30.629 -1.570 -33.810 1.00 88.88 331 ILE A C 1
ATOM 2576 O O . ILE A 1 331 ? 29.835 -2.348 -34.334 1.00 88.88 331 ILE A O 1
ATOM 2580 N N . SER A 1 332 ? 31.341 -0.678 -34.507 1.00 78.00 332 SER A N 1
ATOM 2581 C CA . SER A 1 332 ? 31.210 -0.487 -35.960 1.00 78.00 332 SER A CA 1
ATOM 2582 C C . SER A 1 332 ? 31.292 -1.818 -36.729 1.00 78.00 332 SER A C 1
ATOM 2584 O O . SER A 1 332 ? 32.211 -2.597 -36.463 1.00 78.00 332 SER A O 1
ATOM 2586 N N . PRO A 1 333 ? 30.378 -2.100 -37.680 1.00 80.00 333 PRO A N 1
ATOM 2587 C CA . PRO A 1 333 ? 29.277 -1.256 -38.173 1.00 80.00 333 PRO A CA 1
ATOM 2588 C C . PRO A 1 333 ? 27.947 -1.412 -37.399 1.00 80.00 333 PRO A C 1
ATOM 2590 O O . PRO A 1 333 ? 26.935 -0.845 -37.804 1.00 80.00 333 PRO A O 1
ATOM 2593 N N . ASN A 1 334 ? 27.919 -2.200 -36.323 1.00 86.38 334 ASN A N 1
ATOM 2594 C CA . ASN A 1 334 ? 26.708 -2.550 -35.581 1.00 86.38 334 ASN A CA 1
ATOM 2595 C C . ASN A 1 334 ? 26.284 -1.454 -34.602 1.00 86.38 334 ASN A C 1
ATOM 2597 O O . ASN A 1 334 ? 27.105 -0.884 -33.883 1.00 86.38 334 ASN A O 1
ATOM 2601 N N . TYR A 1 335 ? 24.976 -1.234 -34.527 1.00 92.00 335 TYR A N 1
ATOM 2602 C CA . TYR A 1 335 ? 24.344 -0.243 -33.663 1.00 92.00 335 TYR A CA 1
ATOM 2603 C C . TYR A 1 335 ? 23.968 -0.816 -32.297 1.00 92.00 335 TYR A C 1
ATOM 2605 O O . TYR A 1 335 ? 23.737 -2.018 -32.179 1.00 92.00 335 TYR A O 1
ATOM 2613 N N . SER A 1 336 ? 23.817 0.052 -31.296 1.00 96.62 336 SER A N 1
ATOM 2614 C CA . SER A 1 336 ? 23.160 -0.295 -30.033 1.00 96.62 336 SER A CA 1
ATOM 2615 C C . SER A 1 336 ? 21.661 -0.018 -30.151 1.00 96.62 336 SER A C 1
ATOM 2617 O O . SER A 1 336 ? 21.270 1.105 -30.459 1.00 96.62 336 SER A O 1
ATOM 2619 N N . THR A 1 337 ? 20.811 -1.025 -29.971 1.00 96.62 337 THR A N 1
ATOM 2620 C CA . THR A 1 337 ? 19.354 -0.921 -30.137 1.00 96.62 337 THR A CA 1
ATOM 2621 C C . THR A 1 337 ? 18.634 -1.647 -29.008 1.00 96.62 337 THR A C 1
ATOM 2623 O O . THR A 1 337 ? 18.965 -2.793 -28.700 1.00 96.62 337 THR A O 1
ATOM 2626 N N . VAL A 1 338 ? 17.616 -0.997 -28.444 1.00 97.75 338 VAL A N 1
ATOM 2627 C CA . VAL A 1 338 ? 16.634 -1.607 -27.537 1.00 97.75 338 VAL A CA 1
ATOM 2628 C C . VAL A 1 338 ? 15.297 -1.715 -28.266 1.00 97.75 338 VAL A C 1
ATOM 2630 O O . VAL A 1 338 ? 14.856 -0.739 -28.873 1.00 97.75 338 VAL A O 1
ATOM 2633 N N . ASN A 1 339 ? 14.679 -2.894 -28.216 1.00 97.44 339 ASN A N 1
ATOM 2634 C CA . ASN A 1 339 ? 13.374 -3.181 -28.808 1.00 97.44 339 ASN A CA 1
ATOM 2635 C C . ASN A 1 339 ? 12.464 -3.715 -27.705 1.00 97.44 339 ASN A C 1
ATOM 2637 O O . ASN A 1 339 ? 12.680 -4.827 -27.223 1.00 97.44 339 ASN A O 1
ATOM 2641 N N . ILE A 1 340 ? 11.490 -2.918 -27.281 1.00 97.94 340 ILE A N 1
ATOM 2642 C CA . ILE A 1 340 ? 10.599 -3.236 -26.166 1.00 97.94 340 ILE A CA 1
ATOM 2643 C C . ILE A 1 340 ? 9.159 -3.186 -26.668 1.00 97.94 340 ILE A C 1
ATOM 2645 O O . ILE A 1 340 ? 8.783 -2.227 -27.330 1.00 97.94 340 ILE A O 1
ATOM 2649 N N . ASP A 1 341 ? 8.387 -4.218 -26.356 1.00 97.56 341 ASP A N 1
ATOM 2650 C CA . ASP A 1 341 ? 6.956 -4.328 -26.666 1.00 97.56 341 ASP A CA 1
ATOM 2651 C C . ASP A 1 341 ? 6.110 -3.874 -25.469 1.00 97.56 341 ASP A C 1
ATOM 2653 O O . ASP A 1 341 ? 5.150 -3.125 -25.581 1.00 97.56 341 ASP A O 1
ATOM 2657 N N . TYR A 1 342 ? 6.516 -4.287 -24.267 1.00 97.50 342 TYR A N 1
ATOM 2658 C CA . TYR A 1 342 ? 5.760 -4.013 -23.053 1.00 97.50 342 TYR A CA 1
ATOM 2659 C C . TYR A 1 342 ? 6.676 -3.857 -21.842 1.00 97.50 342 TYR A C 1
ATOM 2661 O O . TYR A 1 342 ? 7.689 -4.550 -21.713 1.00 97.50 342 TYR A O 1
ATOM 2669 N N . LEU A 1 343 ? 6.313 -2.957 -20.930 1.00 96.38 343 LEU A N 1
ATOM 2670 C CA . LEU A 1 343 ? 6.940 -2.830 -19.618 1.00 96.38 343 LEU A CA 1
ATOM 2671 C C . LEU A 1 343 ? 5.883 -2.571 -18.547 1.00 96.38 343 LEU A C 1
ATOM 2673 O O . LEU A 1 343 ? 4.909 -1.854 -18.780 1.00 96.38 343 LEU A O 1
ATOM 2677 N N . CYS A 1 344 ? 6.078 -3.160 -17.371 1.00 96.12 344 CYS A N 1
ATOM 2678 C CA . CYS A 1 344 ? 5.221 -2.910 -16.220 1.00 96.12 344 CYS A CA 1
ATOM 2679 C C . CYS A 1 344 ? 5.937 -3.207 -14.905 1.00 96.12 344 CYS A C 1
ATOM 2681 O O . CYS A 1 344 ? 6.842 -4.041 -14.835 1.00 96.12 344 CYS A O 1
ATOM 2683 N N . LEU A 1 345 ? 5.496 -2.536 -13.850 1.00 97.62 345 LEU A N 1
ATOM 2684 C CA . LEU A 1 345 ? 5.837 -2.840 -12.473 1.00 97.62 345 LEU A CA 1
ATOM 2685 C C . LEU A 1 345 ? 4.609 -3.447 -11.798 1.00 97.62 345 LEU A C 1
ATOM 2687 O O . LEU A 1 345 ? 3.568 -2.799 -11.723 1.00 97.62 345 LEU A O 1
ATOM 2691 N N . ASP A 1 346 ? 4.753 -4.664 -11.294 1.00 97.62 346 ASP A N 1
ATOM 2692 C CA . ASP A 1 346 ? 3.758 -5.293 -10.430 1.00 97.62 346 ASP A CA 1
ATOM 2693 C C . ASP A 1 346 ? 4.194 -5.086 -8.978 1.00 97.62 346 ASP A C 1
ATOM 2695 O O . ASP A 1 346 ? 5.342 -5.374 -8.652 1.00 97.62 346 ASP A O 1
ATOM 2699 N N . VAL A 1 347 ? 3.322 -4.553 -8.123 1.00 98.06 347 VAL A N 1
ATOM 2700 C CA . VAL A 1 347 ? 3.573 -4.337 -6.690 1.00 98.06 347 VAL A CA 1
ATOM 2701 C C . VAL A 1 347 ? 2.484 -5.037 -5.900 1.00 98.06 347 VAL A C 1
ATOM 2703 O O . VAL A 1 347 ? 1.307 -4.708 -6.052 1.00 98.06 347 VAL A O 1
ATOM 2706 N N . THR A 1 348 ? 2.871 -5.973 -5.048 1.00 97.81 348 THR A N 1
ATOM 2707 C CA . THR A 1 348 ? 1.956 -6.705 -4.178 1.00 97.81 348 THR A CA 1
ATOM 2708 C C . THR A 1 348 ? 2.008 -6.109 -2.781 1.00 97.81 348 THR A C 1
ATOM 2710 O O . THR A 1 348 ? 3.087 -5.865 -2.237 1.00 97.81 348 THR A O 1
ATOM 2713 N N . ILE A 1 349 ? 0.836 -5.831 -2.214 1.00 95.69 349 ILE A N 1
ATOM 2714 C CA . ILE A 1 349 ? 0.696 -5.396 -0.824 1.00 95.69 349 ILE A CA 1
ATOM 2715 C C . ILE A 1 349 ? -0.220 -6.347 -0.066 1.00 95.69 349 ILE A C 1
ATOM 2717 O O . ILE A 1 349 ? -1.171 -6.880 -0.635 1.00 95.69 349 ILE A O 1
ATOM 2721 N N . GLU A 1 350 ? 0.024 -6.490 1.229 1.00 93.38 350 GLU A N 1
ATOM 2722 C CA . GLU A 1 350 ? -0.872 -7.170 2.153 1.00 93.38 350 GLU A CA 1
ATOM 2723 C C . GLU A 1 350 ? -1.656 -6.131 2.963 1.00 93.38 350 GLU A C 1
ATOM 2725 O O . GLU A 1 350 ? -1.083 -5.247 3.602 1.00 93.38 350 GLU A O 1
ATOM 2730 N N . LEU A 1 351 ? -2.985 -6.223 2.935 1.00 87.25 351 LEU A N 1
ATOM 2731 C CA . LEU A 1 351 ? -3.877 -5.343 3.684 1.00 87.25 351 LEU A CA 1
ATOM 2732 C C . LEU A 1 351 ? -4.783 -6.149 4.609 1.00 87.25 351 LEU A C 1
ATOM 2734 O O . LEU A 1 351 ? -5.349 -7.164 4.216 1.00 87.25 351 LEU A O 1
ATOM 2738 N N . SER A 1 352 ? -4.989 -5.646 5.823 1.00 82.94 352 SER A N 1
ATOM 2739 C CA . SER A 1 352 ? -5.987 -6.161 6.757 1.00 82.94 352 SER A CA 1
ATOM 2740 C C . SER A 1 352 ? -7.027 -5.087 7.038 1.00 82.94 352 SER A C 1
ATOM 2742 O O . SER A 1 352 ? -6.704 -3.980 7.480 1.00 82.94 352 SER A O 1
ATOM 2744 N N . ALA A 1 353 ? -8.294 -5.418 6.782 1.00 74.25 353 ALA A N 1
ATOM 2745 C CA . ALA A 1 353 ? -9.404 -4.546 7.140 1.00 74.25 353 ALA A CA 1
ATOM 2746 C C . ALA A 1 353 ? -9.438 -4.344 8.662 1.00 74.25 353 ALA A C 1
ATOM 2748 O O . ALA A 1 353 ? -9.496 -3.204 9.116 1.00 74.25 353 ALA A O 1
ATOM 2749 N N . ASN A 1 354 ? -9.298 -5.428 9.436 1.00 73.25 354 ASN A N 1
ATOM 2750 C CA . ASN A 1 354 ? -9.229 -5.384 10.898 1.00 73.25 354 ASN A CA 1
ATOM 2751 C C . ASN A 1 354 ? -8.137 -4.424 11.392 1.00 73.25 354 ASN A C 1
ATOM 2753 O O . ASN A 1 354 ? -8.416 -3.522 12.174 1.00 73.25 354 ASN A O 1
ATOM 2757 N N . GLU A 1 355 ? -6.915 -4.561 10.874 1.00 78.69 355 GLU A N 1
ATOM 2758 C CA . GLU A 1 355 ? -5.793 -3.698 11.255 1.00 78.69 355 GLU A CA 1
ATOM 2759 C C . GLU A 1 355 ? -6.064 -2.229 10.899 1.00 78.69 355 GLU A C 1
ATOM 2761 O O . GLU A 1 355 ? -5.790 -1.322 11.683 1.00 78.69 355 GLU A O 1
ATOM 2766 N N . HIS A 1 356 ? -6.655 -1.963 9.729 1.00 81.44 356 HIS A N 1
ATOM 2767 C CA . HIS A 1 356 ? -7.015 -0.598 9.362 1.00 81.44 356 HIS A CA 1
ATOM 2768 C C . HIS A 1 356 ? -8.065 0.010 10.307 1.00 81.44 356 HIS A C 1
ATOM 2770 O O . HIS A 1 356 ? -7.916 1.169 10.702 1.00 81.44 356 HIS A O 1
ATOM 2776 N N . PHE A 1 357 ? -9.089 -0.754 10.703 1.00 75.44 357 PHE A N 1
ATOM 2777 C CA . PHE A 1 357 ? -10.079 -0.309 11.688 1.00 75.44 357 PHE A CA 1
ATOM 2778 C C . PHE A 1 357 ? -9.455 -0.073 13.066 1.00 75.44 357 PHE A C 1
ATOM 2780 O O . PHE A 1 357 ? -9.752 0.946 13.687 1.00 75.44 357 PHE A O 1
ATOM 2787 N N . GLU A 1 358 ? -8.545 -0.941 13.514 1.00 75.38 358 GLU A N 1
ATOM 2788 C CA . GLU A 1 358 ? -7.786 -0.742 14.754 1.00 75.38 358 GLU A CA 1
ATOM 2789 C C . GLU A 1 358 ? -7.007 0.580 14.725 1.00 75.38 358 GLU A C 1
ATOM 2791 O O . GLU A 1 358 ? -7.090 1.365 15.673 1.00 75.38 358 GLU A O 1
ATOM 2796 N N . TYR A 1 359 ? -6.328 0.893 13.615 1.00 79.19 359 TYR A N 1
ATOM 2797 C CA . TYR A 1 359 ? -5.666 2.188 13.463 1.00 79.19 359 TYR A CA 1
ATOM 2798 C C . TYR A 1 359 ? -6.653 3.362 13.475 1.00 79.19 359 TYR A C 1
ATOM 2800 O O . TYR A 1 359 ? -6.360 4.385 14.094 1.00 79.19 359 TYR A O 1
ATOM 2808 N N . MET A 1 360 ? -7.815 3.242 12.822 1.00 72.94 360 MET A N 1
ATOM 2809 C CA . MET A 1 360 ? -8.839 4.296 12.843 1.00 72.94 360 MET A CA 1
ATOM 2810 C C . MET A 1 360 ? -9.360 4.558 14.254 1.00 72.94 360 MET A C 1
ATOM 2812 O O . MET A 1 360 ? -9.466 5.714 14.657 1.00 72.94 360 MET A O 1
ATOM 2816 N N . ILE A 1 361 ? -9.634 3.502 15.020 1.00 67.50 361 ILE A N 1
ATOM 2817 C CA . ILE A 1 361 ? -10.075 3.600 16.415 1.00 67.50 361 ILE A CA 1
ATOM 2818 C C . ILE A 1 361 ? -8.974 4.224 17.274 1.00 67.50 361 ILE A C 1
ATOM 2820 O O . ILE A 1 361 ? -9.248 5.120 18.067 1.00 67.50 361 ILE A O 1
ATOM 2824 N N . ALA A 1 362 ? -7.718 3.810 17.096 1.00 67.50 362 ALA A N 1
ATOM 2825 C CA . ALA A 1 362 ? -6.590 4.377 17.829 1.00 67.50 362 ALA A CA 1
ATOM 2826 C C . ALA A 1 362 ? -6.370 5.865 17.509 1.00 67.50 362 ALA A C 1
ATOM 2828 O O . ALA A 1 362 ? -6.097 6.655 18.412 1.00 67.50 362 ALA A O 1
ATOM 2829 N N . ALA A 1 363 ? -6.500 6.264 16.240 1.00 67.50 363 ALA A N 1
ATOM 2830 C CA . ALA A 1 363 ? -6.449 7.666 15.838 1.00 67.50 363 ALA A CA 1
ATOM 2831 C C . ALA A 1 363 ? -7.614 8.456 16.450 1.00 67.50 363 ALA A C 1
ATOM 2833 O O . ALA A 1 363 ? -7.384 9.503 17.053 1.00 67.50 363 ALA A O 1
ATOM 2834 N N . TYR A 1 364 ? -8.831 7.907 16.397 1.00 69.94 364 TYR A N 1
ATOM 2835 C CA . TYR A 1 364 ? -10.010 8.508 17.013 1.00 69.94 364 TYR A CA 1
ATOM 2836 C C . TYR A 1 364 ? -9.842 8.687 18.524 1.00 69.94 364 TYR A C 1
ATOM 2838 O O . TYR A 1 364 ? -10.099 9.776 19.017 1.00 69.94 364 TYR A O 1
ATOM 2846 N N . HIS A 1 365 ? -9.356 7.677 19.252 1.00 62.38 365 HIS A N 1
ATOM 2847 C CA . HIS A 1 365 ? -9.076 7.774 20.689 1.00 62.38 365 HIS A CA 1
ATOM 2848 C C . HIS A 1 365 ? -7.928 8.734 21.021 1.00 62.38 365 HIS A C 1
ATOM 2850 O O . HIS A 1 365 ? -7.869 9.247 22.130 1.00 62.38 365 HIS A O 1
ATOM 2856 N N . ARG A 1 366 ? -6.992 8.981 20.099 1.00 65.50 366 ARG A N 1
ATOM 2857 C CA . ARG A 1 366 ? -5.933 9.980 20.301 1.00 65.50 366 ARG A CA 1
ATOM 2858 C C . ARG A 1 366 ? -6.469 11.402 20.159 1.00 65.50 366 ARG A C 1
ATOM 2860 O O . ARG A 1 366 ? -6.074 12.277 20.918 1.00 65.50 366 ARG A O 1
ATOM 2867 N N . GLU A 1 367 ? -7.330 11.621 19.169 1.00 62.84 367 GLU A N 1
ATOM 2868 C CA . GLU A 1 367 ? -7.982 12.911 18.914 1.00 62.84 367 GLU A CA 1
ATOM 2869 C C . GLU A 1 367 ? -9.121 13.189 19.904 1.00 62.84 367 GLU A C 1
ATOM 2871 O O . GLU A 1 367 ? -9.368 14.336 20.259 1.00 62.84 367 GLU A O 1
ATOM 2876 N N . ASN A 1 368 ? -9.776 12.130 20.375 1.00 56.34 368 ASN A N 1
ATOM 2877 C CA . ASN A 1 368 ? -10.877 12.135 21.330 1.00 56.34 368 ASN A CA 1
ATOM 2878 C C . ASN A 1 368 ? -10.490 11.216 22.494 1.00 56.34 368 ASN A C 1
ATOM 2880 O O . ASN A 1 368 ? -11.040 10.112 22.612 1.00 56.34 368 ASN A O 1
ATOM 2884 N N . PRO A 1 369 ? -9.494 11.610 23.312 1.00 47.22 369 PRO A N 1
ATOM 2885 C CA . PRO A 1 369 ? -9.163 10.850 24.504 1.00 47.22 369 PRO A CA 1
ATOM 2886 C C . PRO A 1 369 ? -10.442 10.674 25.323 1.00 47.22 369 PRO A C 1
ATOM 2888 O O . PRO A 1 369 ? -11.210 11.631 25.452 1.00 47.22 369 PRO A O 1
ATOM 2891 N N . PRO A 1 370 ? -10.724 9.466 25.840 1.00 43.09 370 PRO A N 1
ATOM 2892 C CA . PRO A 1 370 ? -11.845 9.308 26.748 1.00 43.09 370 PRO A CA 1
ATOM 2893 C C . PRO A 1 370 ? -11.658 10.314 27.888 1.00 43.09 370 PRO A C 1
ATOM 2895 O O . PRO A 1 370 ? -10.574 10.370 28.472 1.00 43.09 370 PRO A O 1
ATOM 2898 N N . GLU A 1 371 ? -12.690 11.106 28.194 1.00 45.41 371 GLU A N 1
ATOM 2899 C CA . GLU A 1 371 ? -12.760 11.996 29.367 1.00 45.41 371 GLU A CA 1
ATOM 2900 C C . GLU A 1 371 ? -12.814 11.166 30.665 1.00 45.41 371 GLU A C 1
ATOM 2902 O O . GLU A 1 371 ? -13.748 11.231 31.453 1.00 45.41 371 GLU A O 1
ATOM 2907 N N . TRP A 1 372 ? -11.827 10.297 30.860 1.00 38.44 372 TRP A N 1
ATOM 2908 C CA . TRP A 1 372 ? -11.702 9.374 31.983 1.00 38.44 372 TRP A CA 1
ATOM 2909 C C . TRP A 1 372 ? -10.397 9.615 32.746 1.00 38.44 372 TRP A C 1
ATOM 2911 O O . TRP A 1 372 ? -9.851 8.707 33.366 1.00 38.44 372 TRP A O 1
ATOM 2921 N N . SER A 1 373 ? -9.897 10.852 32.727 1.00 34.06 373 SER A N 1
ATOM 2922 C CA . SER A 1 373 ? -8.821 11.299 33.618 1.00 34.06 373 SER A CA 1
ATOM 2923 C C . SER A 1 373 ? -9.307 12.094 34.837 1.00 34.06 373 SER A C 1
ATOM 2925 O O . SER A 1 373 ? -8.463 12.507 35.622 1.00 34.06 373 SER A O 1
ATOM 2927 N N . ASP A 1 374 ? -10.622 12.253 35.046 1.00 36.00 374 ASP A N 1
ATOM 2928 C CA . ASP A 1 374 ? -11.176 12.908 36.249 1.00 36.00 374 ASP A CA 1
ATOM 2929 C C . ASP A 1 374 ? -11.964 11.979 37.190 1.00 36.00 374 ASP A C 1
ATOM 2931 O O . ASP A 1 374 ? -12.473 12.431 38.212 1.00 36.00 374 ASP A O 1
ATOM 2935 N N . VAL A 1 375 ? -11.984 10.662 36.948 1.00 34.72 375 VAL A N 1
ATOM 2936 C CA . VAL A 1 375 ? -12.471 9.686 37.947 1.00 34.72 375 VAL A CA 1
ATOM 2937 C C . VAL A 1 375 ? -11.293 9.031 38.673 1.00 34.72 375 VAL A C 1
ATOM 2939 O O . VAL A 1 375 ? -11.186 7.815 38.786 1.00 34.72 375 VAL A O 1
ATOM 2942 N N . THR A 1 376 ? -10.363 9.846 39.167 1.00 30.08 376 THR A N 1
ATOM 2943 C CA . THR A 1 376 ? -9.636 9.485 40.389 1.00 30.08 376 THR A CA 1
ATOM 2944 C C . THR A 1 376 ? -10.315 10.214 41.528 1.00 30.08 376 THR A C 1
ATOM 2946 O O . THR A 1 376 ? -10.297 11.444 41.554 1.00 30.08 376 THR A O 1
ATOM 2949 N N . GLU A 1 377 ? -10.919 9.439 42.426 1.00 36.62 377 GLU A N 1
ATOM 2950 C CA . GLU A 1 377 ? -11.483 9.844 43.712 1.00 36.62 377 GLU A CA 1
ATOM 2951 C C . GLU A 1 377 ? -10.800 11.098 44.283 1.00 36.62 377 GLU A C 1
ATOM 2953 O O . GLU A 1 377 ? -9.727 11.036 44.887 1.00 36.62 377 GLU A O 1
ATOM 2958 N N . LYS A 1 378 ? -11.432 12.262 44.118 1.00 27.33 378 LYS A N 1
ATOM 2959 C CA . LYS A 1 378 ? -11.208 13.374 45.037 1.00 27.33 378 LYS A CA 1
ATOM 2960 C C . LYS A 1 378 ? -12.322 13.296 46.072 1.00 27.33 378 LYS A C 1
ATOM 2962 O O . LYS A 1 378 ? -13.488 13.401 45.690 1.00 27.33 378 LYS A O 1
ATOM 2967 N N . PRO A 1 379 ? -12.011 13.103 47.365 1.00 25.75 379 PRO A N 1
ATOM 2968 C CA . PRO A 1 379 ? -13.030 13.200 48.394 1.00 25.75 379 PRO A CA 1
ATOM 2969 C C . PRO A 1 379 ? -13.676 14.586 48.300 1.00 25.75 379 PRO A C 1
ATOM 2971 O O . PRO A 1 379 ? -12.985 15.591 48.122 1.00 25.75 379 PRO A O 1
ATOM 2974 N N . PHE A 1 380 ? -15.001 14.628 48.428 1.00 27.48 380 PHE A N 1
ATOM 2975 C CA . PHE A 1 380 ? -15.873 15.809 48.330 1.00 27.48 380 PHE A CA 1
ATOM 2976 C C . PHE A 1 380 ? -15.630 16.892 49.408 1.00 27.48 380 PHE A C 1
ATOM 2978 O O . PHE A 1 380 ? -16.511 17.684 49.733 1.00 27.48 380 PHE A O 1
ATOM 2985 N N . SER A 1 381 ? -14.435 16.972 49.983 1.00 32.06 381 SER A N 1
ATOM 2986 C CA . SER A 1 381 ? -14.086 17.909 51.042 1.00 32.06 381 SER A CA 1
ATOM 2987 C C . SER A 1 381 ? -12.860 18.729 50.645 1.00 32.06 381 SER A C 1
ATOM 2989 O O . SER A 1 381 ? -11.737 18.334 50.950 1.00 32.06 381 SER A O 1
ATOM 2991 N N . SER A 1 382 ? -13.098 19.865 49.976 1.00 31.53 382 SER A N 1
ATOM 2992 C CA . SER A 1 382 ? -12.262 21.089 49.884 1.00 31.53 382 SER A CA 1
ATOM 2993 C C . SER A 1 382 ? -12.105 21.650 48.463 1.00 31.53 382 SER A C 1
ATOM 2995 O O . SER A 1 382 ? -11.003 21.762 47.935 1.00 31.53 382 SER A O 1
ATOM 2997 N N . ILE A 1 383 ? -13.202 22.112 47.856 1.00 26.89 383 ILE A N 1
ATOM 2998 C CA . ILE A 1 383 ? -13.098 23.175 46.846 1.00 26.89 383 ILE A CA 1
ATOM 2999 C C . ILE A 1 383 ? -13.331 24.499 47.576 1.00 26.89 383 ILE A C 1
ATOM 3001 O O . ILE A 1 383 ? -14.428 24.802 48.037 1.00 26.89 383 ILE A O 1
ATOM 3005 N N . ASN A 1 384 ? -12.240 25.239 47.761 1.00 28.95 384 ASN A N 1
ATOM 3006 C CA . ASN A 1 384 ? -12.226 26.607 48.262 1.00 28.95 384 ASN A CA 1
ATOM 3007 C C . ASN A 1 384 ? -12.801 27.525 47.158 1.00 28.95 384 ASN A C 1
ATOM 3009 O O . ASN A 1 384 ? -12.266 27.473 46.051 1.00 28.95 384 ASN A O 1
ATOM 3013 N N . PRO A 1 385 ? -13.831 28.363 47.398 1.00 27.03 385 PRO A N 1
ATOM 3014 C CA . PRO A 1 385 ? -14.515 29.119 46.335 1.00 27.03 385 PRO A CA 1
ATOM 3015 C C . PRO A 1 385 ? -13.682 30.193 45.610 1.00 27.03 385 PRO A C 1
ATOM 3017 O O . PRO A 1 385 ? -14.229 30.911 44.785 1.00 27.03 385 PRO A O 1
ATOM 3020 N N . ASN A 1 386 ? -12.390 30.352 45.917 1.00 30.17 386 ASN A N 1
ATOM 3021 C CA . ASN A 1 386 ? -11.638 31.570 45.598 1.00 30.17 386 ASN A CA 1
ATOM 3022 C C . ASN A 1 386 ? -10.319 31.371 44.825 1.00 30.17 386 ASN A C 1
ATOM 3024 O O . ASN A 1 386 ? -9.426 32.207 44.960 1.00 30.17 386 ASN A O 1
ATOM 3028 N N . GLN A 1 387 ? -10.137 30.329 44.007 1.00 27.25 387 GLN A N 1
ATOM 3029 C CA . GLN A 1 387 ? -8.951 30.278 43.132 1.00 27.25 387 GLN A CA 1
ATOM 3030 C C . GLN A 1 387 ? -9.252 29.835 41.696 1.00 27.25 387 GLN A C 1
ATOM 3032 O O . GLN A 1 387 ? -9.868 28.798 41.488 1.00 27.25 387 GLN A O 1
ATOM 3037 N N . PHE A 1 388 ? -8.701 30.632 40.762 1.00 25.42 388 PHE A N 1
ATOM 3038 C CA . PHE A 1 388 ? -8.812 30.661 39.292 1.00 25.42 388 PHE A CA 1
ATOM 3039 C C . PHE A 1 388 ? -10.090 31.379 38.824 1.00 25.42 388 PHE A C 1
ATOM 3041 O O . PHE A 1 388 ? -11.169 30.817 38.875 1.00 25.42 388 PHE A O 1
ATOM 3048 N N . ILE A 1 389 ? -10.068 32.657 38.426 1.00 28.08 389 ILE A N 1
ATOM 3049 C CA . ILE A 1 389 ? -9.219 33.292 37.402 1.00 28.08 389 ILE A CA 1
ATOM 3050 C C . ILE A 1 389 ? -8.771 34.694 37.868 1.00 28.08 389 ILE A C 1
ATOM 3052 O O . ILE A 1 389 ? -9.515 35.413 38.531 1.00 28.08 389 ILE A O 1
ATOM 3056 N N . ALA A 1 390 ? -7.527 35.060 37.550 1.00 26.28 390 ALA A N 1
ATOM 3057 C CA . ALA A 1 390 ? -6.948 36.365 37.850 1.00 26.28 390 ALA A CA 1
ATOM 3058 C C . ALA A 1 390 ? -7.657 37.503 37.094 1.00 26.28 390 ALA A C 1
ATOM 3060 O O . ALA A 1 390 ? -8.053 37.347 35.941 1.00 26.28 390 ALA A O 1
ATOM 3061 N N . GLU A 1 391 ? -7.757 38.663 37.746 1.00 32.41 391 GLU A N 1
ATOM 3062 C CA . GLU A 1 391 ? -8.132 39.939 37.135 1.00 32.41 391 GLU A CA 1
ATOM 3063 C C . GLU A 1 391 ? -7.344 40.191 35.829 1.00 32.41 391 GLU A C 1
ATOM 3065 O O . GLU A 1 391 ? -6.111 40.199 35.847 1.00 32.41 391 GLU A O 1
ATOM 3070 N N . ASN A 1 392 ? -8.076 40.492 34.744 1.00 27.30 392 ASN A N 1
ATOM 3071 C CA . ASN A 1 392 ? -7.657 41.177 33.500 1.00 27.30 392 ASN A CA 1
ATOM 3072 C C . ASN A 1 392 ? -7.494 40.410 32.171 1.00 27.30 392 ASN A C 1
ATOM 3074 O O . ASN A 1 392 ? -7.062 41.049 31.210 1.00 27.30 392 ASN A O 1
ATOM 3078 N N . ASP A 1 393 ? -7.952 39.167 32.001 1.00 24.97 393 ASP A N 1
ATOM 3079 C CA . ASP A 1 393 ? -8.138 38.639 30.631 1.00 24.97 393 ASP A CA 1
ATOM 3080 C C . ASP A 1 393 ? -9.498 39.062 30.060 1.00 24.97 393 ASP A C 1
ATOM 3082 O O . ASP A 1 393 ? -10.487 38.335 30.021 1.00 24.97 393 ASP A O 1
ATOM 3086 N N . ILE A 1 394 ? -9.519 40.324 29.635 1.00 28.47 394 ILE A N 1
ATOM 3087 C CA . ILE A 1 394 ? -10.578 40.953 28.853 1.00 28.47 394 ILE A CA 1
ATOM 3088 C C . ILE A 1 394 ? -10.745 40.169 27.543 1.00 28.47 394 ILE A C 1
ATOM 3090 O O . ILE A 1 394 ? -9.866 40.195 26.675 1.00 28.47 394 ILE A O 1
ATOM 3094 N N . LEU A 1 395 ? -11.907 39.526 27.387 1.00 33.06 395 LEU A N 1
ATOM 3095 C CA . LEU A 1 395 ? -12.452 39.017 26.126 1.00 33.06 395 LEU A CA 1
ATOM 3096 C C . LEU A 1 395 ? -12.439 40.132 25.070 1.00 33.06 395 LEU A C 1
ATOM 3098 O O . LEU A 1 395 ? -13.375 40.916 24.928 1.00 33.06 395 LEU A O 1
ATOM 3102 N N . THR A 1 396 ? -11.349 40.212 24.314 1.00 28.08 396 THR A N 1
ATOM 3103 C CA . THR A 1 396 ? -11.265 41.070 23.136 1.00 28.08 396 THR A CA 1
ATOM 3104 C C . THR A 1 396 ? -11.504 40.181 21.927 1.00 28.08 396 THR A C 1
ATOM 3106 O O . THR A 1 396 ? -10.584 39.546 21.416 1.00 28.08 396 THR A O 1
ATOM 3109 N N . ILE A 1 397 ? -12.755 40.115 21.475 1.00 35.97 397 ILE A N 1
ATOM 3110 C CA . ILE A 1 397 ? -13.105 39.518 20.185 1.00 35.97 397 ILE A CA 1
ATOM 3111 C C . ILE A 1 397 ? -12.508 40.430 19.113 1.00 35.97 397 ILE A C 1
ATOM 3113 O O . ILE A 1 397 ? -13.068 41.476 18.786 1.00 35.97 397 ILE A O 1
ATOM 3117 N N . LYS A 1 398 ? -11.333 40.078 18.590 1.00 28.56 398 LYS A N 1
ATOM 3118 C CA . LYS A 1 398 ? -10.851 40.645 17.331 1.00 28.56 398 LYS A CA 1
ATOM 3119 C C . LYS A 1 398 ? -11.377 39.778 16.194 1.00 28.56 398 LYS A C 1
ATOM 3121 O O . LYS A 1 398 ? -11.117 38.583 16.156 1.00 28.56 398 LYS A O 1
ATOM 3126 N N . ASP A 1 399 ? -12.108 40.415 15.287 1.00 29.91 399 ASP A N 1
ATOM 3127 C CA . ASP A 1 399 ? -12.460 39.892 13.963 1.00 29.91 399 ASP A CA 1
ATOM 3128 C C . ASP A 1 399 ? -13.474 38.733 13.914 1.00 29.91 399 ASP A C 1
ATOM 3130 O O . ASP A 1 399 ? -13.386 37.865 13.051 1.00 29.91 399 ASP A O 1
ATOM 3134 N N . GLY A 1 400 ? -14.493 38.744 14.784 1.00 33.44 400 GLY A N 1
ATOM 3135 C CA . GLY A 1 400 ? -15.721 37.958 14.565 1.00 33.44 400 GLY A CA 1
ATOM 3136 C C . GLY A 1 400 ? -15.558 36.433 14.601 1.00 33.44 400 GLY A C 1
ATOM 3137 O O . GLY A 1 400 ? -16.433 35.715 14.125 1.00 33.44 400 GLY A O 1
ATOM 3138 N N . ILE A 1 401 ? -14.461 35.936 15.172 1.00 32.16 401 ILE A N 1
ATOM 3139 C CA . ILE A 1 401 ? -14.217 34.513 15.399 1.00 32.16 401 ILE A CA 1
ATOM 3140 C C . ILE A 1 401 ? -14.029 34.327 16.905 1.00 32.16 401 ILE A C 1
ATOM 3142 O O . ILE A 1 401 ? -13.084 34.864 17.485 1.00 32.16 401 ILE A O 1
ATOM 3146 N N . LEU A 1 402 ? -14.939 33.585 17.547 1.00 38.44 402 LEU A N 1
ATOM 3147 C CA . LEU A 1 402 ? -14.732 33.118 18.917 1.00 38.44 402 LEU A CA 1
ATOM 3148 C C . LEU A 1 402 ? -13.470 32.240 18.936 1.00 38.44 402 LEU A C 1
ATOM 3150 O O . LEU A 1 402 ? -13.339 31.344 18.095 1.00 38.44 402 LEU A O 1
ATOM 3154 N N . PRO A 1 403 ? -12.513 32.489 19.840 1.00 35.66 403 PRO A N 1
ATOM 3155 C CA . PRO A 1 403 ? -11.310 31.686 19.893 1.00 35.66 403 PRO A CA 1
ATOM 3156 C C . PRO A 1 403 ? -11.665 30.293 20.435 1.00 35.66 403 PRO A C 1
ATOM 3158 O O . PRO A 1 403 ? -12.164 30.175 21.549 1.00 35.66 403 PRO A O 1
ATOM 3161 N N . ASN A 1 404 ? -11.315 29.265 19.650 1.00 36.94 404 ASN A N 1
ATOM 3162 C CA . ASN A 1 404 ? -11.298 27.820 19.949 1.00 36.94 404 ASN A CA 1
ATOM 3163 C C . ASN A 1 404 ? -12.558 27.010 19.519 1.00 36.94 404 ASN A C 1
ATOM 3165 O O . ASN A 1 404 ? -13.655 27.281 19.995 1.00 36.94 404 ASN A O 1
ATOM 3169 N N . PRO A 1 405 ? -12.433 25.973 18.655 1.00 42.03 405 PRO A N 1
ATOM 3170 C CA . PRO A 1 405 ? -13.560 25.181 18.138 1.00 42.03 405 PRO A CA 1
ATOM 3171 C C . PRO A 1 405 ? -14.042 24.066 19.089 1.00 42.03 405 PRO A C 1
ATOM 3173 O O . PRO A 1 405 ? -14.771 23.165 18.669 1.00 42.03 405 PRO A O 1
ATOM 3176 N N . ASN A 1 406 ? -13.653 24.115 20.363 1.00 44.56 406 ASN A N 1
ATOM 3177 C CA . ASN A 1 406 ? -13.960 23.083 21.345 1.00 44.56 406 ASN A CA 1
ATOM 3178 C C . ASN A 1 406 ? -15.045 23.591 22.297 1.00 44.56 406 ASN A C 1
ATOM 3180 O O . ASN A 1 406 ? -14.795 24.507 23.067 1.00 44.56 406 ASN A O 1
ATOM 3184 N N . VAL A 1 407 ? -16.236 22.996 22.165 1.00 46.09 407 VAL A N 1
ATOM 3185 C CA . VAL A 1 407 ? -17.400 23.012 23.073 1.00 46.09 407 VAL A CA 1
ATOM 3186 C C . VAL A 1 407 ? -17.415 24.170 24.082 1.00 46.09 407 VAL A C 1
ATOM 3188 O O . VAL A 1 407 ? -16.814 24.090 25.149 1.00 46.09 407 VAL A O 1
ATOM 3191 N N . PHE A 1 408 ? -18.165 25.223 23.763 1.00 51.06 408 PHE A N 1
ATOM 3192 C CA . PHE A 1 408 ? -18.552 26.246 24.734 1.00 51.06 408 PHE A CA 1
ATOM 3193 C C . PHE A 1 408 ? -19.868 25.817 25.388 1.00 51.06 408 PHE A C 1
ATOM 3195 O O . PHE A 1 408 ? -20.857 25.640 24.674 1.00 51.06 408 PHE A O 1
ATOM 3202 N N . GLU A 1 409 ? -19.866 25.624 26.708 1.00 58.78 409 GLU A N 1
ATOM 3203 C CA . GLU A 1 409 ? -21.067 25.451 27.527 1.00 58.78 409 GLU A CA 1
ATOM 3204 C C . GLU A 1 409 ? -20.981 26.386 28.729 1.00 58.78 409 GLU A C 1
ATOM 3206 O O . GLU A 1 409 ? -20.155 26.194 29.619 1.00 58.78 409 GLU A O 1
ATOM 3211 N N . GLU A 1 410 ? -21.839 27.401 28.754 1.00 58.53 410 GLU A N 1
ATOM 3212 C CA . GLU A 1 410 ? -21.951 28.308 29.891 1.00 58.53 410 GLU A CA 1
ATOM 3213 C C . GLU A 1 410 ? -23.407 28.408 30.333 1.00 58.53 410 GLU A C 1
ATOM 3215 O O . GLU A 1 410 ? -24.335 28.317 29.521 1.00 58.53 410 GLU A O 1
ATOM 3220 N N . THR A 1 411 ? -23.591 28.533 31.645 1.00 62.62 411 THR A N 1
ATOM 3221 C CA . THR A 1 411 ? -24.899 28.614 32.279 1.00 62.62 411 THR A CA 1
ATOM 3222 C C . THR A 1 411 ? -25.018 29.927 33.021 1.00 62.62 411 THR A C 1
ATOM 3224 O O . THR A 1 411 ? -24.201 30.231 33.888 1.00 62.62 411 THR A O 1
ATOM 3227 N N . TYR A 1 412 ? -26.066 30.679 32.718 1.00 62.19 412 TYR A N 1
ATOM 3228 C CA . TYR A 1 412 ? -26.337 31.943 33.376 1.00 62.19 412 TYR A CA 1
ATOM 3229 C C . TYR A 1 412 ? -27.646 31.879 34.142 1.00 62.19 412 TYR A C 1
ATOM 3231 O O . TYR A 1 412 ? -28.671 31.462 33.603 1.00 62.19 412 TYR A O 1
ATOM 3239 N N . ASN A 1 413 ? -27.618 32.324 35.394 1.00 64.94 413 ASN A N 1
ATOM 3240 C CA . ASN A 1 413 ? -28.818 32.388 36.215 1.00 64.94 413 ASN A CA 1
ATOM 3241 C C . ASN A 1 413 ? -29.809 33.406 35.650 1.00 64.94 413 ASN A C 1
ATOM 3243 O O . ASN A 1 413 ? -29.427 34.483 35.184 1.00 64.94 413 ASN A O 1
ATOM 3247 N N . LEU A 1 414 ? -31.091 33.066 35.740 1.00 66.94 414 LEU A N 1
ATOM 3248 C CA . LEU A 1 414 ? -32.167 33.995 35.433 1.00 66.94 414 LEU A CA 1
ATOM 3249 C C . LEU A 1 414 ? -32.325 35.048 36.526 1.00 66.94 414 LEU A C 1
ATOM 3251 O O . LEU A 1 414 ? -31.834 34.900 37.652 1.00 66.94 414 LEU A O 1
ATOM 3255 N N . ASN A 1 415 ? -33.087 36.093 36.206 1.00 63.59 415 ASN A N 1
ATOM 3256 C CA . ASN A 1 415 ? -33.538 37.044 37.210 1.00 63.59 415 ASN A CA 1
ATOM 3257 C C . ASN A 1 415 ? -34.213 36.304 38.371 1.00 63.59 415 ASN A C 1
ATOM 3259 O O . ASN A 1 415 ? -34.995 35.378 38.157 1.00 63.59 415 ASN A O 1
ATOM 3263 N N . LEU A 1 416 ? -33.880 36.715 39.599 1.00 61.56 416 LEU A N 1
ATOM 3264 C CA . LEU A 1 416 ? -34.389 36.145 40.854 1.00 61.56 416 LEU A CA 1
ATOM 3265 C C . LEU A 1 416 ? -33.963 34.687 41.149 1.00 61.56 416 LEU A C 1
ATOM 3267 O O . LEU A 1 416 ? -34.433 34.122 42.131 1.00 61.56 416 LEU A O 1
ATOM 3271 N N . GLY A 1 417 ? -33.047 34.090 40.369 1.00 57.88 417 GLY A N 1
ATOM 3272 C CA . GLY A 1 417 ? -32.494 32.749 40.633 1.00 57.88 417 GLY A CA 1
ATOM 3273 C C . GLY A 1 417 ? -33.432 31.583 40.296 1.00 57.88 417 GLY A C 1
ATOM 3274 O O . GLY A 1 417 ? -33.207 30.461 40.738 1.00 57.88 417 GLY A O 1
ATOM 3275 N N . GLN A 1 418 ? -34.481 31.845 39.517 1.00 62.78 418 GLN A N 1
ATOM 3276 C CA . GLN A 1 418 ? -35.597 30.931 39.240 1.00 62.78 418 GLN A CA 1
ATOM 3277 C C . GLN A 1 418 ? -35.375 30.081 37.970 1.00 62.78 418 GLN A C 1
ATOM 3279 O O . GLN A 1 418 ? -36.285 29.871 37.168 1.00 62.78 418 GLN A O 1
ATOM 3284 N N . GLY A 1 419 ? -34.135 29.638 37.749 1.00 68.38 419 GLY A N 1
ATOM 3285 C CA . GLY A 1 419 ? -33.728 28.857 36.578 1.00 68.38 419 GLY A CA 1
ATOM 3286 C C . GLY A 1 419 ? -32.431 29.354 35.940 1.00 68.38 419 GLY A C 1
ATOM 3287 O O . GLY A 1 419 ? -31.712 30.177 36.518 1.00 68.38 419 GLY A O 1
ATOM 3288 N N . TYR A 1 420 ? -32.136 28.867 34.732 1.00 68.25 420 TYR A N 1
ATOM 3289 C CA . TYR A 1 420 ? -30.921 29.222 34.001 1.00 68.25 420 TYR A CA 1
ATOM 3290 C C . TYR A 1 420 ? -31.067 29.195 32.471 1.00 68.25 420 TYR A C 1
ATOM 3292 O O . TYR A 1 420 ? -31.949 28.545 31.909 1.00 68.25 420 TYR A O 1
ATOM 3300 N N . ILE A 1 421 ? -30.151 29.881 31.786 1.00 66.62 421 ILE A N 1
ATOM 3301 C CA . ILE A 1 421 ? -29.929 29.787 30.339 1.00 66.62 421 ILE A CA 1
ATOM 3302 C C . ILE A 1 421 ? -28.626 29.036 30.110 1.00 66.62 421 ILE A C 1
ATOM 3304 O O . ILE A 1 421 ? -27.588 29.465 30.603 1.00 66.62 421 ILE A O 1
ATOM 3308 N N . SER A 1 422 ? -28.677 27.954 29.338 1.00 68.31 422 SER A N 1
ATOM 3309 C CA . SER A 1 422 ? -27.498 27.243 28.844 1.00 68.31 422 SER A CA 1
ATOM 3310 C C . SER A 1 422 ? -27.267 27.579 27.374 1.00 68.31 422 SER A C 1
ATOM 3312 O O . SER A 1 422 ? -28.183 27.485 26.550 1.00 68.31 422 SER A O 1
ATOM 3314 N N . VAL A 1 423 ? -26.035 27.962 27.047 1.00 60.78 423 VAL A N 1
ATOM 3315 C CA . VAL A 1 423 ? -25.589 28.212 25.673 1.00 60.78 423 VAL A CA 1
ATOM 3316 C C . VAL A 1 423 ? -24.598 27.126 25.294 1.00 60.78 423 VAL A C 1
ATOM 3318 O O . VAL A 1 423 ? -23.560 27.007 25.934 1.00 60.78 423 VAL A O 1
ATOM 3321 N N . LYS A 1 424 ? -24.905 26.349 24.250 1.00 63.41 424 LYS A N 1
ATOM 3322 C CA . LYS A 1 424 ? -24.004 25.331 23.700 1.00 63.41 424 LYS A CA 1
ATOM 3323 C C . LYS A 1 424 ? -23.667 25.642 22.253 1.00 63.41 424 LYS A C 1
ATOM 3325 O O . LYS A 1 424 ? -24.571 25.806 21.437 1.00 63.41 424 LYS A O 1
ATOM 3330 N N . GLN A 1 425 ? -22.383 25.667 21.911 1.00 51.16 425 GLN A N 1
ATOM 3331 C CA . GLN A 1 425 ? -21.941 25.812 20.522 1.00 51.16 425 GLN A CA 1
ATOM 3332 C C . GLN A 1 425 ? -21.110 24.611 20.074 1.00 51.16 425 GLN A C 1
ATOM 3334 O O . GLN A 1 425 ? -20.131 24.237 20.722 1.00 51.16 425 GLN A O 1
ATOM 3339 N N . LYS A 1 426 ? -21.482 24.024 18.930 1.00 51.06 426 LYS A N 1
ATOM 3340 C CA . LYS A 1 426 ? -20.739 22.928 18.300 1.00 51.06 426 LYS A CA 1
ATOM 3341 C C . LYS A 1 426 ? -20.782 23.065 16.781 1.00 51.06 426 LYS A C 1
ATOM 3343 O O . LYS A 1 426 ? -21.858 23.113 16.198 1.00 51.06 426 LYS A O 1
ATOM 3348 N N . PHE A 1 427 ? -19.610 23.113 16.144 1.00 48.94 427 PHE A N 1
ATOM 3349 C CA . PHE A 1 427 ? -19.469 23.210 14.681 1.00 48.94 427 PHE A CA 1
ATOM 3350 C C . PHE A 1 427 ? -20.294 24.347 14.042 1.00 48.94 427 PHE A C 1
ATOM 3352 O O . PHE A 1 427 ? -20.952 24.141 13.032 1.00 48.94 427 PHE A O 1
ATOM 3359 N N . GLY A 1 428 ? -20.305 25.538 14.650 1.00 51.25 428 GLY A N 1
ATOM 3360 C CA . GLY A 1 428 ? -21.045 26.698 14.127 1.00 51.25 428 GLY A CA 1
ATOM 3361 C C . GLY A 1 428 ? -22.550 26.702 14.426 1.00 51.25 428 GLY A C 1
ATOM 3362 O O . GLY A 1 428 ? -23.170 27.757 14.335 1.00 51.25 428 GLY A O 1
ATOM 3363 N N . ILE A 1 429 ? -23.120 25.578 14.872 1.00 53.03 429 ILE A N 1
ATOM 3364 C CA . ILE A 1 429 ? -24.509 25.492 15.331 1.00 53.03 429 ILE A CA 1
ATOM 3365 C C . ILE A 1 429 ? -24.570 25.909 16.800 1.00 53.03 429 ILE A C 1
ATOM 3367 O O . ILE A 1 429 ? -23.830 25.377 17.637 1.00 53.03 429 ILE A O 1
ATOM 3371 N N . VAL A 1 430 ? -25.465 26.849 17.112 1.00 58.88 430 VAL A N 1
ATOM 3372 C CA . VAL A 1 430 ? -25.691 27.333 18.480 1.00 58.88 430 VAL A CA 1
ATOM 3373 C C . VAL A 1 430 ? -27.037 26.825 18.978 1.00 58.88 430 VAL A C 1
ATOM 3375 O O . VAL A 1 430 ? -28.076 27.035 18.349 1.00 58.88 430 VAL A O 1
ATOM 3378 N N . GLN A 1 431 ? -27.006 26.158 20.126 1.00 63.56 431 GLN A N 1
ATOM 3379 C CA . GLN A 1 431 ? -28.174 25.705 20.858 1.00 63.56 431 GLN A CA 1
ATOM 3380 C C . GLN A 1 431 ? -28.339 26.556 22.118 1.00 63.56 431 GLN A C 1
ATOM 3382 O O . GLN A 1 431 ? -27.468 26.570 22.987 1.00 63.56 431 GLN A O 1
ATOM 3387 N N . LEU A 1 432 ? -29.475 27.241 22.226 1.00 63.22 432 LEU A N 1
ATOM 3388 C CA . LEU A 1 432 ? -29.877 27.944 23.442 1.00 63.22 432 LEU A CA 1
ATOM 3389 C C . LEU A 1 432 ? -30.930 27.103 24.154 1.00 63.22 432 LEU A C 1
ATOM 3391 O O . LEU A 1 432 ? -31.919 26.708 23.535 1.00 63.22 432 LEU A O 1
ATOM 3395 N N . THR A 1 433 ? -30.719 26.839 25.439 1.00 68.19 433 THR A N 1
ATOM 3396 C CA . THR A 1 433 ? -31.677 26.124 26.287 1.00 68.19 433 THR A CA 1
ATOM 3397 C C . THR A 1 433 ? -32.055 27.008 27.459 1.00 68.19 433 THR A C 1
ATOM 3399 O O . THR A 1 433 ? -31.230 27.279 28.327 1.00 68.19 433 THR A O 1
ATOM 3402 N N . LEU A 1 434 ? -33.305 27.457 27.477 1.00 68.69 434 LEU A N 1
ATOM 3403 C CA . LEU A 1 434 ? -33.877 28.185 28.601 1.00 68.69 434 LEU A CA 1
ATOM 3404 C C . LEU A 1 434 ? -34.602 27.195 29.514 1.00 68.69 434 LEU A C 1
ATOM 3406 O O . LEU A 1 434 ? -35.465 26.445 29.050 1.00 68.69 434 LEU A O 1
ATOM 3410 N N . VAL A 1 435 ? -34.239 27.205 30.796 1.00 68.62 435 VAL A N 1
ATOM 3411 C CA . VAL A 1 435 ? -34.856 26.400 31.851 1.00 68.62 435 VAL A CA 1
ATOM 3412 C C . VAL A 1 435 ? -35.398 27.345 32.913 1.00 68.62 435 VAL A C 1
ATOM 3414 O O . VAL A 1 435 ? -34.636 28.088 33.526 1.00 68.62 435 VAL A O 1
ATOM 3417 N N . ILE A 1 436 ? -36.711 27.315 33.127 1.00 67.69 436 ILE A N 1
ATOM 3418 C CA . ILE A 1 436 ? -37.402 28.142 34.121 1.00 67.69 436 ILE A CA 1
ATOM 3419 C C . ILE A 1 436 ? -38.024 27.220 35.169 1.00 67.69 436 ILE A C 1
ATOM 3421 O O . ILE A 1 436 ? -38.645 26.217 34.816 1.00 67.69 436 ILE A O 1
ATOM 3425 N N . THR A 1 437 ? -37.865 27.566 36.444 1.00 64.94 437 THR A N 1
ATOM 3426 C CA . THR A 1 437 ? -38.416 26.825 37.586 1.00 64.94 437 THR A CA 1
ATOM 3427 C C . THR A 1 437 ? -39.022 27.805 38.588 1.00 64.94 437 THR A C 1
ATOM 3429 O O . THR A 1 437 ? -38.313 28.676 39.087 1.00 64.94 437 THR A O 1
ATOM 3432 N N . ASP A 1 438 ? -40.314 27.660 38.889 1.00 63.56 438 ASP A N 1
ATOM 3433 C CA . ASP A 1 438 ? -41.012 28.417 39.945 1.00 63.56 438 ASP A CA 1
ATOM 3434 C C . ASP A 1 438 ? -40.915 29.940 39.831 1.00 63.56 438 ASP A C 1
ATOM 3436 O O . ASP A 1 438 ? -40.603 30.646 40.797 1.00 63.56 438 ASP A O 1
ATOM 3440 N N . ALA A 1 439 ? -41.196 30.456 38.634 1.00 65.88 439 ALA A N 1
ATOM 3441 C CA . ALA A 1 439 ? -41.085 31.873 38.313 1.00 65.88 439 ALA A CA 1
ATOM 3442 C C . ALA A 1 439 ? -42.431 32.504 37.939 1.00 65.88 439 ALA A C 1
ATOM 3444 O O . ALA A 1 439 ? -43.238 31.916 37.221 1.00 65.88 439 ALA A O 1
ATOM 3445 N N . VAL A 1 440 ? -42.642 33.750 38.365 1.00 68.06 440 VAL A N 1
ATOM 3446 C CA . VAL A 1 440 ? -43.739 34.604 37.888 1.00 68.06 440 VAL A CA 1
ATOM 3447 C C . VAL A 1 440 ? -43.118 35.840 37.253 1.00 68.06 440 VAL A C 1
ATOM 3449 O O . VAL A 1 440 ? -42.507 36.652 37.948 1.00 68.06 440 VAL A O 1
ATOM 3452 N N . TYR A 1 441 ? -43.270 35.986 35.938 1.00 71.12 441 TYR A N 1
ATOM 3453 C CA . TYR A 1 441 ? -42.760 37.125 35.180 1.00 71.12 441 TYR A CA 1
ATOM 3454 C C . TYR A 1 441 ? -43.900 38.060 34.776 1.00 71.12 441 TYR A C 1
ATOM 3456 O O . TYR A 1 441 ? -44.919 37.638 34.227 1.00 71.12 441 TYR A O 1
ATOM 3464 N N . GLN A 1 442 ? -43.709 39.356 35.018 1.00 74.69 442 GLN A N 1
ATOM 3465 C CA . GLN A 1 442 ? -44.614 40.396 34.529 1.00 74.69 442 GLN A CA 1
ATOM 3466 C C . GLN A 1 442 ? -44.445 40.576 33.009 1.00 74.69 442 GLN A C 1
ATOM 3468 O O . GLN A 1 442 ? -43.353 40.323 32.484 1.00 74.69 442 GLN A O 1
ATOM 3473 N N . PRO A 1 443 ? -45.465 41.078 32.294 1.00 75.38 443 PRO A N 1
ATOM 3474 C CA . PRO A 1 443 ? -45.307 41.583 30.935 1.00 75.38 443 PRO A CA 1
ATOM 3475 C C . PRO A 1 443 ? -44.057 42.444 30.739 1.00 75.38 443 PRO A C 1
ATOM 3477 O O . PRO A 1 443 ? -43.785 43.338 31.541 1.00 75.38 443 PRO A O 1
ATOM 3480 N N . ASN A 1 444 ? -43.324 42.214 29.648 1.00 69.06 444 ASN A N 1
ATOM 3481 C CA . ASN A 1 444 ? -42.107 42.942 29.274 1.00 69.06 444 ASN A CA 1
ATOM 3482 C C . ASN A 1 444 ? -40.938 42.804 30.265 1.00 69.06 444 ASN A C 1
ATOM 3484 O O . ASN A 1 444 ? -40.006 43.611 30.248 1.00 69.06 444 ASN A O 1
ATOM 3488 N N . THR A 1 445 ? -40.957 41.781 31.123 1.00 72.38 445 THR A N 1
ATOM 3489 C CA . THR A 1 445 ? -39.822 41.489 32.005 1.00 72.38 445 THR A CA 1
ATOM 3490 C C . THR A 1 445 ? -38.687 40.868 31.198 1.00 72.38 445 THR A C 1
ATOM 3492 O O . THR A 1 445 ? -38.886 39.866 30.504 1.00 72.38 445 THR A O 1
ATOM 3495 N N . LYS A 1 446 ? -37.482 41.444 31.307 1.00 70.62 446 LYS A N 1
ATOM 3496 C CA . LYS A 1 446 ? -36.257 40.790 30.836 1.00 70.62 446 LYS A CA 1
ATOM 3497 C C . LYS A 1 446 ? -36.029 39.522 31.648 1.00 70.62 446 LYS A C 1
ATOM 3499 O O . LYS A 1 446 ? -36.124 39.542 32.872 1.00 70.62 446 LYS A O 1
ATOM 3504 N N . ILE A 1 447 ? -35.716 38.426 30.970 1.00 70.31 447 ILE A N 1
ATOM 3505 C CA . ILE A 1 447 ? -35.557 37.118 31.622 1.00 70.31 447 ILE A CA 1
ATOM 3506 C C . ILE A 1 447 ? -34.233 37.035 32.410 1.00 70.31 447 ILE A C 1
ATOM 3508 O O . ILE A 1 447 ? -34.130 36.301 33.394 1.00 70.31 447 ILE A O 1
ATOM 3512 N N . TYR A 1 448 ? -33.246 37.852 32.037 1.00 71.50 448 TYR A N 1
ATOM 3513 C CA . TYR A 1 448 ? -31.949 37.973 32.697 1.00 71.50 448 TYR A CA 1
ATOM 3514 C C . TYR A 1 448 ? -31.495 39.448 32.751 1.00 71.50 448 TYR A C 1
ATOM 3516 O O . TYR A 1 448 ? -31.889 40.260 31.912 1.00 71.50 448 TYR A O 1
ATOM 3524 N N . GLU A 1 449 ? -30.646 39.793 33.720 1.00 62.97 449 GLU A N 1
ATOM 3525 C CA . GLU A 1 449 ? -29.948 41.081 33.837 1.00 62.97 449 GLU A CA 1
ATOM 3526 C C . GLU A 1 449 ? -28.444 40.823 33.962 1.00 62.97 449 GLU A C 1
ATOM 3528 O O . GLU A 1 449 ? -27.874 40.785 35.051 1.00 62.97 449 GLU A O 1
ATOM 3533 N N . ASN A 1 450 ? -27.793 40.593 32.822 1.00 65.06 450 ASN A N 1
ATOM 3534 C CA . ASN A 1 450 ? -26.358 40.353 32.762 1.00 65.06 450 ASN A CA 1
ATOM 3535 C C . ASN A 1 450 ? -25.789 40.984 31.483 1.00 65.06 450 ASN A C 1
ATOM 3537 O O . ASN A 1 450 ? -26.175 40.613 30.373 1.00 65.06 450 ASN A O 1
ATOM 3541 N N . GLY A 1 451 ? -24.877 41.945 31.657 1.00 60.50 451 GLY A N 1
ATOM 3542 C CA . GLY A 1 451 ? -24.256 42.678 30.553 1.00 60.50 451 GLY A CA 1
ATOM 3543 C C . GLY A 1 451 ? -23.422 41.794 29.622 1.00 60.50 451 GLY A C 1
ATOM 3544 O O . GLY A 1 451 ? -23.353 42.071 28.424 1.00 60.50 451 GLY A O 1
ATOM 3545 N N . ASP A 1 452 ? -22.855 40.702 30.139 1.00 60.16 452 ASP A N 1
ATOM 3546 C CA . ASP A 1 452 ? -22.080 39.744 29.349 1.00 60.16 452 ASP A CA 1
ATOM 3547 C C . ASP A 1 452 ? -23.001 38.915 28.442 1.00 60.16 452 ASP A C 1
ATOM 3549 O O . ASP A 1 452 ? -22.709 38.733 27.258 1.00 60.16 452 ASP A O 1
ATOM 3553 N N . ILE A 1 453 ? -24.178 38.521 28.946 1.00 62.28 453 ILE A N 1
ATOM 3554 C CA . ILE A 1 453 ? -25.208 37.842 28.142 1.00 62.28 453 ILE A CA 1
ATOM 3555 C C . ILE A 1 453 ? -25.777 38.791 27.084 1.00 62.28 453 ILE A C 1
ATOM 3557 O O . ILE A 1 453 ? -25.952 38.388 25.938 1.00 62.28 453 ILE A O 1
ATOM 3561 N N . ASP A 1 454 ? -26.029 40.059 27.422 1.00 62.84 454 ASP A N 1
ATOM 3562 C CA . ASP A 1 454 ? -26.497 41.051 26.445 1.00 62.84 454 ASP A CA 1
ATOM 3563 C C . ASP A 1 454 ? -25.486 41.233 25.300 1.00 62.84 454 ASP A C 1
ATOM 3565 O O . ASP A 1 454 ? -25.871 41.309 24.131 1.00 62.84 454 ASP A O 1
ATOM 3569 N N . SER A 1 455 ? -24.186 41.261 25.608 1.00 62.38 455 SER A N 1
ATOM 3570 C CA . SER A 1 455 ? -23.121 41.330 24.600 1.00 62.38 455 SER A CA 1
ATOM 3571 C C . SER A 1 455 ? -23.096 40.082 23.705 1.00 62.38 455 SER A C 1
ATOM 3573 O O . SER A 1 455 ? -23.019 40.201 22.478 1.00 62.38 455 SER A O 1
ATOM 3575 N N . LEU A 1 456 ? -23.244 38.891 24.296 1.00 64.50 456 LEU A N 1
ATOM 3576 C CA . LEU A 1 456 ? -23.311 37.614 23.580 1.00 64.50 456 LEU A CA 1
ATOM 3577 C C . LEU A 1 456 ? -24.537 37.536 22.650 1.00 64.50 456 LEU A C 1
ATOM 3579 O O . LEU A 1 456 ? -24.409 37.192 21.474 1.00 64.50 456 LEU A O 1
ATOM 3583 N N . MET A 1 457 ? -25.719 37.914 23.141 1.00 62.97 457 MET A N 1
ATOM 3584 C CA . MET A 1 457 ? -26.970 37.877 22.375 1.00 62.97 457 MET A CA 1
ATOM 3585 C C . MET A 1 457 ? -26.953 38.857 21.198 1.00 62.97 457 MET A C 1
ATOM 3587 O O . MET A 1 457 ? -27.349 38.490 20.089 1.00 62.97 457 MET A O 1
ATOM 3591 N N . ASN A 1 458 ? -26.397 40.059 21.387 1.00 65.12 458 ASN A N 1
ATOM 3592 C CA . ASN A 1 458 ? -26.164 41.017 20.301 1.00 65.12 458 ASN A CA 1
ATOM 3593 C C . ASN A 1 458 ? -25.314 40.427 19.162 1.00 65.12 458 ASN A C 1
ATOM 3595 O O . ASN A 1 458 ? -25.519 40.760 17.995 1.00 65.12 458 ASN A O 1
ATOM 3599 N N . GLN A 1 459 ? -24.341 39.570 19.469 1.00 61.94 459 GLN A N 1
ATOM 3600 C CA . GLN A 1 459 ? -23.471 38.968 18.456 1.00 61.94 459 GLN A CA 1
ATOM 3601 C C . GLN A 1 459 ? -24.130 37.772 17.759 1.00 61.94 459 GLN A C 1
ATOM 3603 O O . GLN A 1 459 ? -24.028 37.644 16.535 1.00 61.94 459 GLN A O 1
ATOM 3608 N N . LEU A 1 460 ? -24.848 36.932 18.510 1.00 62.84 460 LEU A N 1
ATOM 3609 C CA . LEU A 1 460 ? -25.530 35.745 17.986 1.00 62.84 460 LEU A CA 1
ATOM 3610 C C . LEU A 1 460 ? -26.646 36.105 16.994 1.00 62.84 460 LEU A C 1
ATOM 3612 O O . LEU A 1 460 ? -26.650 35.598 15.871 1.00 62.84 460 LEU A O 1
ATOM 3616 N N . PHE A 1 461 ? -27.551 37.025 17.346 1.00 62.53 461 PHE A N 1
ATOM 3617 C CA . PHE A 1 461 ? -28.686 37.378 16.475 1.00 62.53 461 PHE A CA 1
ATOM 3618 C C . PHE A 1 461 ? -28.296 38.195 15.240 1.00 62.53 461 PHE A C 1
ATOM 3620 O O . PHE A 1 461 ? -29.011 38.177 14.240 1.00 62.53 461 PHE A O 1
ATOM 3627 N N . ASN A 1 462 ? -27.137 38.858 15.255 1.00 60.47 462 ASN A N 1
ATOM 3628 C CA . ASN A 1 462 ? -26.616 39.527 14.061 1.00 60.47 462 ASN A CA 1
ATOM 3629 C C . ASN A 1 462 ? -25.998 38.544 13.046 1.00 60.47 462 ASN A C 1
ATOM 3631 O O . ASN A 1 462 ? -25.840 38.895 11.876 1.00 60.47 462 ASN A O 1
ATOM 3635 N N . THR A 1 463 ? -25.636 37.326 13.464 1.00 55.50 463 THR A N 1
ATOM 3636 C CA . THR A 1 463 ? -24.861 36.373 12.645 1.00 55.50 463 THR A CA 1
ATOM 3637 C C . THR A 1 463 ? -25.601 35.080 12.308 1.00 55.50 463 THR A C 1
ATOM 3639 O O . THR A 1 463 ? -25.194 34.373 11.383 1.00 55.50 463 THR A O 1
ATOM 3642 N N . THR A 1 464 ? -26.703 34.781 12.997 1.00 59.06 464 THR A N 1
ATOM 3643 C CA . THR A 1 464 ? -27.427 33.511 12.867 1.00 59.06 464 THR A CA 1
ATOM 3644 C C . THR A 1 464 ? -28.931 33.710 12.672 1.00 59.06 464 THR A C 1
ATOM 3646 O O . THR A 1 464 ? -29.509 34.699 13.125 1.00 59.06 464 THR A O 1
ATOM 3649 N N . ARG A 1 465 ? -29.576 32.755 11.993 1.00 61.50 465 ARG A N 1
ATOM 3650 C CA . ARG A 1 465 ? -31.029 32.686 11.809 1.00 61.50 465 ARG A CA 1
ATOM 3651 C C . ARG A 1 465 ? -31.617 31.609 12.717 1.00 61.50 465 ARG A C 1
ATOM 3653 O O . ARG A 1 465 ? -31.056 30.523 12.851 1.00 61.50 465 ARG A O 1
ATOM 3660 N N . LEU A 1 466 ? -32.786 31.893 13.291 1.00 60.62 466 LEU A N 1
ATOM 3661 C CA . LEU A 1 466 ? -33.561 30.915 14.048 1.00 60.62 466 LEU A CA 1
ATOM 3662 C C . LEU A 1 466 ? -34.199 29.883 13.104 1.00 60.62 466 LEU A C 1
ATOM 3664 O O . LEU A 1 466 ? -35.008 30.251 12.249 1.00 60.62 466 LEU A O 1
ATOM 3668 N N . ASP A 1 467 ? -33.837 28.608 13.263 1.00 57.28 467 ASP A N 1
ATOM 3669 C CA . ASP A 1 467 ? -34.348 27.513 12.425 1.00 57.28 467 ASP A CA 1
ATOM 3670 C C . ASP A 1 467 ? -35.514 26.774 13.091 1.00 57.28 467 ASP A C 1
ATOM 3672 O O . ASP A 1 467 ? -36.540 26.517 12.461 1.00 57.28 467 ASP A O 1
ATOM 3676 N N . ARG A 1 468 ? -35.383 26.438 14.383 1.00 55.97 468 ARG A N 1
ATOM 3677 C CA . ARG A 1 468 ? -36.391 25.655 15.113 1.00 55.97 468 ARG A CA 1
ATOM 3678 C C . ARG A 1 468 ? -36.542 26.084 16.560 1.00 55.97 468 ARG A C 1
ATOM 3680 O O . ARG A 1 468 ? -35.569 26.453 17.217 1.00 55.97 468 ARG A O 1
ATOM 3687 N N . ILE A 1 469 ? -37.774 25.941 17.038 1.00 58.62 469 ILE A N 1
ATOM 3688 C CA . ILE A 1 469 ? -38.172 26.088 18.433 1.00 58.62 469 ILE A CA 1
ATOM 3689 C C . ILE A 1 469 ? -38.767 24.750 18.856 1.00 58.62 469 ILE A C 1
ATOM 3691 O O . ILE A 1 469 ? -39.744 24.297 18.262 1.00 58.62 469 ILE A O 1
ATOM 3695 N N . ASN A 1 470 ? -38.182 24.123 19.870 1.00 57.66 470 ASN A N 1
ATOM 3696 C CA . ASN A 1 470 ? -38.771 22.961 20.521 1.00 57.66 470 ASN A CA 1
ATOM 3697 C C . ASN A 1 470 ? -39.166 23.344 21.942 1.00 57.66 470 ASN A C 1
ATOM 3699 O O . ASN A 1 470 ? -38.361 23.917 22.676 1.00 57.66 470 ASN A O 1
ATOM 3703 N N . VAL A 1 471 ? -40.396 22.999 22.317 1.00 56.84 471 VAL A N 1
ATOM 3704 C CA . VAL A 1 471 ? -40.912 23.186 23.674 1.00 56.84 471 VAL A CA 1
ATOM 3705 C C . VAL A 1 471 ? -41.234 21.826 24.255 1.00 56.84 471 VAL A C 1
ATOM 3707 O O . VAL A 1 471 ? -41.953 21.045 23.629 1.00 56.84 471 VAL A O 1
ATOM 3710 N N . TYR A 1 472 ? -40.701 21.537 25.436 1.00 54.19 472 TYR A N 1
ATOM 3711 C CA . TYR A 1 472 ? -40.880 20.237 26.064 1.00 54.19 472 TYR A CA 1
ATOM 3712 C C . TYR A 1 472 ? -41.324 20.382 27.519 1.00 54.19 472 TYR A C 1
ATOM 3714 O O . TYR A 1 472 ? -40.634 21.032 28.303 1.00 54.19 472 TYR A O 1
ATOM 3722 N N . ASP A 1 473 ? -42.454 19.754 27.861 1.00 53.16 473 ASP A N 1
ATOM 3723 C CA . ASP A 1 473 ? -42.862 19.470 29.241 1.00 53.16 473 ASP A CA 1
ATOM 3724 C C . ASP A 1 473 ? -42.289 18.100 29.640 1.00 53.16 473 ASP A C 1
ATOM 3726 O O . ASP A 1 473 ? -42.611 17.058 29.053 1.00 53.16 473 ASP A O 1
ATOM 3730 N N . PHE A 1 474 ? -41.410 18.107 30.642 1.00 48.19 474 PHE A N 1
ATOM 3731 C CA . PHE A 1 474 ? -40.685 16.923 31.099 1.00 48.19 474 PHE A CA 1
ATOM 3732 C C . PHE A 1 474 ? -41.565 15.851 31.761 1.00 48.19 474 PHE A C 1
ATOM 3734 O O . PHE A 1 474 ? -41.191 14.676 31.715 1.00 48.19 474 PHE A O 1
ATOM 3741 N N . GLN A 1 475 ? -42.713 16.202 32.357 1.00 49.00 475 GLN A N 1
ATOM 3742 C CA . GLN A 1 475 ? -43.576 15.221 33.028 1.00 49.00 475 GLN A CA 1
ATOM 3743 C C . GLN A 1 475 ? -44.600 14.601 32.079 1.00 49.00 475 GLN A C 1
ATOM 3745 O O . GLN A 1 475 ? -44.735 13.376 32.040 1.00 49.00 475 GLN A O 1
ATOM 3750 N N . ASN A 1 476 ? -45.290 15.417 31.278 1.00 49.97 476 ASN A N 1
ATOM 3751 C CA . ASN A 1 476 ? -46.365 14.918 30.416 1.00 49.97 476 ASN A CA 1
ATOM 3752 C C . ASN A 1 476 ? -45.874 14.422 29.047 1.00 49.97 476 ASN A C 1
ATOM 3754 O O . ASN A 1 476 ? -46.629 13.765 28.330 1.00 49.97 476 ASN A O 1
ATOM 3758 N N . LYS A 1 477 ? -44.611 14.703 28.677 1.00 53.22 477 LYS A N 1
ATOM 3759 C CA . LYS A 1 477 ? -44.034 14.415 27.345 1.00 53.22 477 LYS A CA 1
ATOM 3760 C C . LYS A 1 477 ? -44.891 14.951 26.188 1.00 53.22 477 LYS A C 1
ATOM 3762 O O . LYS A 1 477 ? -44.872 14.407 25.084 1.00 53.22 477 LYS A O 1
ATOM 3767 N N . THR A 1 478 ? -45.655 16.006 26.441 1.00 50.41 478 THR A N 1
ATOM 3768 C CA . THR A 1 478 ? -46.478 16.713 25.457 1.00 50.41 478 THR A CA 1
ATOM 3769 C C . THR A 1 478 ? -45.924 18.116 25.265 1.00 50.41 478 THR A C 1
ATOM 3771 O O . THR A 1 478 ? -45.422 18.708 26.216 1.00 50.41 478 THR A O 1
ATOM 3774 N N . ALA A 1 479 ? -46.011 18.669 24.055 1.00 48.00 479 ALA A N 1
ATOM 3775 C CA . ALA A 1 479 ? -45.688 20.077 23.847 1.00 48.00 479 ALA A CA 1
ATOM 3776 C C . ALA A 1 479 ? -46.734 20.927 24.596 1.00 48.00 479 ALA A C 1
ATOM 3778 O O . ALA A 1 479 ? -47.927 20.779 24.301 1.00 48.00 479 ALA A O 1
ATOM 3779 N N . PRO A 1 480 ? -46.349 21.767 25.574 1.00 46.75 480 PRO A N 1
ATOM 3780 C CA . PRO A 1 480 ? -47.298 22.687 26.183 1.00 46.75 480 PRO A CA 1
ATOM 3781 C C . PRO A 1 480 ? -47.823 23.642 25.104 1.00 46.75 480 PRO A C 1
ATOM 3783 O O . PRO A 1 480 ? -47.103 23.999 24.168 1.00 46.75 480 PRO A O 1
ATOM 3786 N N . ASN A 1 481 ? -49.097 24.026 25.203 1.00 47.84 481 ASN A N 1
ATOM 3787 C CA . ASN A 1 481 ? -49.686 24.977 24.267 1.00 47.84 481 ASN A CA 1
ATOM 3788 C C . ASN A 1 481 ? -49.069 26.363 24.512 1.00 47.84 481 ASN A C 1
ATOM 3790 O O . ASN A 1 481 ? -49.470 27.067 25.436 1.00 47.84 481 ASN A O 1
ATOM 3794 N N . ILE A 1 482 ? -48.068 26.720 23.706 1.00 50.03 482 ILE A N 1
ATOM 3795 C CA . ILE A 1 482 ? -47.374 28.008 23.786 1.00 50.03 482 ILE A CA 1
ATOM 3796 C C . ILE A 1 482 ? -48.022 29.114 22.951 1.00 50.03 482 ILE A C 1
ATOM 3798 O O . ILE A 1 482 ? -47.520 30.233 22.968 1.00 50.03 482 ILE A O 1
ATOM 3802 N N . ASP A 1 483 ? -49.145 28.860 22.268 1.00 44.78 483 ASP A N 1
ATOM 3803 C CA . ASP A 1 483 ? -49.798 29.873 21.422 1.00 44.78 483 ASP A CA 1
ATOM 3804 C C . ASP A 1 483 ? -50.269 31.110 22.222 1.00 44.78 483 ASP A C 1
ATOM 3806 O O . ASP A 1 483 ? -50.583 32.147 21.640 1.00 44.78 483 ASP A O 1
ATOM 3810 N N . SER A 1 484 ? -50.292 31.034 23.559 1.00 48.56 484 SER A N 1
ATOM 3811 C CA . SER A 1 484 ? -50.580 32.152 24.466 1.00 48.56 484 SER A CA 1
ATOM 3812 C C . SER A 1 484 ? -49.350 32.908 24.993 1.00 48.56 484 SER A C 1
ATOM 3814 O O . SER A 1 484 ? -49.530 33.916 25.675 1.00 48.56 484 SER A O 1
ATOM 3816 N N . TYR A 1 485 ? -48.121 32.45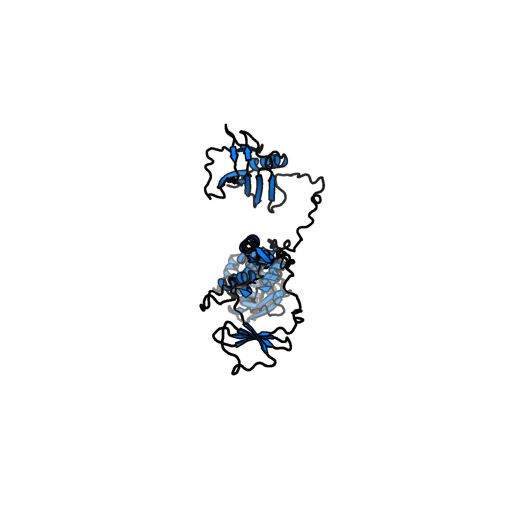8 24.712 1.00 55.16 485 TYR A N 1
ATOM 3817 C CA . TYR A 1 485 ? -46.889 33.031 25.269 1.00 55.16 485 TYR A CA 1
ATOM 3818 C C . TYR A 1 485 ? -45.958 33.502 24.148 1.00 55.16 485 TYR A C 1
ATOM 3820 O O . TYR A 1 485 ? -45.188 32.727 23.581 1.00 55.16 485 TYR A O 1
ATOM 3828 N N . LEU A 1 486 ? -46.018 34.795 23.823 1.00 58.47 486 LEU A N 1
ATOM 3829 C CA . LEU A 1 486 ? -45.118 35.394 22.845 1.00 58.47 486 LEU A CA 1
ATOM 3830 C C . LEU A 1 486 ? -43.771 35.682 23.531 1.00 58.47 486 LEU A C 1
ATOM 3832 O O . LEU A 1 486 ? -43.685 36.529 24.417 1.00 58.47 486 LEU A O 1
ATOM 3836 N N . ILE A 1 487 ? -42.717 34.959 23.155 1.00 62.88 487 ILE A N 1
ATOM 3837 C CA . ILE A 1 487 ? -41.344 35.255 23.586 1.00 62.88 487 ILE A CA 1
ATOM 3838 C C . ILE A 1 487 ? -40.650 35.952 22.427 1.00 62.88 487 ILE A C 1
ATOM 3840 O O . ILE A 1 487 ? -40.528 35.385 21.339 1.00 62.88 487 ILE A O 1
ATOM 3844 N N . GLU A 1 488 ? -40.210 37.185 22.655 1.00 66.31 488 GLU A N 1
ATOM 3845 C CA . GLU A 1 488 ? -39.494 37.959 21.650 1.00 66.31 488 GLU A CA 1
ATOM 3846 C C . GLU A 1 488 ? -37.987 37.868 21.885 1.00 66.31 488 GLU A C 1
ATOM 3848 O O . GLU A 1 488 ? -37.482 38.069 22.995 1.00 66.31 488 GLU A O 1
ATOM 3853 N N . PHE A 1 489 ? -37.275 37.566 20.800 1.00 64.88 489 PHE A N 1
ATOM 3854 C CA . PHE A 1 489 ? -35.825 37.619 20.735 1.00 64.88 489 PHE A CA 1
ATOM 3855 C C . PHE A 1 489 ? -35.422 38.935 20.104 1.00 64.88 489 PHE A C 1
ATOM 3857 O O . PHE A 1 489 ? -35.748 39.208 18.949 1.00 64.88 489 PHE A O 1
ATOM 3864 N N . SER A 1 490 ? -34.690 39.738 20.862 1.00 63.06 490 SER A N 1
ATOM 3865 C CA . SER A 1 490 ? -34.095 40.961 20.355 1.00 63.06 490 SER A CA 1
ATOM 3866 C C . SER A 1 490 ? -32.593 40.947 20.595 1.00 63.06 490 SER A C 1
ATOM 3868 O O . SER A 1 490 ? -32.085 40.251 21.475 1.00 63.06 490 SER A O 1
ATOM 3870 N N . ASN A 1 491 ? -31.890 41.814 19.874 1.00 60.44 491 ASN A N 1
ATOM 3871 C CA . ASN A 1 491 ? -30.484 42.120 20.128 1.00 60.44 491 ASN A CA 1
ATOM 3872 C C . ASN A 1 491 ? -30.234 42.559 21.589 1.00 60.44 491 ASN A C 1
ATOM 3874 O O . ASN A 1 491 ? -29.128 42.436 22.097 1.00 60.44 491 ASN A O 1
ATOM 3878 N N . TYR A 1 492 ? -31.268 43.029 22.290 1.00 57.62 492 TYR A N 1
ATOM 3879 C CA . TYR A 1 492 ? -31.186 43.559 23.651 1.00 57.62 492 TYR A CA 1
ATOM 3880 C C . TYR A 1 492 ? -31.695 42.588 24.729 1.00 57.62 492 TYR A C 1
ATOM 3882 O O . TYR A 1 492 ? -31.800 42.980 25.897 1.00 57.62 492 TYR A O 1
ATOM 3890 N N . GLY A 1 493 ? -32.029 41.356 24.329 1.00 66.81 493 GLY A N 1
ATOM 3891 C CA . GLY A 1 493 ? -32.326 40.235 25.213 1.00 66.81 493 GLY A CA 1
ATOM 3892 C C . GLY A 1 493 ? -33.591 39.452 24.874 1.00 66.81 493 GLY A C 1
ATOM 3893 O O . GLY A 1 493 ? -34.254 39.702 23.863 1.00 66.81 493 GLY A O 1
ATOM 3894 N N . ILE A 1 494 ? -33.890 38.482 25.745 1.00 70.31 494 ILE A N 1
ATOM 3895 C CA . ILE A 1 494 ? -35.089 37.636 25.688 1.00 70.31 494 ILE A CA 1
ATOM 3896 C C . ILE A 1 494 ? -36.151 38.240 26.610 1.00 70.31 494 ILE A C 1
ATOM 3898 O O . ILE A 1 494 ? -35.890 38.459 27.800 1.00 70.31 494 ILE A O 1
ATOM 3902 N N . VAL A 1 495 ? -37.334 38.512 26.060 1.00 67.75 495 VAL A N 1
ATOM 3903 C CA . VAL A 1 495 ? -38.427 39.190 26.770 1.00 67.75 495 VAL A CA 1
ATOM 3904 C C . VAL A 1 495 ? -39.741 38.435 26.576 1.00 67.75 495 VAL A C 1
ATOM 3906 O O . VAL A 1 495 ? -40.046 37.967 25.479 1.00 67.75 495 VAL A O 1
ATOM 3909 N N . PHE A 1 496 ? -40.538 38.343 27.642 1.00 68.00 496 PHE A N 1
ATOM 3910 C CA . PHE A 1 496 ? -41.931 37.903 27.550 1.00 68.00 496 PHE A CA 1
ATOM 3911 C C . PHE A 1 496 ? -42.826 39.058 27.097 1.00 68.00 496 PHE A C 1
ATOM 3913 O O . PHE A 1 496 ? -42.882 40.097 27.757 1.00 68.00 496 PHE A O 1
ATOM 3920 N N . VAL A 1 497 ? -43.554 38.865 25.999 1.00 65.00 497 VAL A N 1
ATOM 3921 C CA . VAL A 1 497 ? -44.437 39.870 25.402 1.00 65.00 497 VAL A CA 1
ATOM 3922 C C . VAL A 1 497 ? -45.892 39.429 25.573 1.00 65.00 497 VAL A C 1
ATOM 3924 O O . VAL A 1 497 ? -46.290 38.352 25.132 1.00 65.00 497 VAL A O 1
ATOM 3927 N N . GLY A 1 498 ? -46.701 40.256 26.234 1.00 64.31 498 GLY A N 1
ATOM 3928 C CA . GLY A 1 498 ? -48.119 39.978 26.467 1.00 64.31 498 GLY A CA 1
ATOM 3929 C C . GLY A 1 498 ? -48.787 41.000 27.386 1.00 64.31 498 GLY A C 1
ATOM 3930 O O . GLY A 1 498 ? -48.118 41.873 27.926 1.00 64.31 498 GLY A O 1
ATOM 3931 N N . ASP A 1 499 ? -50.101 40.874 27.582 1.00 62.59 499 ASP A N 1
ATOM 3932 C CA . ASP A 1 499 ? -50.907 41.777 28.427 1.00 62.59 499 ASP A CA 1
ATOM 3933 C C . ASP A 1 499 ? -51.142 41.227 29.852 1.00 62.59 499 ASP A C 1
ATOM 3935 O O . ASP A 1 499 ? -51.897 41.799 30.638 1.00 62.59 499 ASP A O 1
ATOM 3939 N N . SER A 1 500 ? -50.563 40.074 30.203 1.00 69.19 500 SER A N 1
ATOM 3940 C CA . SER A 1 500 ? -50.788 39.380 31.483 1.00 69.19 500 SER A CA 1
ATOM 3941 C C . SER A 1 500 ? -49.530 38.667 31.986 1.00 69.19 500 SER A C 1
ATOM 3943 O O . SER A 1 500 ? -48.640 38.348 31.201 1.00 69.19 500 SER A O 1
ATOM 3945 N N . GLU A 1 501 ? -49.455 38.436 33.300 1.00 69.00 501 GLU A N 1
ATOM 3946 C CA . GLU A 1 501 ? -48.345 37.725 33.950 1.00 69.00 501 GLU A CA 1
ATOM 3947 C C . GLU A 1 501 ? -48.193 36.292 33.429 1.00 69.00 501 GLU A C 1
ATOM 3949 O O . GLU A 1 501 ? -49.174 35.563 33.260 1.00 69.00 501 GLU A O 1
ATOM 3954 N N . VAL A 1 502 ? -46.944 35.870 33.235 1.00 63.84 502 VAL A N 1
ATOM 3955 C CA . VAL A 1 502 ? -46.580 34.495 32.890 1.00 63.84 502 VAL A CA 1
ATOM 3956 C C . VAL A 1 502 ? -46.129 33.796 34.167 1.00 63.84 502 VAL A C 1
ATOM 3958 O O . VAL A 1 502 ? -45.167 34.218 34.802 1.00 63.84 502 VAL A O 1
ATOM 3961 N N . THR A 1 503 ? -46.836 32.740 34.566 1.00 62.44 503 THR A N 1
ATOM 3962 C CA . THR A 1 503 ? -46.539 31.972 35.783 1.00 62.44 503 THR A CA 1
ATOM 3963 C C . THR A 1 503 ? -46.112 30.557 35.419 1.00 62.44 503 THR A C 1
ATOM 3965 O O . THR A 1 503 ? -46.878 29.848 34.779 1.00 62.44 503 THR A O 1
ATOM 3968 N N . PHE A 1 504 ? -44.942 30.149 35.902 1.00 62.03 504 PHE A N 1
ATOM 3969 C CA . PHE A 1 504 ? -44.418 28.788 35.881 1.00 62.03 504 PHE A CA 1
ATOM 3970 C C . PHE A 1 504 ? -44.462 28.254 37.319 1.00 62.03 504 PHE A C 1
ATOM 3972 O O . PHE A 1 504 ? -43.875 28.860 38.214 1.00 62.03 504 PHE A O 1
ATOM 3979 N N . ARG A 1 505 ? -45.184 27.160 37.580 1.00 53.66 505 ARG A N 1
ATOM 3980 C CA . ARG A 1 505 ? -45.206 26.495 38.904 1.00 53.66 505 ARG A CA 1
ATOM 3981 C C . ARG A 1 505 ? -44.465 25.164 38.829 1.00 53.66 505 ARG A C 1
ATOM 3983 O O . ARG A 1 505 ? -44.444 24.597 37.745 1.00 53.66 505 ARG A O 1
ATOM 3990 N N . ASP A 1 506 ? -43.972 24.663 39.966 1.00 47.66 506 ASP A N 1
ATOM 3991 C CA . ASP A 1 506 ? -43.180 23.447 40.305 1.00 47.66 506 ASP A CA 1
ATOM 3992 C C . ASP A 1 506 ? -43.357 22.179 39.431 1.00 47.66 506 ASP A C 1
ATOM 3994 O O . ASP A 1 506 ? -42.584 21.227 39.507 1.00 47.66 506 ASP A O 1
ATOM 3998 N N . THR A 1 507 ? -44.387 22.126 38.593 1.00 43.81 507 THR A N 1
ATOM 3999 C CA . THR A 1 507 ? -44.729 21.009 37.703 1.00 43.81 507 THR A CA 1
ATOM 4000 C C . THR A 1 507 ? -44.534 21.306 36.210 1.00 43.81 507 THR A C 1
ATOM 4002 O O . THR A 1 507 ? -44.674 20.397 35.400 1.00 43.81 507 THR A O 1
ATOM 4005 N N . GLU A 1 508 ? -44.145 22.526 35.834 1.00 45.72 508 GLU A N 1
ATOM 4006 C CA . GLU A 1 508 ? -43.966 22.969 34.446 1.00 45.72 508 GLU A CA 1
ATOM 4007 C C . GLU A 1 508 ? -42.504 23.360 34.189 1.00 45.72 508 GLU A C 1
ATOM 4009 O O . GLU A 1 508 ? -42.163 24.531 34.029 1.00 45.72 508 GLU A O 1
ATOM 4014 N N . MET A 1 509 ? -41.606 22.370 34.136 1.00 46.03 509 MET A N 1
ATOM 4015 C CA . MET A 1 509 ? -40.288 22.581 33.529 1.00 46.03 509 MET A CA 1
ATOM 4016 C C . MET A 1 509 ? -40.485 22.791 32.026 1.00 46.03 509 MET A C 1
ATOM 4018 O O . MET A 1 509 ? -40.507 21.829 31.258 1.00 46.03 509 MET A O 1
ATOM 4022 N N . ALA A 1 510 ? -40.662 24.042 31.607 1.00 49.06 510 ALA A N 1
ATOM 4023 C CA . ALA A 1 510 ? -40.678 24.405 30.201 1.00 49.06 510 ALA A CA 1
ATOM 4024 C C . ALA A 1 510 ? -39.230 24.484 29.711 1.00 49.06 510 ALA A C 1
ATOM 4026 O O . ALA A 1 510 ? -38.517 25.449 29.987 1.00 49.06 510 ALA A O 1
ATOM 4027 N N . MET A 1 511 ? -38.783 23.451 28.996 1.00 54.53 511 MET A N 1
ATOM 4028 C CA . MET A 1 511 ? -37.521 23.517 28.270 1.00 54.53 511 MET A CA 1
ATOM 4029 C C . MET A 1 511 ? -37.789 24.130 26.904 1.00 54.53 511 MET A C 1
ATOM 4031 O O . MET A 1 511 ? -38.491 23.539 26.079 1.00 54.53 511 MET A O 1
ATOM 4035 N N . LEU A 1 512 ? -37.228 25.314 26.680 1.00 56.62 512 LEU A N 1
ATOM 4036 C CA . LEU A 1 512 ? -37.303 25.998 25.400 1.00 56.62 512 LEU A CA 1
ATOM 4037 C C . LEU A 1 512 ? -35.946 25.892 24.717 1.00 56.62 512 LEU A C 1
ATOM 4039 O O . LEU A 1 512 ? -34.959 26.473 25.172 1.00 56.62 512 LEU A O 1
ATOM 4043 N N . THR A 1 513 ? -35.891 25.096 23.654 1.00 57.75 513 THR A N 1
ATOM 4044 C CA . THR A 1 513 ? -34.670 24.885 22.880 1.00 57.75 513 THR A CA 1
ATOM 4045 C C . THR A 1 513 ? -34.764 25.613 21.554 1.00 57.75 513 THR A C 1
ATOM 4047 O O . THR A 1 513 ? -35.660 25.346 20.750 1.00 57.75 513 THR A O 1
ATOM 4050 N N . PHE A 1 514 ? -33.785 26.474 21.305 1.00 61.78 514 PHE A N 1
ATOM 4051 C CA . PHE A 1 514 ? -33.612 27.178 20.043 1.00 61.78 514 PHE A CA 1
ATOM 4052 C C . PHE A 1 514 ? -32.379 26.646 19.339 1.00 61.78 514 PHE A C 1
ATOM 4054 O O . PHE A 1 514 ? -31.312 26.536 19.946 1.00 61.78 514 PHE A O 1
ATOM 4061 N N . THR A 1 515 ? -32.521 26.339 18.055 1.00 57.28 515 THR A N 1
ATOM 4062 C CA . THR A 1 515 ? -31.381 26.023 17.194 1.00 57.28 515 THR A CA 1
ATOM 4063 C C . THR A 1 515 ? -31.182 27.169 16.220 1.00 57.28 515 THR A C 1
ATOM 4065 O O . THR A 1 515 ? -32.074 27.482 15.428 1.00 57.28 515 THR A O 1
ATOM 4068 N N . MET A 1 516 ? -30.013 27.797 16.305 1.00 55.88 516 MET A N 1
ATOM 4069 C CA . MET A 1 516 ? -29.607 28.880 15.421 1.00 55.88 516 MET A CA 1
ATOM 4070 C C . MET A 1 516 ? -28.516 28.386 14.472 1.00 55.88 516 MET A C 1
ATOM 4072 O O . MET A 1 516 ? -27.576 27.706 14.893 1.00 55.88 516 MET A O 1
ATOM 4076 N N . ILE A 1 517 ? -28.665 28.727 13.193 1.00 54.47 517 ILE A N 1
ATOM 4077 C CA . ILE A 1 517 ? -27.766 28.324 12.104 1.00 54.47 517 ILE A CA 1
ATOM 4078 C C . ILE A 1 517 ? -27.116 29.588 11.517 1.00 54.47 517 ILE A C 1
ATOM 4080 O O . ILE A 1 517 ? -27.789 30.623 11.446 1.00 54.47 517 ILE A O 1
ATOM 4084 N N . PRO A 1 518 ? -25.833 29.558 11.112 1.00 54.34 518 PRO A N 1
ATOM 4085 C CA . PRO A 1 518 ? -25.173 30.704 10.490 1.00 54.34 518 PRO A CA 1
ATOM 4086 C C . PRO A 1 518 ? -25.933 31.259 9.275 1.00 54.34 518 PRO A C 1
ATOM 4088 O O . PRO A 1 518 ? -26.427 30.510 8.436 1.00 54.34 518 PRO A O 1
ATOM 4091 N N . ASN A 1 519 ? -25.988 32.590 9.141 1.00 51.41 519 ASN A N 1
ATOM 4092 C CA . ASN A 1 519 ? -26.699 33.265 8.042 1.00 51.41 519 ASN A CA 1
ATOM 4093 C C . ASN A 1 519 ? -26.158 32.927 6.637 1.00 51.41 519 ASN A C 1
ATOM 4095 O O . ASN A 1 519 ? -26.835 33.179 5.642 1.00 51.41 519 ASN A O 1
ATOM 4099 N N . ASN A 1 520 ? -24.934 32.407 6.547 1.00 50.09 520 ASN A N 1
ATOM 4100 C CA . ASN A 1 520 ? -24.235 32.059 5.311 1.00 50.09 520 ASN A CA 1
ATOM 4101 C C . ASN A 1 520 ? -24.336 30.571 4.931 1.00 50.09 520 ASN A C 1
ATOM 4103 O O . ASN A 1 520 ? -23.776 30.190 3.905 1.00 50.09 520 ASN A O 1
ATOM 4107 N N . GLU A 1 521 ? -25.022 29.744 5.722 1.00 46.91 521 GLU A N 1
ATOM 4108 C CA . GLU A 1 521 ? -25.209 28.318 5.446 1.00 46.91 521 GLU A CA 1
ATOM 4109 C C . GLU A 1 521 ? -26.661 28.022 5.038 1.00 46.91 521 GLU A C 1
ATOM 4111 O O . GLU A 1 521 ? -27.458 27.535 5.837 1.00 46.91 521 GLU A O 1
ATOM 4116 N N . LEU A 1 522 ? -26.985 28.326 3.773 1.00 42.41 522 LEU A N 1
ATOM 4117 C CA . LEU A 1 522 ? -28.010 27.645 2.964 1.00 42.41 522 LEU A CA 1
ATOM 4118 C C . LEU A 1 522 ? -27.578 27.584 1.495 1.00 42.41 522 LEU A C 1
ATOM 4120 O O . LEU A 1 522 ? -27.362 28.665 0.898 1.00 42.41 522 LEU A O 1
#